Protein AF-M2PZW6-F1 (afdb_monomer_lite)

Sequence (379 aa):
MRKENKNISENASININAFDNEGKTPLHVAAATTCAEPSVVKYLIQNGASIVSIDNNGMTPYDYAEKLKHFAKAQLLNIEEEPETDETHTYDAFNFEVPYPDQSPRKERHSDNVKWSVIVGQWKNATTKEQKWVKKHLSVLNPNVRARMWECFTHATSTKAVHEEYLKSFSEGSKRISPEILKEIRMNLNVFNDHRVFIEGRGKYKLERLVVSYLYDETIGDESIEVSDEERNKKIESVVTPSLCKIGGLLLCVVGEDVAFSLLRQLRSDKYSIGNFLDIEMPEALFIFPRLFKIEIAILYDKLSSIGFELNYFITWFADLFIDVFPVRLVIRIWDYYLYEGKDVLYIIAINYLKYLKSLFLFIFISFVLLINYIYYFR

Organism: NCBI:txid885311

Foldseek 3Di:
DDDDDPDPDPDPPPPLCDADPQQDGPLLVLLQDPPHDLVSNVVSVVVPHDLLRATLLRDGSLNNNVVNVVPSNNVSSQPLDPDPCPVQWDADPLQFTDNDPPPDPPPDPPVVVVLLVVCLVCVVPDDPVRLVVLVVCLLPDDLVCLQSVLCSLLVFDDDPVLVSLLSNLLSVLVVLADPVLLVVLLVLLQESCRGSCSPRHCLSSLLSSLLSSLLSVVLCDDVPDDDHSVNSNVSSVQQDDSLSSHLLSLSVSRYPSSRSSSSSVSCCDPQAVLVLLSGPPSVVCVPPQLVVLCVLPVPVSVVCVVVVHDPCVLSNCSNNQNPQQDDSVVSSSLVSVCSNRHDVSSSVVSNVVVVVVVVVCVVDPDDPVVVVCVRGVPD

InterPro domains:
  IPR000195 Rab-GAP-TBC domain [PF00566] (146-359)
  IPR000195 Rab-GAP-TBC domain [PS50086] (140-342)
  IPR000195 Rab-GAP-TBC domain [SM00164] (137-365)
  IPR002110 Ankyrin repeat [PF12796] (16-77)
  IPR002110 Ankyrin repeat [PS50088] (22-56)
  IPR002110 Ankyrin repeat [SM00248] (22-53)
  IPR035969 Rab-GAP-TBC domain superfamily [SSF47923] (282-360)
  IPR036770 Ankyrin repeat-containing domain superfamily [G3DSA:1.25.40.20] (7-91)
  IPR036770 Ankyrin repeat-containing domain superfamily [SSF48403] (13-77)
  IPR050302 Rab GTPase-activating TBC domain-containing protein [PTHR47219] (247-359)

pLDDT: mean 81.14, std 15.49, range [30.91, 97.25]

Secondary structure (DSSP, 8-state):
---------TT----TT---TT---HHHHHHH-SSS-HHHHHHHHHTT--TT---TTS--HHHHHHHTT-HHHHHHH---------TT-EE-TTSBEESS---------HHHHHHHHHHHHHGGG--HHHHHHHHHHGGG--HHHHHHHHHHHHT----HHHHHHHHHHHHHHHHHS-HHHHHHHHHT----TTBHHHHTSSHHHHHHHHHHHHHHHHH---TTS---HHHHHHHHHHH--HHHHHHHHHHHHHS-HHHHHHHHHHTTSTTT-HHHHHSTT-HHHHHHHHHHHHHHHHHHHHHHHHTT--GGGGTHHHHTTTTTTS-HHHHHHHHHHHHHH-THHHHHHHHHHHHHHHHHHTT----HHHHHHHHHH--

Structure (mmCIF, N/CA/C/O backbone):
data_AF-M2PZW6-F1
#
_entry.id   AF-M2PZW6-F1
#
loop_
_atom_site.group_PDB
_atom_site.id
_atom_site.type_symbol
_atom_site.label_atom_id
_atom_site.label_alt_id
_atom_site.label_comp_id
_atom_site.label_asym_id
_atom_site.label_entity_id
_atom_site.label_seq_id
_atom_site.pdbx_PDB_ins_code
_atom_site.Cartn_x
_atom_site.Cartn_y
_atom_site.Cartn_z
_atom_site.occupancy
_atom_site.B_iso_or_equiv
_atom_site.auth_seq_id
_atom_site.auth_comp_id
_atom_site.auth_asym_id
_atom_site.auth_atom_id
_atom_site.pdbx_PDB_model_num
ATOM 1 N N . MET A 1 1 ? -53.577 30.292 42.538 1.00 35.72 1 MET A N 1
ATOM 2 C CA . MET A 1 1 ? -52.676 31.320 41.970 1.00 35.72 1 MET A CA 1
ATOM 3 C C . MET A 1 1 ? -51.238 30.946 42.287 1.00 35.72 1 MET A C 1
ATOM 5 O O . MET A 1 1 ? -50.976 30.649 43.442 1.00 35.72 1 MET A O 1
ATOM 9 N N . ARG A 1 2 ? -50.362 31.079 41.279 1.00 30.91 2 ARG A N 1
ATOM 10 C CA . ARG A 1 2 ? -48.882 31.057 41.309 1.00 30.91 2 ARG A CA 1
ATOM 11 C C . ARG A 1 2 ? -48.241 29.660 41.372 1.00 30.91 2 ARG A C 1
ATOM 13 O O . ARG A 1 2 ? -48.388 28.976 42.369 1.00 30.91 2 ARG A O 1
ATOM 20 N N . LYS A 1 3 ? -47.740 29.149 40.233 1.00 36.06 3 LYS A N 1
ATOM 21 C CA . LYS A 1 3 ? -46.437 29.425 39.548 1.00 36.06 3 LYS A CA 1
ATOM 22 C C . LYS A 1 3 ? -45.456 28.319 39.984 1.00 36.06 3 LYS A C 1
ATOM 24 O O . LYS A 1 3 ? -45.370 28.060 41.169 1.00 36.06 3 LYS A O 1
ATOM 29 N N . GLU A 1 4 ? -44.720 27.607 39.143 1.00 34.50 4 GLU A N 1
ATOM 30 C CA . GLU A 1 4 ? -44.320 27.806 37.754 1.00 34.50 4 GLU A CA 1
ATOM 31 C C . GLU A 1 4 ? -43.899 26.443 37.182 1.00 34.50 4 GLU A C 1
ATOM 33 O O . GLU A 1 4 ? -43.195 25.676 37.840 1.00 34.50 4 GLU A O 1
ATOM 38 N N . ASN A 1 5 ? -44.309 26.182 35.937 1.00 38.97 5 ASN A N 1
ATOM 39 C CA . ASN A 1 5 ? -43.622 25.273 35.030 1.00 38.97 5 ASN A CA 1
ATOM 40 C C . ASN A 1 5 ? -42.148 25.678 34.987 1.00 38.97 5 ASN A C 1
ATOM 42 O O . ASN A 1 5 ? -41.811 26.738 34.454 1.00 38.97 5 ASN A O 1
ATOM 46 N N . LYS A 1 6 ? -41.267 24.853 35.554 1.00 39.16 6 LYS A N 1
ATOM 47 C CA . LYS A 1 6 ? -39.837 25.005 35.321 1.00 39.16 6 LYS A CA 1
ATOM 48 C C . LYS A 1 6 ? -39.551 24.368 33.970 1.00 39.16 6 LYS A C 1
ATOM 50 O O . LYS A 1 6 ? -39.398 23.155 33.867 1.00 39.16 6 LYS A O 1
ATOM 55 N N . ASN A 1 7 ? -39.588 25.223 32.951 1.00 33.78 7 ASN A N 1
ATOM 56 C CA . ASN A 1 7 ? -39.051 24.983 31.622 1.00 33.78 7 ASN A CA 1
ATOM 57 C C . ASN A 1 7 ? -37.796 24.111 31.731 1.00 33.78 7 ASN A C 1
ATOM 59 O O . ASN A 1 7 ? -36.793 24.530 32.313 1.00 33.78 7 ASN A O 1
ATOM 63 N N . ILE A 1 8 ? -37.875 22.901 31.175 1.00 42.06 8 ILE A N 1
ATOM 64 C CA . ILE A 1 8 ? -36.700 22.195 30.678 1.00 42.06 8 ILE A CA 1
ATOM 65 C C . ILE A 1 8 ? -36.071 23.191 29.714 1.00 42.06 8 ILE A C 1
ATOM 67 O O . ILE A 1 8 ? -36.700 23.585 28.735 1.00 42.06 8 ILE A O 1
ATOM 71 N N . SER A 1 9 ? -34.902 23.707 30.072 1.00 37.81 9 SER A N 1
ATOM 72 C CA . SER A 1 9 ? -34.168 24.636 29.234 1.00 37.81 9 SER A CA 1
ATOM 73 C C . SER A 1 9 ? -33.799 23.923 27.937 1.00 37.81 9 SER A C 1
ATOM 75 O O . SER A 1 9 ? -32.807 23.194 27.873 1.00 37.81 9 SER A O 1
ATOM 77 N N . GLU A 1 10 ? -34.612 24.136 26.910 1.00 41.16 10 GLU A N 1
ATOM 78 C CA . GLU A 1 10 ? -34.153 24.189 25.530 1.00 41.16 10 GLU A CA 1
ATOM 79 C C . GLU A 1 10 ? -32.876 25.055 25.506 1.00 41.16 10 GLU A C 1
ATOM 81 O O . GLU A 1 10 ? -32.867 26.158 26.055 1.00 41.16 10 GLU A O 1
ATOM 86 N N . ASN A 1 11 ? -31.796 24.519 24.928 1.00 40.94 11 ASN A N 1
ATOM 87 C CA . ASN A 1 11 ? -30.429 25.068 24.848 1.00 40.94 11 ASN A CA 1
ATOM 88 C C . ASN A 1 11 ? -29.430 24.779 25.984 1.00 40.94 11 ASN A C 1
ATOM 90 O O . ASN A 1 11 ? -28.540 25.589 26.242 1.00 40.94 11 ASN A O 1
ATOM 94 N N . ALA A 1 12 ? -29.421 23.572 26.554 1.00 44.78 12 ALA A N 1
ATOM 95 C CA . ALA A 1 12 ? -28.105 22.964 26.781 1.00 44.78 12 ALA A CA 1
ATOM 96 C C . ALA A 1 12 ? -27.595 22.509 25.407 1.00 44.78 12 ALA A C 1
ATOM 98 O O . ALA A 1 12 ? -28.222 21.648 24.791 1.00 44.78 12 ALA A O 1
ATOM 99 N N . SER A 1 13 ? -26.515 23.095 24.881 1.00 54.47 13 SER A N 1
ATOM 100 C CA . SER A 1 13 ? -25.891 22.575 23.661 1.00 54.47 13 SER A CA 1
ATOM 101 C C . SER A 1 13 ? -25.326 21.187 23.976 1.00 54.47 13 SER A C 1
ATOM 103 O O . SER A 1 13 ? -24.217 21.058 24.498 1.00 54.47 13 SER A O 1
ATOM 105 N N . ILE A 1 14 ? -26.119 20.140 23.748 1.00 74.12 14 ILE A N 1
ATOM 106 C CA . ILE A 1 14 ? -25.680 18.761 23.937 1.00 74.12 14 ILE A CA 1
ATOM 107 C C . ILE A 1 14 ? -24.618 18.503 22.875 1.00 74.12 14 ILE A C 1
ATOM 109 O O . ILE A 1 14 ? -24.912 18.481 21.682 1.00 74.12 14 ILE A O 1
ATOM 113 N N . ASN A 1 15 ? -23.372 18.333 23.310 1.00 81.31 15 ASN A N 1
ATOM 114 C CA . ASN A 1 15 ? -22.310 17.925 22.410 1.00 81.31 15 ASN A CA 1
ATOM 115 C C . ASN A 1 15 ? -22.549 16.462 22.010 1.00 81.31 15 ASN A C 1
ATOM 117 O O . ASN A 1 15 ? -22.256 15.544 22.776 1.00 81.31 15 ASN A O 1
ATOM 121 N N . ILE A 1 16 ? -23.079 16.260 20.803 1.00 87.56 16 ILE A N 1
ATOM 122 C CA . ILE A 1 16 ? -23.375 14.942 20.224 1.00 87.56 16 ILE A CA 1
ATOM 123 C C . ILE A 1 16 ? -22.124 14.048 20.105 1.00 87.56 16 ILE A C 1
ATOM 125 O O . ILE A 1 16 ? -22.232 12.824 20.077 1.00 87.56 16 ILE A O 1
ATOM 129 N N . ASN A 1 17 ? -20.939 14.669 20.095 1.00 83.94 17 ASN A N 1
ATOM 130 C CA . ASN A 1 17 ? -19.626 14.037 20.001 1.00 83.94 17 ASN A CA 1
ATOM 131 C C . AS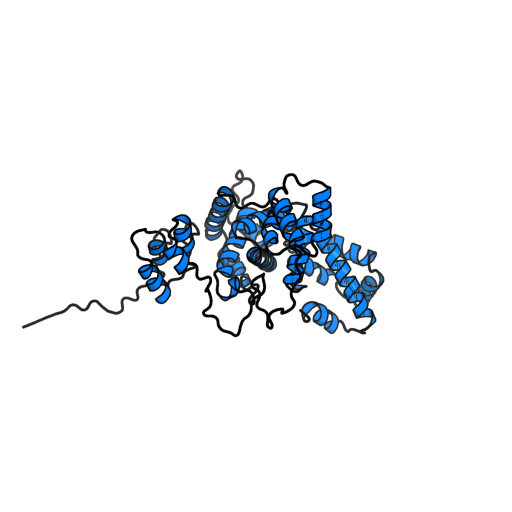N A 1 17 ? -18.852 14.072 21.331 1.00 83.94 17 ASN A C 1
ATOM 133 O O . ASN A 1 17 ? -17.634 13.898 21.333 1.00 83.94 17 ASN A O 1
ATOM 137 N N . ALA A 1 18 ? -19.526 14.310 22.464 1.00 87.75 18 ALA A N 1
ATOM 138 C CA . ALA A 1 18 ? -18.913 14.122 23.779 1.00 87.75 18 ALA A CA 1
ATOM 139 C C . ALA A 1 18 ? -18.392 12.684 23.917 1.00 87.75 18 ALA A C 1
ATOM 141 O O . ALA A 1 18 ? -18.952 11.773 23.317 1.00 87.75 18 ALA A O 1
ATOM 142 N N . PHE A 1 19 ? -17.342 12.474 24.704 1.00 88.44 19 PHE A N 1
ATOM 143 C CA . PHE A 1 19 ? -16.758 11.154 24.924 1.00 88.44 19 PHE A CA 1
ATOM 144 C C . PHE A 1 19 ? -16.582 10.874 26.416 1.00 88.44 19 PHE A C 1
ATOM 146 O O . PHE A 1 19 ? -16.439 11.800 27.217 1.00 88.44 19 PHE A O 1
ATOM 153 N N . ASP A 1 20 ? -16.643 9.598 26.786 1.00 89.38 20 ASP A N 1
ATOM 154 C CA . ASP A 1 20 ? -16.391 9.135 28.150 1.00 89.38 20 ASP A CA 1
ATOM 155 C C . ASP A 1 20 ? -14.890 8.891 28.419 1.00 89.38 20 ASP A C 1
ATOM 157 O O . ASP A 1 20 ? -14.027 9.179 27.589 1.00 89.38 20 ASP A O 1
ATOM 161 N N . ASN A 1 21 ? -14.563 8.340 29.592 1.00 88.50 21 ASN A N 1
ATOM 162 C CA . ASN A 1 21 ? -13.179 8.032 29.976 1.00 88.50 21 ASN A CA 1
ATOM 163 C C . ASN A 1 21 ? -12.523 6.952 29.094 1.00 88.50 21 ASN A C 1
ATOM 165 O O . ASN A 1 21 ? -11.300 6.814 29.102 1.00 88.50 21 ASN A O 1
ATOM 169 N N . GLU A 1 22 ? -13.314 6.183 28.345 1.00 84.31 22 GLU A N 1
ATOM 170 C CA . GLU A 1 22 ? -12.839 5.199 27.373 1.00 84.31 22 GLU A CA 1
ATOM 171 C C . GLU A 1 22 ? -12.741 5.793 25.958 1.00 84.31 22 GLU A C 1
ATOM 173 O O . GLU A 1 22 ? -12.414 5.072 25.018 1.00 84.31 22 GLU A O 1
ATOM 178 N N . GLY A 1 23 ? -13.004 7.094 25.789 1.00 85.44 23 GLY A N 1
ATOM 179 C CA . GLY A 1 23 ? -13.040 7.758 24.486 1.00 85.44 23 GLY A CA 1
ATOM 180 C C . GLY A 1 23 ? -14.305 7.440 23.680 1.00 85.44 23 GLY A C 1
ATOM 181 O O . GLY A 1 23 ? -14.401 7.809 22.511 1.00 85.44 23 GLY A O 1
ATOM 182 N N . LYS A 1 24 ? -15.300 6.769 24.272 1.00 89.38 24 LYS A N 1
ATOM 183 C CA . LYS A 1 24 ? -16.523 6.369 23.570 1.00 89.38 24 LYS A CA 1
ATOM 184 C C . LYS A 1 24 ? -17.494 7.532 23.478 1.00 89.38 24 LYS A C 1
ATOM 186 O O . LYS A 1 24 ? -17.902 8.110 24.482 1.00 89.38 24 LYS A O 1
ATOM 191 N N . THR A 1 25 ? -17.924 7.821 22.257 1.00 91.25 25 THR A N 1
ATOM 192 C CA . THR A 1 25 ? -19.018 8.764 21.987 1.00 91.25 25 THR A CA 1
ATOM 193 C C . THR A 1 25 ? -20.394 8.124 22.222 1.00 91.25 25 THR A C 1
ATOM 195 O O . THR A 1 25 ? -20.503 6.892 22.212 1.00 91.25 25 THR A O 1
ATOM 198 N N . PRO A 1 26 ? -21.486 8.910 22.349 1.00 92.06 26 PRO A N 1
ATOM 199 C CA . PRO A 1 26 ? -22.851 8.382 22.372 1.00 92.06 26 PRO A CA 1
ATOM 200 C C . PRO A 1 26 ? -23.138 7.385 21.245 1.00 92.06 26 PRO A C 1
ATOM 202 O O . PRO A 1 26 ? -23.853 6.404 21.452 1.00 92.06 26 PRO A O 1
ATOM 205 N N . LEU A 1 27 ? -22.537 7.596 20.068 1.00 91.50 27 LEU A N 1
ATOM 206 C CA . LEU A 1 27 ? -22.692 6.704 18.926 1.00 91.50 27 LEU A CA 1
ATOM 207 C C . LEU A 1 27 ? -21.998 5.348 19.136 1.00 91.50 27 LEU A C 1
ATOM 209 O O . LEU A 1 27 ? -22.580 4.327 18.775 1.00 91.50 27 LEU A O 1
ATOM 213 N N . HIS A 1 28 ? -20.826 5.303 19.785 1.00 92.75 28 HIS A N 1
ATOM 214 C CA . HIS A 1 28 ? -20.168 4.040 20.160 1.00 92.75 28 HIS A CA 1
ATOM 215 C C . HIS A 1 28 ? -21.052 3.217 21.093 1.00 92.75 28 HIS A C 1
ATOM 217 O O . HIS A 1 28 ? -21.274 2.028 20.865 1.00 92.75 28 HIS A O 1
ATOM 223 N N . VAL A 1 29 ? -21.591 3.861 22.131 1.00 91.62 29 VAL A N 1
ATOM 224 C CA . VAL A 1 29 ? -22.450 3.198 23.118 1.00 91.62 29 VAL A CA 1
ATOM 225 C C . VAL A 1 29 ? -23.721 2.673 22.450 1.00 91.62 29 VAL A C 1
ATOM 227 O O . VAL A 1 29 ? -24.082 1.513 22.654 1.00 91.62 29 VAL A O 1
ATOM 230 N N . ALA A 1 30 ? -24.365 3.484 21.602 1.00 91.75 30 ALA A N 1
ATOM 231 C CA . ALA A 1 30 ? -25.560 3.088 20.857 1.00 91.75 30 ALA A CA 1
ATOM 232 C C . ALA A 1 30 ? -25.301 1.902 19.911 1.00 91.75 30 ALA A C 1
ATOM 234 O O . ALA A 1 30 ? -26.154 1.016 19.786 1.00 91.75 30 ALA A O 1
ATOM 235 N N . ALA A 1 31 ? -24.125 1.855 19.284 1.00 91.50 31 ALA A N 1
ATOM 236 C CA . ALA A 1 31 ? -23.712 0.756 18.421 1.00 91.50 31 ALA A CA 1
ATOM 237 C C . ALA A 1 31 ? -23.414 -0.537 19.202 1.00 91.50 31 ALA A C 1
ATOM 239 O O . ALA A 1 31 ? -23.808 -1.624 18.772 1.00 91.50 31 ALA A O 1
ATOM 240 N N . ALA A 1 32 ? -22.774 -0.414 20.370 1.00 90.88 32 ALA A N 1
ATOM 241 C CA . ALA A 1 32 ? -22.298 -1.541 21.168 1.00 90.88 32 ALA A CA 1
ATOM 242 C C . ALA A 1 32 ? -23.372 -2.202 22.046 1.00 90.88 32 ALA A C 1
ATOM 244 O O . ALA A 1 32 ? -23.279 -3.387 22.352 1.00 90.88 32 ALA A O 1
ATOM 245 N N . THR A 1 33 ? -24.393 -1.468 22.487 1.00 86.62 33 THR A N 1
ATOM 246 C CA . THR A 1 33 ? -25.437 -2.037 23.354 1.00 86.62 33 THR A CA 1
ATOM 247 C C . THR A 1 33 ? -26.434 -2.887 22.565 1.00 86.62 33 THR A C 1
ATOM 249 O O . THR A 1 33 ? -26.740 -2.577 21.418 1.00 86.62 33 THR A O 1
ATOM 252 N N . THR A 1 34 ? -27.007 -3.928 23.163 1.00 82.25 34 THR A N 1
ATOM 253 C CA . THR A 1 34 ? -28.155 -4.653 22.585 1.00 82.25 34 THR A CA 1
ATOM 254 C C . THR A 1 34 ? -29.481 -3.921 22.812 1.00 82.25 34 THR A C 1
ATOM 256 O O . THR A 1 34 ? -30.441 -4.173 22.095 1.00 82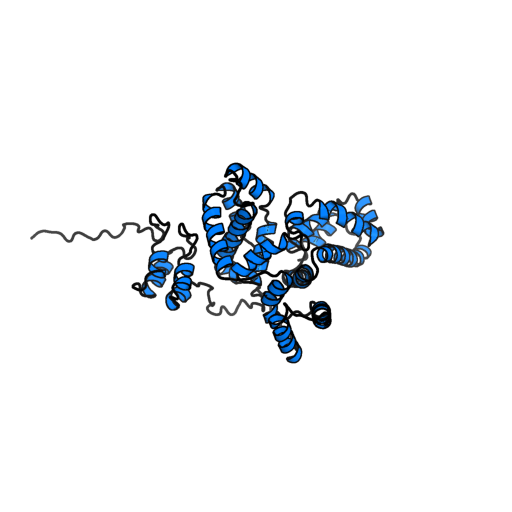.25 34 THR A O 1
ATOM 259 N N . CYS A 1 35 ? -29.538 -2.989 23.771 1.00 76.81 35 CYS A N 1
ATOM 260 C CA . CYS A 1 35 ? -30.780 -2.341 24.211 1.00 76.81 35 CYS A CA 1
ATOM 261 C C . CYS A 1 35 ? -31.202 -1.132 23.365 1.00 76.81 35 CYS A C 1
ATOM 263 O O . CYS A 1 35 ? -32.359 -0.728 23.403 1.00 76.81 35 CYS A O 1
ATOM 265 N N . ALA A 1 36 ? -30.271 -0.499 22.652 1.00 77.62 36 ALA A N 1
ATOM 266 C CA . ALA A 1 36 ? -30.596 0.632 21.790 1.00 77.62 36 ALA A CA 1
ATOM 267 C C . ALA A 1 36 ? -31.177 0.119 20.473 1.00 77.62 36 ALA A C 1
ATOM 269 O O . ALA A 1 36 ? -30.544 -0.691 19.800 1.00 77.62 36 ALA A O 1
ATOM 270 N N . GLU A 1 37 ? -32.334 0.627 20.074 1.00 85.75 37 GLU A N 1
ATOM 271 C CA . GLU A 1 37 ? -32.891 0.350 18.753 1.00 85.75 37 GLU A CA 1
ATOM 272 C C . GLU A 1 37 ? -32.049 1.024 17.651 1.00 85.75 37 GLU A C 1
ATOM 274 O O . GLU A 1 37 ? -31.454 2.083 17.891 1.00 85.75 37 GLU A O 1
ATOM 279 N N . PRO A 1 38 ? -32.020 0.480 16.420 1.00 87.56 38 PRO A N 1
ATOM 280 C CA . PRO A 1 38 ? -31.361 1.113 15.271 1.00 87.56 38 PRO A CA 1
ATOM 281 C C . PRO A 1 38 ? -31.794 2.577 15.047 1.00 87.56 38 PRO A C 1
ATOM 283 O O . PRO A 1 38 ? -31.004 3.409 14.605 1.00 87.56 38 PRO A O 1
ATOM 286 N N . SER A 1 39 ? -33.021 2.938 15.434 1.00 86.50 39 SER A N 1
ATOM 287 C CA . SER A 1 39 ? -33.536 4.313 15.382 1.00 86.50 39 SER A CA 1
ATOM 288 C C . SER A 1 39 ? -32.709 5.316 16.196 1.00 86.50 39 SER A C 1
ATOM 290 O O . SER A 1 39 ? -32.592 6.470 15.791 1.00 86.50 39 SER A O 1
ATOM 292 N N . VAL A 1 40 ? -32.103 4.891 17.312 1.00 88.69 40 VAL A N 1
ATOM 293 C CA . VAL A 1 40 ? -31.230 5.749 18.134 1.00 88.69 40 VAL A CA 1
ATOM 294 C C . VAL A 1 40 ? -29.944 6.073 17.380 1.00 88.69 40 VAL A C 1
ATOM 296 O O . VAL A 1 40 ? -29.513 7.222 17.356 1.00 88.69 40 VAL A O 1
ATOM 299 N N . VAL A 1 41 ? -29.362 5.074 16.711 1.00 89.19 41 VAL A N 1
ATOM 300 C CA . VAL A 1 41 ? -28.181 5.252 15.854 1.00 89.19 41 VAL A CA 1
ATOM 301 C C . VAL A 1 41 ? -28.496 6.239 14.728 1.00 89.19 41 VAL A C 1
ATOM 303 O O . VAL A 1 41 ? -27.764 7.209 14.547 1.00 89.19 41 VAL A O 1
ATOM 306 N N . LYS A 1 42 ? -29.631 6.059 14.038 1.00 86.75 42 LYS A N 1
ATOM 307 C CA . LYS A 1 42 ? -30.082 6.970 12.974 1.00 86.75 42 LYS A CA 1
ATOM 308 C C . LYS A 1 42 ? -30.259 8.407 13.477 1.00 86.75 42 LYS A C 1
ATOM 310 O O . LYS A 1 42 ? -29.801 9.338 12.824 1.00 86.75 42 LYS A O 1
ATOM 315 N N . TYR A 1 43 ? -30.872 8.580 14.649 1.00 86.88 43 TYR A N 1
ATOM 316 C CA . TYR A 1 43 ? -31.057 9.893 15.264 1.00 86.88 43 TYR A CA 1
ATOM 317 C C . TYR A 1 43 ? -29.720 10.584 15.561 1.00 86.88 43 TYR A C 1
ATOM 319 O O . TYR A 1 43 ? -29.549 11.755 15.233 1.00 86.88 43 TYR A O 1
ATOM 327 N N . LEU A 1 44 ? -28.756 9.871 16.150 1.00 87.25 44 LEU A N 1
ATOM 328 C CA . LEU A 1 44 ? -27.438 10.431 16.462 1.00 87.25 44 LEU A CA 1
ATOM 329 C C . LEU A 1 44 ? -26.703 10.883 15.190 1.00 87.25 44 LEU A C 1
ATOM 331 O O . LEU A 1 44 ? -26.191 12.001 15.156 1.00 87.25 44 LEU A O 1
ATOM 335 N N . ILE A 1 45 ? -26.711 10.063 14.133 1.00 84.12 45 ILE A N 1
ATOM 336 C CA . ILE A 1 45 ? -26.106 10.400 12.831 1.00 84.12 45 ILE A CA 1
ATOM 337 C C . ILE A 1 45 ? -26.750 11.665 12.245 1.00 84.12 45 ILE A C 1
ATOM 339 O O . ILE A 1 45 ? -26.045 12.605 11.888 1.00 84.12 45 ILE A O 1
ATOM 343 N N . GLN A 1 46 ? -28.086 11.734 12.218 1.00 84.19 46 GLN A N 1
ATOM 344 C CA . GLN A 1 46 ? -28.833 12.897 11.711 1.00 84.19 46 GLN A CA 1
ATOM 345 C C . GLN A 1 46 ? -28.549 14.194 12.484 1.00 84.19 46 GLN A C 1
ATOM 347 O O . GLN A 1 46 ? -28.729 15.281 11.944 1.00 84.19 46 GLN A O 1
ATOM 352 N N . ASN A 1 47 ? -28.092 14.086 13.734 1.00 85.25 47 ASN A N 1
ATOM 353 C CA . ASN A 1 47 ? -27.710 15.219 14.577 1.00 85.25 47 ASN A CA 1
ATOM 354 C C . ASN A 1 47 ? -26.195 15.512 14.549 1.00 85.25 47 ASN A C 1
ATOM 356 O O . ASN A 1 47 ? -25.700 16.243 15.405 1.00 85.25 47 ASN A O 1
ATOM 360 N N . GLY A 1 48 ? -25.448 14.963 13.585 1.00 78.06 48 GLY A N 1
ATOM 361 C CA . GLY A 1 48 ? -24.025 15.261 13.389 1.00 78.06 48 GLY A CA 1
ATOM 362 C C . GLY A 1 48 ? -23.071 14.454 14.275 1.00 78.06 48 GLY A C 1
ATOM 363 O O . GLY A 1 48 ? -21.933 14.878 14.501 1.00 78.06 48 GLY A O 1
ATOM 364 N N . ALA A 1 49 ? -23.511 13.303 14.800 1.00 84.88 49 ALA A N 1
ATOM 365 C CA . ALA A 1 49 ? -22.599 12.367 15.447 1.00 84.88 49 ALA A CA 1
ATOM 366 C C . ALA A 1 49 ? -21.570 11.850 14.435 1.00 84.88 49 ALA A C 1
ATOM 368 O O . ALA A 1 49 ? -21.918 11.334 13.373 1.00 84.88 49 ALA A O 1
ATOM 369 N N . SER A 1 50 ? -20.294 11.952 14.787 1.00 77.06 50 SER A N 1
ATOM 370 C CA . SER A 1 50 ? -19.200 11.444 13.974 1.00 77.06 50 SER A CA 1
ATOM 371 C C . SER A 1 50 ? -19.222 9.915 13.959 1.00 77.06 50 SER A C 1
ATOM 373 O O . SER A 1 50 ? -18.992 9.253 14.975 1.00 77.06 50 SER A O 1
ATOM 375 N N . ILE A 1 51 ? -19.474 9.354 12.776 1.00 85.06 51 ILE A N 1
ATOM 376 C CA . ILE A 1 51 ? -19.468 7.906 12.513 1.00 85.06 51 ILE A CA 1
ATOM 377 C C . ILE A 1 51 ? -18.055 7.299 12.486 1.00 85.06 51 ILE A C 1
ATOM 379 O O . ILE A 1 51 ? -17.914 6.080 12.559 1.00 85.06 51 ILE A O 1
ATOM 383 N N . VAL A 1 52 ? -17.019 8.139 12.389 1.00 79.19 52 VAL A N 1
ATOM 384 C CA . VAL A 1 52 ? -15.599 7.745 12.299 1.00 79.19 52 VAL A CA 1
ATOM 385 C C . VAL A 1 52 ? -14.804 8.059 13.568 1.00 79.19 52 VAL A C 1
ATOM 387 O O . VAL A 1 52 ? -13.591 7.872 13.592 1.00 79.19 52 VAL A O 1
ATOM 390 N N . SER A 1 53 ? -15.455 8.550 14.628 1.00 80.25 53 SER A N 1
ATOM 391 C CA . SER A 1 53 ? -14.783 8.740 15.918 1.00 80.25 53 SER A CA 1
ATOM 392 C C . SER A 1 53 ? -14.242 7.411 16.433 1.00 80.25 53 SER A C 1
ATOM 394 O O . SER A 1 53 ? -14.912 6.396 16.278 1.00 80.25 53 SER A O 1
ATOM 396 N N . ILE A 1 54 ? -13.070 7.439 17.065 1.00 80.19 54 ILE A N 1
ATOM 397 C CA . ILE A 1 54 ? -12.421 6.262 17.651 1.00 80.19 54 ILE A CA 1
ATOM 398 C C . ILE A 1 54 ? -12.379 6.368 19.169 1.00 80.19 54 ILE A C 1
ATOM 400 O O . ILE A 1 54 ? -12.173 7.455 19.710 1.00 80.19 54 ILE A O 1
ATOM 404 N N . ASP A 1 55 ? -12.558 5.235 19.835 1.00 85.44 55 ASP A N 1
ATOM 405 C CA . ASP A 1 55 ? -12.345 5.105 21.272 1.00 85.44 55 ASP A CA 1
ATOM 406 C C . ASP A 1 55 ? -10.862 4.836 21.614 1.00 85.44 55 ASP A C 1
ATOM 408 O O . ASP A 1 55 ? -9.995 4.732 20.741 1.00 85.44 55 ASP A O 1
ATOM 412 N N . ASN A 1 56 ? -10.552 4.671 22.901 1.00 81.38 56 ASN A N 1
ATOM 413 C CA . ASN A 1 56 ? -9.194 4.373 23.373 1.00 81.38 56 ASN A CA 1
ATOM 414 C C . ASN A 1 56 ? -8.649 3.017 22.887 1.00 81.38 56 ASN A C 1
ATOM 416 O O . ASN A 1 56 ? -7.441 2.779 22.990 1.00 81.38 56 ASN A O 1
ATOM 420 N N . ASN A 1 57 ? -9.509 2.135 22.369 1.00 76.38 57 ASN A N 1
ATOM 421 C CA . ASN A 1 57 ? -9.139 0.862 21.752 1.00 76.38 57 ASN A CA 1
ATOM 422 C C . ASN A 1 57 ? -8.988 0.982 20.227 1.00 76.38 57 ASN A C 1
ATOM 424 O O . ASN A 1 57 ? -8.748 -0.025 19.566 1.00 76.38 57 ASN A O 1
ATOM 428 N N . GLY A 1 58 ? -9.127 2.186 19.664 1.00 72.62 58 GLY A N 1
ATOM 429 C CA . GLY A 1 58 ? -9.051 2.421 18.225 1.00 72.62 58 GLY A CA 1
ATOM 430 C C . GLY A 1 58 ? -10.284 1.944 17.449 1.00 72.62 58 GLY A C 1
ATOM 431 O O . GLY A 1 58 ? -10.220 1.834 16.226 1.00 72.62 58 GLY A O 1
ATOM 432 N N . MET A 1 59 ? -11.390 1.647 18.136 1.00 81.38 59 MET A N 1
ATOM 433 C CA . MET A 1 59 ? -12.621 1.121 17.542 1.00 81.38 59 MET A CA 1
ATOM 434 C C . MET A 1 59 ? -13.581 2.260 17.214 1.00 81.38 59 MET A C 1
ATOM 436 O O . MET A 1 59 ? -13.792 3.130 18.052 1.00 81.38 59 MET A O 1
ATOM 440 N N . THR A 1 60 ? -14.212 2.219 16.041 1.00 86.25 60 THR A N 1
ATOM 441 C CA . THR A 1 60 ? -15.346 3.089 15.684 1.00 86.25 60 THR A CA 1
ATOM 442 C C . THR A 1 60 ? -16.677 2.520 16.175 1.00 86.25 60 THR A C 1
ATOM 444 O O . THR A 1 60 ? -16.768 1.325 16.486 1.00 86.25 60 THR A O 1
ATOM 447 N N . PRO A 1 61 ? -17.772 3.309 16.173 1.00 89.31 61 PRO A N 1
ATOM 448 C CA . PRO A 1 61 ? -19.106 2.776 16.427 1.00 89.31 61 PRO A CA 1
ATOM 449 C C . PRO A 1 61 ? -19.461 1.601 15.507 1.00 89.31 61 PRO A C 1
ATOM 451 O O . PRO A 1 61 ? -20.036 0.612 15.956 1.00 89.31 61 PRO A O 1
ATOM 454 N N . TYR A 1 62 ? -19.082 1.668 14.229 1.00 88.50 62 TYR A N 1
ATOM 455 C CA . TYR A 1 62 ? -19.290 0.559 13.302 1.00 88.50 62 TYR A CA 1
ATOM 456 C C . TYR A 1 62 ? -18.529 -0.701 13.721 1.00 88.50 62 TYR A C 1
ATOM 458 O O . TYR A 1 62 ? -19.120 -1.777 13.717 1.00 88.50 62 TYR A O 1
ATOM 466 N N . ASP A 1 63 ? -17.256 -0.577 14.114 1.00 84.50 63 ASP A N 1
ATOM 467 C CA . ASP A 1 63 ? -16.441 -1.737 14.499 1.00 84.50 63 ASP A CA 1
ATOM 468 C C . ASP A 1 63 ? -17.056 -2.463 15.707 1.00 84.50 63 ASP A C 1
ATOM 470 O O . ASP A 1 63 ? -17.041 -3.691 15.777 1.00 84.50 63 ASP A O 1
ATOM 474 N N . TYR A 1 64 ? -17.676 -1.724 16.636 1.00 88.88 64 TYR A N 1
ATOM 475 C CA . TYR A 1 64 ? -18.472 -2.314 17.716 1.00 88.88 64 TYR A CA 1
ATOM 476 C C . TYR A 1 64 ? -19.696 -3.076 17.201 1.00 88.88 64 TYR A C 1
ATOM 478 O O . TYR A 1 64 ? -19.950 -4.194 17.654 1.00 88.88 64 TYR A O 1
ATOM 486 N N . ALA A 1 65 ? -20.450 -2.494 16.266 1.00 89.12 65 ALA A N 1
ATOM 487 C CA . ALA A 1 65 ? -21.627 -3.140 15.695 1.00 89.12 65 ALA A CA 1
ATOM 488 C C . ALA A 1 65 ? -21.268 -4.416 14.909 1.00 89.12 65 ALA A C 1
ATOM 490 O O . ALA A 1 65 ? -21.957 -5.423 15.051 1.00 89.12 65 ALA A O 1
ATOM 491 N N . GLU A 1 66 ? -20.175 -4.406 14.143 1.00 85.00 66 GLU A N 1
ATOM 492 C CA . GLU A 1 66 ? -19.619 -5.579 13.448 1.00 85.00 66 GLU A CA 1
ATOM 493 C C . GLU A 1 66 ? -19.161 -6.656 14.438 1.00 85.00 66 GLU A C 1
ATOM 495 O O . GLU A 1 66 ? -19.637 -7.794 14.403 1.00 85.00 66 GLU A O 1
ATOM 500 N N . LYS A 1 67 ? -18.293 -6.286 15.390 1.00 83.88 67 LYS A N 1
ATOM 501 C CA . LYS A 1 67 ? -17.718 -7.211 16.380 1.00 83.88 67 LYS A CA 1
ATOM 502 C C . LYS A 1 67 ? -18.790 -7.916 17.209 1.00 83.88 67 LYS A C 1
ATOM 504 O O . LYS A 1 67 ? -18.639 -9.091 17.548 1.00 83.88 67 LYS A O 1
ATOM 509 N N . LEU A 1 68 ? -19.870 -7.207 17.529 1.00 87.94 68 LEU A N 1
ATOM 510 C CA . LEU A 1 68 ? -21.000 -7.722 18.305 1.00 87.94 68 LEU A CA 1
ATOM 511 C C . LEU A 1 68 ? -22.128 -8.290 17.430 1.00 87.94 68 LEU A C 1
ATOM 513 O O . LEU A 1 68 ? -23.137 -8.750 17.961 1.00 87.94 68 LEU A O 1
ATOM 517 N N . LYS A 1 69 ? -21.951 -8.317 16.101 1.00 88.62 69 LYS A N 1
ATOM 518 C CA . LYS A 1 69 ? -22.915 -8.845 15.120 1.00 88.62 69 LYS A CA 1
ATOM 519 C C . LYS A 1 69 ? -24.284 -8.156 15.174 1.00 88.62 69 LYS A C 1
ATOM 521 O O . LYS A 1 69 ? -25.325 -8.770 14.939 1.00 88.62 69 LYS A O 1
ATOM 526 N N . HIS A 1 70 ? -24.302 -6.861 15.468 1.00 88.44 70 HIS A N 1
ATOM 527 C CA . HIS A 1 70 ? -25.492 -6.015 15.446 1.00 88.44 70 HIS A CA 1
ATOM 528 C C . HIS A 1 70 ? -25.797 -5.543 14.017 1.00 88.44 70 HIS A C 1
ATOM 530 O O . HIS A 1 70 ? -25.705 -4.354 13.719 1.00 88.44 70 HIS A O 1
ATOM 536 N N . PHE A 1 71 ? -26.178 -6.466 13.128 1.00 83.94 71 PHE A N 1
ATOM 537 C CA . PHE A 1 71 ? -26.281 -6.229 11.678 1.00 83.94 71 PHE A CA 1
ATOM 538 C C . PHE A 1 71 ? -27.075 -4.977 11.281 1.00 83.94 71 PHE A C 1
ATOM 540 O O . PHE A 1 71 ? -26.601 -4.200 10.464 1.00 83.94 71 PHE A O 1
ATOM 547 N N . ALA A 1 72 ? -28.240 -4.727 11.888 1.00 84.75 72 ALA A N 1
ATOM 548 C CA . ALA A 1 72 ? -29.054 -3.551 11.563 1.00 84.75 72 ALA A CA 1
ATOM 549 C C . ALA A 1 72 ? -28.360 -2.224 11.925 1.00 84.75 72 ALA A C 1
ATOM 551 O O . ALA A 1 72 ? -28.489 -1.229 11.218 1.00 84.75 72 ALA A O 1
ATOM 552 N N . LYS A 1 73 ? -27.589 -2.201 13.019 1.00 88.38 73 LYS A N 1
ATOM 553 C CA . LYS A 1 73 ? -26.798 -1.026 13.415 1.00 88.38 73 LYS A CA 1
ATOM 554 C C . LYS A 1 73 ? -25.547 -0.900 12.566 1.00 88.38 73 LYS A C 1
ATOM 556 O O . LYS A 1 73 ? -25.208 0.205 12.169 1.00 88.38 73 LYS A O 1
ATOM 561 N N . ALA A 1 74 ? -24.897 -2.028 12.282 1.00 85.06 74 ALA A N 1
ATOM 562 C CA . ALA A 1 74 ? -23.753 -2.086 11.391 1.00 85.06 74 ALA A CA 1
ATOM 563 C C . ALA A 1 74 ? -24.140 -1.545 10.015 1.00 85.06 74 ALA A C 1
ATOM 565 O O . ALA A 1 74 ? -23.413 -0.714 9.515 1.00 85.06 74 ALA A O 1
ATOM 566 N N . GLN A 1 75 ? -25.309 -1.887 9.465 1.00 82.56 75 GLN A N 1
ATOM 567 C CA . GLN A 1 75 ? -25.817 -1.314 8.211 1.00 82.56 75 GLN A CA 1
ATOM 568 C C . GLN A 1 75 ? -26.006 0.206 8.280 1.00 82.56 75 GLN A C 1
ATOM 570 O O . GLN A 1 75 ? -25.549 0.907 7.390 1.00 82.56 75 GLN A O 1
ATOM 575 N N . LEU A 1 76 ? -26.615 0.734 9.348 1.00 82.69 76 LEU A N 1
ATOM 576 C CA . LEU A 1 76 ? -26.790 2.186 9.511 1.00 82.69 76 LEU A CA 1
ATOM 577 C C . LEU A 1 76 ? -25.465 2.945 9.689 1.00 82.69 76 LEU A C 1
ATOM 579 O O . LEU A 1 76 ? -25.374 4.116 9.337 1.00 82.69 76 LEU A O 1
ATOM 583 N N . LEU A 1 77 ? -24.465 2.298 10.288 1.00 83.38 77 LEU A N 1
ATOM 584 C CA . LEU A 1 77 ? -23.130 2.855 10.528 1.00 83.38 77 LEU A CA 1
ATOM 585 C C . LEU A 1 77 ? -22.166 2.578 9.372 1.00 83.38 77 LEU A C 1
ATOM 587 O O . LEU A 1 77 ? -21.148 3.257 9.237 1.00 83.38 77 LEU A O 1
ATOM 591 N N . ASN A 1 78 ? -22.484 1.589 8.539 1.00 73.06 78 ASN A N 1
ATOM 592 C CA . ASN A 1 78 ? -21.824 1.308 7.282 1.00 73.06 78 ASN A CA 1
ATOM 593 C C . ASN A 1 78 ? -22.369 2.259 6.235 1.00 73.06 78 ASN A C 1
ATOM 595 O O . ASN A 1 78 ? -22.968 1.842 5.251 1.00 73.06 78 ASN A O 1
ATOM 599 N N . ILE A 1 79 ? -22.137 3.548 6.456 1.00 60.34 79 ILE A N 1
ATOM 600 C CA . ILE A 1 79 ? -22.245 4.537 5.397 1.00 60.34 79 ILE A CA 1
ATOM 601 C C . ILE A 1 79 ? -21.027 4.318 4.478 1.00 60.34 79 ILE A C 1
ATOM 603 O O . ILE A 1 79 ? -20.023 5.020 4.528 1.00 60.34 79 ILE A O 1
ATOM 607 N N . GLU A 1 80 ? -21.027 3.197 3.762 1.00 48.41 80 GLU A N 1
ATOM 608 C CA . GLU A 1 80 ? -20.803 3.244 2.328 1.00 48.41 80 GLU A CA 1
ATOM 609 C C . GLU A 1 80 ? -22.187 3.631 1.822 1.00 48.41 80 GLU A C 1
ATOM 611 O O . GLU A 1 80 ? -23.100 2.814 1.917 1.00 48.41 80 GLU A O 1
ATOM 616 N N . GLU A 1 81 ? -22.412 4.891 1.448 1.00 41.19 81 GLU A N 1
ATOM 617 C CA . GLU A 1 81 ? -23.691 5.244 0.834 1.00 41.19 81 GLU A CA 1
ATOM 618 C C . GLU A 1 81 ? -23.910 4.261 -0.333 1.00 41.19 81 GLU A C 1
ATOM 620 O O . GLU A 1 81 ? -23.105 4.172 -1.265 1.00 41.19 81 GLU A O 1
ATOM 625 N N . GLU A 1 82 ? -24.944 3.419 -0.258 1.00 41.72 82 GLU A N 1
ATOM 626 C CA . GLU A 1 82 ? -25.605 3.008 -1.487 1.00 41.72 82 GLU A CA 1
ATOM 627 C C . GLU A 1 82 ? -26.232 4.299 -2.002 1.00 41.72 82 GLU A C 1
ATOM 629 O O . GLU A 1 82 ? -27.090 4.844 -1.299 1.00 41.72 82 GLU A O 1
ATOM 634 N N . PRO A 1 83 ? -25.776 4.846 -3.143 1.00 41.62 83 PRO A N 1
ATOM 635 C CA . PRO A 1 83 ? -26.344 6.073 -3.635 1.00 41.62 83 PRO A CA 1
ATOM 636 C C . PRO A 1 83 ? -27.831 5.825 -3.857 1.00 41.62 83 PRO A C 1
ATOM 638 O O . PRO A 1 83 ? -28.224 4.816 -4.458 1.00 41.62 83 PRO A O 1
ATOM 641 N N . GLU A 1 84 ? -28.655 6.791 -3.460 1.00 41.88 84 GLU A N 1
ATOM 642 C CA . GLU A 1 84 ? -29.744 7.154 -4.356 1.00 41.88 84 GLU A CA 1
ATOM 643 C C . GLU A 1 84 ? -29.091 7.317 -5.727 1.00 41.88 84 GLU A C 1
ATOM 645 O O . GLU A 1 84 ? -28.125 8.063 -5.851 1.00 41.88 84 GLU A O 1
ATOM 650 N N . THR A 1 85 ? -29.502 6.506 -6.701 1.00 39.81 85 THR A N 1
ATOM 651 C CA . THR A 1 85 ? -28.901 6.473 -8.033 1.00 39.81 85 THR A CA 1
ATOM 652 C C . THR A 1 85 ? -29.009 7.857 -8.659 1.00 39.81 85 THR A C 1
ATOM 654 O O . THR A 1 85 ? -30.001 8.157 -9.320 1.00 39.81 85 THR A O 1
ATOM 657 N N . ASP A 1 86 ? -28.015 8.709 -8.432 1.00 42.75 86 ASP A N 1
ATOM 658 C CA . ASP A 1 86 ? -27.832 9.907 -9.219 1.00 42.75 86 ASP A CA 1
ATOM 659 C C . ASP A 1 86 ? -27.377 9.387 -10.582 1.00 42.75 86 ASP A C 1
ATOM 661 O O . ASP A 1 86 ? -26.325 8.755 -10.711 1.00 42.75 86 ASP A O 1
ATOM 665 N N . GLU A 1 87 ? -28.230 9.531 -11.596 1.00 52.38 87 GLU A N 1
ATOM 666 C CA . GLU A 1 87 ? -28.061 8.954 -12.941 1.00 52.38 87 GLU A CA 1
ATOM 667 C C . GLU A 1 87 ? -26.821 9.507 -13.692 1.00 52.38 87 GLU A C 1
ATOM 669 O O . GLU A 1 87 ? -26.652 9.281 -14.891 1.00 52.38 87 GLU A O 1
ATOM 674 N N . THR A 1 88 ? -25.948 10.243 -13.002 1.00 53.81 88 THR A N 1
ATOM 675 C CA . THR A 1 88 ? -24.823 11.023 -13.519 1.00 53.81 88 THR A CA 1
ATOM 676 C C . THR A 1 88 ? -23.463 10.338 -13.345 1.00 53.81 88 THR A C 1
ATOM 678 O O . THR A 1 88 ? -22.594 10.541 -14.195 1.00 53.81 88 THR A O 1
ATOM 681 N N . HIS A 1 89 ? -23.271 9.491 -12.324 1.00 55.19 89 HIS A N 1
ATOM 682 C CA . HIS A 1 89 ? -21.983 8.844 -12.038 1.00 55.19 89 HIS A CA 1
ATOM 683 C C . HIS A 1 89 ? -22.028 7.329 -12.288 1.00 55.19 89 HIS A C 1
ATOM 685 O O . HIS A 1 89 ? -22.764 6.581 -11.646 1.00 55.19 89 HIS A O 1
ATOM 691 N N . THR A 1 90 ? -21.195 6.847 -13.215 1.00 65.38 90 THR A N 1
ATOM 692 C CA . THR A 1 90 ? -20.964 5.408 -13.424 1.00 65.38 90 THR A CA 1
ATOM 693 C C . THR A 1 90 ? -19.602 5.009 -12.871 1.00 65.38 90 THR A C 1
ATOM 695 O O . THR A 1 90 ? -18.627 5.712 -13.108 1.00 65.38 90 THR A O 1
ATOM 698 N N . TYR A 1 91 ? -19.513 3.879 -12.165 1.00 68.56 91 TYR A N 1
ATOM 699 C CA . TYR A 1 91 ? -18.258 3.353 -11.612 1.00 68.56 91 TYR A CA 1
ATOM 700 C C . TYR A 1 91 ? -17.825 2.072 -12.332 1.00 68.56 91 TYR A C 1
ATOM 702 O O . TYR A 1 91 ? -18.658 1.294 -12.803 1.00 68.56 91 TYR A O 1
ATOM 710 N N . ASP A 1 92 ? -16.515 1.839 -12.423 1.00 66.69 92 ASP A N 1
ATOM 711 C CA . ASP A 1 92 ? -15.970 0.592 -12.961 1.00 66.69 92 ASP A CA 1
ATOM 712 C C . ASP A 1 92 ? -15.926 -0.549 -11.922 1.00 66.69 92 ASP A C 1
ATOM 714 O O . ASP A 1 92 ? -16.309 -0.394 -10.765 1.00 66.69 92 ASP A O 1
ATOM 718 N N . ALA A 1 93 ? -15.429 -1.725 -12.327 1.00 64.56 93 ALA A N 1
ATOM 719 C CA . ALA A 1 93 ? -15.288 -2.896 -11.447 1.00 64.56 93 ALA A CA 1
ATOM 720 C C . ALA A 1 93 ? -14.306 -2.699 -10.268 1.00 64.56 93 ALA A C 1
ATOM 722 O O . ALA A 1 93 ? -14.165 -3.593 -9.436 1.00 64.56 93 ALA A O 1
ATOM 723 N N . PHE A 1 94 ? -13.606 -1.567 -10.224 1.00 64.69 94 PHE A N 1
ATOM 724 C CA . PHE A 1 94 ? -12.708 -1.146 -9.156 1.00 64.69 94 PHE A CA 1
ATOM 725 C C . PHE A 1 94 ? -13.249 0.082 -8.413 1.00 64.69 94 PHE A C 1
ATOM 727 O O . PHE A 1 94 ? -12.491 0.705 -7.683 1.00 64.69 94 PHE A O 1
ATOM 734 N N . ASN A 1 95 ? -14.524 0.440 -8.597 1.00 69.44 95 ASN A N 1
ATOM 735 C CA . ASN A 1 95 ? -15.173 1.594 -7.975 1.00 69.44 95 ASN A CA 1
ATOM 736 C C . ASN A 1 95 ? -14.528 2.957 -8.296 1.00 69.44 95 ASN A C 1
ATOM 738 O O . ASN A 1 95 ? -14.724 3.912 -7.539 1.00 69.44 95 ASN A O 1
ATOM 742 N N . PHE A 1 96 ? -13.798 3.073 -9.410 1.00 77.69 96 PHE A N 1
ATOM 743 C CA . PHE A 1 96 ? -13.363 4.370 -9.939 1.00 77.69 96 PHE A CA 1
ATOM 744 C C . PHE A 1 96 ? -14.436 4.948 -10.853 1.00 77.69 96 PHE A C 1
ATOM 746 O O . PHE A 1 96 ? -15.019 4.227 -11.671 1.00 77.69 96 PHE A O 1
ATOM 753 N N . GLU A 1 97 ? -14.688 6.244 -10.711 1.00 72.06 97 GLU A N 1
ATOM 754 C CA . GLU A 1 97 ? -15.624 6.981 -11.546 1.00 72.06 97 GLU A CA 1
ATOM 755 C C . GLU A 1 97 ? -15.185 6.926 -13.017 1.00 72.06 97 GLU A C 1
ATOM 757 O O . GLU A 1 97 ? -14.016 7.123 -13.362 1.00 72.06 97 GLU A O 1
ATOM 762 N N . VAL A 1 98 ? -16.130 6.627 -13.907 1.00 70.75 98 VAL A N 1
ATOM 763 C CA . VAL A 1 98 ? -15.925 6.638 -15.351 1.00 70.75 98 VAL A CA 1
ATOM 764 C C . VAL A 1 98 ? -16.905 7.596 -16.018 1.00 70.75 98 VAL A C 1
ATOM 766 O O . VAL A 1 98 ? -18.111 7.482 -15.800 1.00 70.75 98 VAL A O 1
ATOM 769 N N . PRO A 1 99 ? -16.419 8.491 -16.899 1.00 59.94 99 PRO A N 1
ATOM 770 C CA . PRO A 1 99 ? -17.280 9.438 -17.605 1.00 59.94 99 PRO A CA 1
ATOM 771 C C . PRO A 1 99 ? -18.213 8.751 -18.612 1.00 59.94 99 PRO A C 1
ATOM 773 O O . PRO A 1 99 ? -19.223 9.325 -19.006 1.00 59.94 99 PRO A O 1
ATOM 776 N N . TYR A 1 100 ? -17.881 7.524 -19.032 1.00 59.03 100 TYR A N 1
ATOM 777 C CA . TYR A 1 100 ? -18.723 6.684 -19.879 1.00 59.03 100 TYR A CA 1
ATOM 778 C C . TYR A 1 100 ? -18.564 5.217 -19.456 1.00 59.03 100 TYR A C 1
ATOM 780 O O . TYR A 1 100 ? -17.427 4.732 -19.402 1.00 59.03 100 TYR A O 1
ATOM 788 N N . PRO A 1 101 ? -19.656 4.479 -19.190 1.00 55.38 101 PRO A N 1
ATOM 789 C CA . PRO A 1 101 ? -19.567 3.053 -18.913 1.00 55.38 101 PRO A CA 1
ATOM 790 C C . PRO A 1 101 ? -19.017 2.333 -20.151 1.00 55.38 101 PRO A C 1
ATOM 792 O O . PRO A 1 101 ? -19.500 2.538 -21.266 1.00 55.38 101 PRO A O 1
ATOM 795 N N . ASP A 1 102 ? -17.986 1.503 -19.969 1.00 50.16 102 ASP A N 1
ATOM 796 C CA . ASP A 1 102 ? -17.416 0.693 -21.051 1.00 50.16 102 ASP A CA 1
ATOM 797 C C . ASP A 1 102 ? -18.490 -0.280 -21.565 1.00 50.16 102 ASP A C 1
ATOM 799 O O . ASP A 1 102 ? -18.792 -1.293 -20.936 1.00 50.16 102 ASP A O 1
ATOM 803 N N . GLN A 1 103 ? -19.099 0.047 -22.707 1.00 47.00 103 GLN A N 1
ATOM 804 C CA . GLN A 1 103 ? -20.127 -0.777 -23.354 1.00 47.00 103 GLN A CA 1
ATOM 805 C C . GLN A 1 103 ? -19.532 -1.991 -24.082 1.00 47.00 103 GLN A C 1
ATOM 807 O O . GLN A 1 103 ? -20.267 -2.768 -24.694 1.00 47.00 103 GLN A O 1
ATOM 812 N N . SER A 1 104 ? -18.208 -2.167 -24.052 1.00 44.25 104 SER A N 1
ATOM 813 C CA . SER A 1 104 ? -17.541 -3.277 -24.721 1.00 44.25 104 SER A CA 1
ATOM 814 C C . SER A 1 104 ? -17.745 -4.558 -23.909 1.00 44.25 104 SER A C 1
ATOM 816 O O . SER A 1 104 ? -17.183 -4.683 -22.818 1.00 44.25 104 SER A O 1
ATOM 818 N N . PRO A 1 105 ? -18.476 -5.571 -24.411 1.00 38.62 105 PRO A N 1
ATOM 819 C CA . PRO A 1 105 ? -18.540 -6.851 -23.728 1.00 38.62 105 PRO A CA 1
ATOM 820 C C . PRO A 1 105 ? -17.147 -7.484 -23.766 1.00 38.62 105 PRO A C 1
ATOM 822 O O . PRO A 1 105 ? -16.734 -8.069 -24.774 1.00 38.62 105 PRO A O 1
ATOM 825 N N . ARG A 1 106 ? -16.400 -7.399 -22.660 1.00 50.47 106 ARG A N 1
ATOM 826 C CA . ARG A 1 106 ? -15.244 -8.272 -22.454 1.00 50.47 106 ARG A CA 1
ATOM 827 C C . ARG A 1 106 ? -15.789 -9.693 -22.425 1.00 50.47 106 ARG A C 1
ATOM 829 O O . ARG A 1 106 ? -16.412 -10.109 -21.455 1.00 50.47 106 ARG A O 1
ATOM 836 N N . LYS A 1 107 ? -15.594 -10.435 -23.518 1.00 47.91 107 LYS A N 1
ATOM 837 C CA . LYS A 1 107 ? -15.881 -11.873 -23.580 1.00 47.91 107 LYS A CA 1
ATOM 838 C C . LYS A 1 107 ? -14.899 -12.606 -22.666 1.00 47.91 107 LYS A C 1
ATOM 840 O O . LYS A 1 107 ? -13.923 -13.188 -23.134 1.00 47.91 107 LYS A O 1
ATOM 845 N N . GLU A 1 108 ? -15.136 -12.551 -21.362 1.00 53.22 108 GLU A N 1
ATOM 846 C CA . GLU A 1 108 ? -14.456 -13.408 -20.402 1.00 53.22 108 GLU A CA 1
ATOM 847 C C . GLU A 1 108 ? -14.900 -14.848 -20.652 1.00 53.22 108 GLU A C 1
ATOM 849 O O . GLU A 1 108 ? -16.091 -15.170 -20.681 1.00 53.22 108 GLU A O 1
ATOM 854 N N . ARG A 1 109 ? -13.939 -15.737 -20.906 1.00 55.59 109 ARG A N 1
ATOM 855 C CA . ARG A 1 109 ? -14.244 -17.149 -21.118 1.00 55.59 109 ARG A CA 1
ATOM 856 C C . ARG A 1 109 ? -14.568 -17.760 -19.764 1.00 55.59 109 ARG A C 1
ATOM 858 O O . ARG A 1 109 ? -13.719 -17.783 -18.880 1.00 55.59 109 ARG A O 1
ATOM 865 N N . HIS A 1 110 ? -15.764 -18.324 -19.627 1.00 56.94 110 HIS A N 1
ATOM 866 C CA . HIS A 1 110 ? -16.197 -19.023 -18.413 1.00 56.94 110 HIS A CA 1
ATOM 867 C C . HIS A 1 110 ? -15.159 -20.050 -17.903 1.00 56.94 110 HIS A C 1
ATOM 869 O O . HIS A 1 110 ? -14.961 -20.191 -16.699 1.00 56.94 110 HIS A O 1
ATOM 875 N N . SER A 1 111 ? -14.423 -20.703 -18.815 1.00 57.72 111 SER A N 1
ATOM 876 C CA . SER A 1 111 ? -13.340 -21.643 -18.490 1.00 57.72 111 SER A CA 1
ATOM 877 C C . SER A 1 111 ? -12.180 -21.030 -17.700 1.00 57.72 111 SER A C 1
ATOM 879 O O . SER A 1 111 ? -11.588 -21.708 -16.860 1.00 57.72 111 SER A O 1
ATOM 881 N N . ASP A 1 112 ? -11.838 -19.769 -17.965 1.00 63.62 112 ASP A N 1
ATOM 882 C CA . ASP A 1 112 ? -10.693 -19.105 -17.338 1.00 63.62 112 ASP A CA 1
ATOM 883 C C . ASP A 1 112 ? -11.034 -18.703 -15.897 1.00 63.62 112 ASP A C 1
ATOM 885 O O . ASP A 1 112 ? -10.197 -18.845 -15.007 1.00 63.62 112 ASP A O 1
ATOM 889 N N . ASN A 1 113 ? -12.290 -18.322 -15.641 1.00 67.31 113 ASN A N 1
ATOM 890 C CA . ASN A 1 113 ? -12.781 -17.981 -14.302 1.00 67.31 113 ASN A CA 1
ATOM 891 C C . ASN A 1 113 ? -12.757 -19.196 -13.368 1.00 67.31 113 ASN A C 1
ATOM 893 O O . ASN A 1 113 ? -12.228 -19.107 -12.262 1.00 67.31 113 ASN A O 1
ATOM 897 N N . VAL A 1 114 ? -13.223 -20.357 -13.844 1.00 72.62 114 VAL A N 1
ATOM 898 C CA . VAL A 1 114 ? -13.152 -21.616 -13.079 1.00 72.62 114 VAL A CA 1
ATOM 899 C C . VAL A 1 114 ? -11.701 -21.970 -12.749 1.00 72.62 114 VAL A C 1
ATOM 901 O O . VAL A 1 114 ? -11.388 -22.347 -11.620 1.00 72.62 114 VAL A O 1
ATOM 904 N N . LYS A 1 115 ? -10.789 -21.815 -13.715 1.00 83.44 115 LYS A N 1
ATOM 905 C CA . LYS A 1 115 ? -9.376 -22.138 -13.511 1.00 83.44 115 LYS A CA 1
ATOM 906 C C . LYS A 1 115 ? -8.697 -21.215 -12.497 1.00 83.44 115 LYS A C 1
ATOM 908 O O . LYS A 1 115 ? -7.946 -21.710 -11.659 1.00 83.44 115 LYS A O 1
ATOM 913 N N . TRP A 1 116 ? -8.971 -19.909 -12.537 1.00 81.94 116 TRP A N 1
ATOM 914 C CA . TRP A 1 116 ? -8.468 -18.969 -11.532 1.00 81.94 116 TRP A CA 1
ATOM 915 C C . TRP A 1 116 ? -8.940 -19.338 -10.124 1.00 81.94 116 TRP A C 1
ATOM 917 O O . TRP A 1 116 ? -8.113 -19.404 -9.218 1.00 81.94 116 TRP A O 1
ATOM 927 N N . SER A 1 117 ? -10.225 -19.658 -9.941 1.00 77.19 117 SER A N 1
ATOM 928 C CA . SER A 1 117 ? -10.759 -20.076 -8.637 1.00 77.19 117 SER A CA 1
ATOM 929 C C . SER A 1 117 ? -10.076 -21.336 -8.091 1.00 77.19 117 SER A C 1
ATOM 931 O O . SER A 1 117 ? -9.763 -21.393 -6.902 1.00 77.19 117 SER A O 1
ATOM 933 N N . VAL A 1 118 ? -9.794 -22.324 -8.950 1.00 84.31 118 VAL A N 1
ATOM 934 C CA . VAL A 1 118 ? -9.058 -23.541 -8.556 1.00 84.31 118 VAL A CA 1
ATOM 935 C C . VAL A 1 118 ? -7.631 -23.206 -8.120 1.00 84.31 118 VAL A C 1
ATOM 937 O O . VAL A 1 118 ? -7.198 -23.657 -7.061 1.00 84.31 118 VAL A O 1
ATOM 940 N N . ILE A 1 119 ? -6.918 -22.387 -8.898 1.00 89.38 119 ILE A N 1
ATOM 941 C CA . ILE A 1 119 ? -5.535 -21.992 -8.592 1.00 89.38 119 ILE A CA 1
ATOM 942 C C . ILE A 1 119 ? -5.462 -21.242 -7.262 1.00 89.38 119 ILE A C 1
ATOM 944 O O . ILE A 1 119 ? -4.612 -21.567 -6.438 1.00 89.38 119 ILE A O 1
ATOM 948 N N . VAL A 1 120 ? -6.365 -20.286 -7.028 1.00 86.94 120 VAL A N 1
ATOM 949 C CA . VAL A 1 120 ? -6.444 -19.540 -5.762 1.00 86.94 120 VAL A CA 1
ATOM 950 C C . VAL A 1 120 ? -6.598 -20.496 -4.579 1.00 86.94 120 VAL A C 1
ATOM 952 O O . VAL A 1 120 ? -5.856 -20.402 -3.605 1.00 86.94 120 VAL A O 1
ATOM 955 N N . GLY A 1 121 ? -7.532 -21.449 -4.670 1.00 83.12 121 GLY A N 1
ATOM 956 C CA . GLY A 1 121 ? -7.808 -22.393 -3.583 1.00 83.12 121 GLY A CA 1
ATOM 957 C C . GLY A 1 121 ? -6.653 -23.351 -3.273 1.00 83.12 121 GLY A C 1
ATOM 958 O O . GLY A 1 121 ? -6.602 -23.913 -2.182 1.00 83.12 121 GLY A O 1
ATOM 959 N N . GLN A 1 122 ? -5.723 -23.538 -4.212 1.00 91.00 122 GLN A N 1
ATOM 960 C CA . GLN A 1 122 ? -4.651 -24.534 -4.124 1.00 91.00 122 GLN A CA 1
ATOM 961 C C . GLN A 1 122 ? -3.252 -23.915 -4.218 1.00 91.00 122 GLN A C 1
ATOM 963 O O . GLN A 1 122 ? -2.270 -24.649 -4.311 1.00 91.00 122 GLN A O 1
ATOM 968 N N . TRP A 1 123 ? -3.134 -22.583 -4.155 1.00 93.25 123 TRP A N 1
ATOM 969 C CA . TRP A 1 123 ? -1.893 -21.872 -4.471 1.00 93.25 123 TRP A CA 1
ATOM 970 C C . TRP A 1 123 ? -0.682 -22.345 -3.664 1.00 93.25 123 TRP A C 1
ATOM 972 O O . TRP A 1 123 ? 0.411 -22.489 -4.206 1.00 93.25 123 TRP A O 1
ATOM 982 N N . LYS A 1 124 ? -0.884 -22.662 -2.378 1.00 90.31 124 LYS A N 1
ATOM 983 C CA . LYS A 1 124 ? 0.171 -23.189 -1.493 1.00 90.31 124 LYS A CA 1
ATOM 984 C C . LYS A 1 124 ? 0.840 -24.457 -2.042 1.00 90.31 124 LYS A C 1
ATOM 986 O O . LYS A 1 124 ? 2.010 -24.685 -1.767 1.00 90.31 124 LYS A O 1
ATOM 991 N N . ASN A 1 125 ? 0.106 -25.241 -2.830 1.00 91.69 125 ASN A N 1
ATOM 992 C CA . ASN A 1 125 ? 0.562 -26.477 -3.459 1.00 91.69 125 ASN A CA 1
ATOM 993 C C . ASN A 1 125 ? 0.655 -26.342 -4.992 1.00 91.69 125 ASN A C 1
ATOM 995 O O . ASN A 1 125 ? 0.672 -27.354 -5.693 1.00 91.69 125 ASN A O 1
ATOM 999 N N . ALA A 1 126 ? 0.690 -25.113 -5.526 1.00 91.06 126 ALA A N 1
ATOM 1000 C CA . ALA A 1 126 ? 0.680 -24.874 -6.964 1.00 91.06 126 ALA A CA 1
ATOM 1001 C C . ALA A 1 126 ? 1.916 -25.473 -7.640 1.00 91.06 126 ALA A C 1
ATOM 1003 O O . ALA A 1 126 ? 3.066 -25.157 -7.317 1.00 91.06 126 ALA A O 1
ATOM 1004 N N . THR A 1 127 ? 1.666 -26.295 -8.650 1.00 92.81 127 THR A N 1
ATOM 1005 C CA . THR A 1 127 ? 2.695 -26.909 -9.484 1.00 92.81 127 THR A CA 1
ATOM 1006 C C . THR A 1 127 ? 3.454 -25.855 -10.294 1.00 92.81 127 THR A C 1
ATOM 1008 O O . THR A 1 127 ? 2.934 -24.792 -10.639 1.00 92.81 127 THR A O 1
ATOM 1011 N N . THR A 1 128 ? 4.672 -26.180 -10.737 1.00 92.75 128 THR A N 1
ATOM 1012 C CA . THR A 1 128 ? 5.443 -25.314 -11.651 1.00 92.75 128 THR A CA 1
ATOM 1013 C C . THR A 1 128 ? 4.669 -24.981 -12.934 1.00 92.75 128 THR A C 1
ATOM 1015 O O . THR A 1 128 ? 4.846 -23.912 -13.519 1.00 92.75 128 THR A O 1
ATOM 1018 N N . LYS A 1 129 ? 3.793 -25.887 -13.391 1.00 92.69 129 LYS A N 1
ATOM 1019 C CA . LYS A 1 129 ? 2.934 -25.665 -14.561 1.00 92.69 129 LYS A CA 1
ATOM 1020 C C . LYS A 1 129 ? 1.878 -24.596 -14.283 1.00 92.69 129 LYS A C 1
ATOM 1022 O O . LYS A 1 129 ? 1.623 -23.772 -15.159 1.00 92.69 129 LYS A O 1
ATOM 1027 N N . GLU A 1 130 ? 1.286 -24.595 -13.094 1.00 91.94 130 GLU A N 1
ATOM 1028 C CA . GLU A 1 130 ? 0.309 -23.587 -12.675 1.00 91.94 130 GLU A CA 1
ATOM 1029 C C . GLU A 1 130 ? 0.966 -22.232 -12.467 1.00 91.94 130 GLU A C 1
ATOM 1031 O O . GLU A 1 130 ? 0.476 -21.255 -13.019 1.00 91.94 130 GLU A O 1
ATOM 1036 N N . GLN A 1 131 ? 2.126 -22.174 -11.811 1.00 93.00 131 GLN A N 1
ATOM 1037 C CA . GLN A 1 131 ? 2.895 -20.933 -11.663 1.00 93.00 131 GLN A CA 1
ATOM 1038 C C . GLN A 1 131 ? 3.254 -20.323 -13.031 1.00 93.00 131 GLN A C 1
ATOM 1040 O O . GLN A 1 131 ? 2.998 -19.147 -13.294 1.00 93.00 131 GLN A O 1
ATOM 1045 N N . LYS A 1 132 ? 3.749 -21.139 -13.977 1.00 93.19 132 LYS A N 1
ATOM 1046 C CA . LYS A 1 132 ? 3.998 -20.695 -15.363 1.00 93.19 132 LYS A CA 1
ATOM 1047 C C . LYS A 1 132 ? 2.722 -20.242 -16.073 1.00 93.19 132 LYS A C 1
ATOM 1049 O O . LYS A 1 132 ? 2.762 -19.294 -16.858 1.00 93.19 132 LYS A O 1
ATOM 1054 N N . TRP A 1 133 ? 1.599 -20.919 -15.830 1.00 92.38 133 TRP A N 1
ATOM 1055 C CA . TRP A 1 133 ? 0.314 -20.518 -16.392 1.00 92.38 133 TRP A CA 1
ATOM 1056 C C . TRP A 1 133 ? -0.129 -19.165 -15.831 1.00 92.38 133 TRP A C 1
ATOM 1058 O O . TRP A 1 133 ? -0.457 -18.291 -16.630 1.00 92.38 133 TRP A O 1
ATOM 1068 N N . VAL A 1 134 ? -0.054 -18.960 -14.512 1.00 93.50 134 VAL A N 1
ATOM 1069 C CA . VAL A 1 134 ? -0.369 -17.684 -13.855 1.00 93.50 134 VAL A CA 1
ATOM 1070 C C . VAL A 1 134 ? 0.489 -16.573 -14.438 1.00 93.50 134 VAL A C 1
ATOM 1072 O O . VAL A 1 134 ? -0.074 -15.629 -14.982 1.00 93.50 134 VAL A O 1
ATOM 1075 N N . LYS A 1 135 ? 1.820 -16.734 -14.472 1.00 92.81 135 LYS A N 1
ATOM 1076 C CA . LYS A 1 135 ? 2.749 -15.750 -15.061 1.00 92.81 135 LYS A CA 1
ATOM 1077 C C . LYS A 1 135 ? 2.341 -15.327 -16.478 1.00 92.81 135 LYS A C 1
ATOM 1079 O O . LYS A 1 135 ? 2.375 -14.146 -16.811 1.00 92.81 135 LYS A O 1
ATOM 1084 N N . LYS A 1 136 ? 1.909 -16.281 -17.314 1.00 91.19 136 LYS A N 1
ATOM 1085 C CA . LYS A 1 136 ? 1.456 -16.016 -18.691 1.00 91.19 136 LYS A CA 1
ATOM 1086 C C . LYS A 1 136 ? 0.114 -15.268 -18.763 1.00 91.19 136 LYS A C 1
ATOM 1088 O O . LYS A 1 136 ? -0.132 -14.594 -19.759 1.00 91.19 136 LYS A O 1
ATOM 1093 N N . HIS A 1 137 ? -0.739 -15.393 -17.748 1.00 90.50 137 HIS A N 1
ATOM 1094 C CA . HIS A 1 137 ? -2.095 -14.831 -17.730 1.00 90.50 137 HIS A CA 1
ATOM 1095 C C . HIS A 1 137 ? -2.264 -13.665 -16.745 1.00 90.50 137 HIS A C 1
ATOM 1097 O O . HIS A 1 137 ? -3.362 -13.123 -16.652 1.00 90.50 137 HIS A O 1
ATOM 1103 N N . LEU A 1 138 ? -1.197 -13.211 -16.071 1.00 89.75 138 LEU A N 1
ATOM 1104 C CA . LEU A 1 138 ? -1.220 -11.998 -15.239 1.00 89.75 138 LEU A CA 1
ATOM 1105 C C . LEU A 1 138 ? -1.722 -10.777 -16.019 1.00 89.75 138 LEU A C 1
ATOM 1107 O O . LEU A 1 138 ? -2.410 -9.938 -15.448 1.00 89.75 138 LEU A O 1
ATOM 1111 N N . SER A 1 139 ? -1.461 -10.713 -17.335 1.00 83.31 139 SER A N 1
ATOM 1112 C CA . SER A 1 139 ? -1.941 -9.662 -18.246 1.00 83.31 139 SER A CA 1
ATOM 1113 C C . SER A 1 139 ? -3.475 -9.606 -18.390 1.00 83.31 139 SER A C 1
ATOM 1115 O O . SER A 1 139 ? -4.009 -8.583 -18.827 1.00 83.31 139 SER A O 1
ATOM 1117 N N . VAL A 1 140 ? -4.191 -10.627 -17.930 1.00 80.00 140 VAL A N 1
ATOM 1118 C CA . VAL A 1 140 ? -5.656 -10.714 -17.931 1.00 80.00 140 VAL A CA 1
ATOM 1119 C C . VAL A 1 140 ? -6.184 -11.224 -16.585 1.00 80.00 140 VAL A C 1
ATOM 1121 O O . VAL A 1 140 ? -7.196 -11.919 -16.540 1.00 80.00 140 VAL A O 1
ATOM 1124 N N . LEU A 1 141 ? -5.496 -10.903 -15.480 1.00 82.31 141 LEU A N 1
ATOM 1125 C CA . LEU A 1 141 ? -5.917 -11.337 -14.149 1.00 82.31 141 LEU A CA 1
ATOM 1126 C C . LEU A 1 141 ? -7.347 -10.867 -13.844 1.00 82.31 141 LEU A C 1
ATOM 1128 O O . LEU A 1 141 ? -7.646 -9.666 -13.897 1.00 82.31 141 LEU A O 1
ATOM 1132 N N . ASN A 1 142 ? -8.205 -11.832 -13.504 1.00 75.88 142 ASN A N 1
ATOM 1133 C CA . ASN A 1 142 ? -9.612 -11.591 -13.218 1.00 75.88 142 ASN A CA 1
ATOM 1134 C C . ASN A 1 142 ? -9.758 -10.699 -11.964 1.00 75.88 142 ASN A C 1
ATOM 1136 O O . ASN A 1 142 ? -9.223 -11.056 -10.909 1.00 75.88 142 ASN A O 1
ATOM 1140 N N . PRO A 1 143 ? -10.493 -9.572 -12.045 1.00 76.56 143 PRO A N 1
ATOM 1141 C CA . PRO A 1 143 ? -10.737 -8.696 -10.901 1.00 76.56 143 PRO A CA 1
ATOM 1142 C C . PRO A 1 143 ? -11.302 -9.391 -9.661 1.00 76.56 143 PRO A C 1
ATOM 1144 O O . PRO A 1 143 ? -10.820 -9.135 -8.562 1.00 76.56 143 PRO A O 1
ATOM 1147 N N . ASN A 1 144 ? -12.214 -10.346 -9.836 1.00 74.69 144 ASN A N 1
ATOM 1148 C CA . ASN A 1 144 ? -12.896 -11.050 -8.747 1.00 74.69 144 ASN A CA 1
ATOM 1149 C C . ASN A 1 144 ? -11.961 -11.930 -7.909 1.00 74.69 144 ASN A C 1
ATOM 1151 O O . ASN A 1 144 ? -12.271 -12.240 -6.762 1.00 74.69 144 ASN A O 1
ATOM 1155 N N . VAL A 1 145 ? -10.825 -12.360 -8.469 1.00 81.69 145 VAL A N 1
ATOM 1156 C CA . VAL A 1 145 ? -9.833 -13.162 -7.735 1.00 81.69 145 VAL A CA 1
ATOM 1157 C C . VAL A 1 145 ? -8.560 -12.390 -7.405 1.00 81.69 145 VAL A C 1
ATOM 1159 O O . VAL A 1 145 ? -7.680 -12.945 -6.750 1.00 81.69 145 VAL A O 1
ATOM 1162 N N . ARG A 1 146 ? -8.441 -11.123 -7.831 1.00 88.31 146 ARG A N 1
ATOM 1163 C CA . ARG A 1 146 ? -7.206 -10.339 -7.685 1.00 88.31 146 ARG A CA 1
ATOM 1164 C C . ARG A 1 146 ? -6.766 -10.236 -6.230 1.00 88.31 146 ARG A C 1
ATOM 1166 O O . ARG A 1 146 ? -5.626 -10.579 -5.943 1.00 88.31 146 ARG A O 1
ATOM 1173 N N . ALA A 1 147 ? -7.675 -9.851 -5.334 1.00 86.69 147 ALA A N 1
ATOM 1174 C CA . ALA A 1 147 ? -7.400 -9.736 -3.901 1.00 86.69 147 ALA A CA 1
ATOM 1175 C C . ALA A 1 147 ? -6.758 -11.015 -3.338 1.00 86.69 147 ALA A C 1
ATOM 1177 O O . ALA A 1 147 ? -5.658 -11.001 -2.788 1.00 86.69 147 ALA A O 1
ATOM 1178 N N . ARG A 1 148 ? -7.401 -12.157 -3.601 1.00 88.94 148 ARG A N 1
ATOM 1179 C CA . ARG A 1 148 ? -6.927 -13.473 -3.166 1.00 88.94 148 ARG A CA 1
ATOM 1180 C C . ARG A 1 148 ? -5.610 -13.879 -3.824 1.00 88.94 148 ARG A C 1
ATOM 1182 O O . ARG A 1 148 ? -4.790 -14.527 -3.180 1.00 88.94 148 ARG A O 1
ATOM 1189 N N . MET A 1 149 ? -5.386 -13.516 -5.086 1.00 92.31 149 MET A N 1
ATOM 1190 C CA . MET A 1 149 ? -4.106 -13.767 -5.753 1.00 92.31 149 MET A CA 1
ATOM 1191 C C . MET A 1 149 ? -2.979 -12.914 -5.159 1.00 92.31 149 MET A C 1
ATOM 1193 O O . MET A 1 149 ? -1.878 -13.424 -4.977 1.00 92.31 149 MET A O 1
ATOM 1197 N N . TRP A 1 150 ? -3.242 -11.656 -4.799 1.00 95.38 150 TRP A N 1
ATOM 1198 C CA . TRP A 1 150 ? -2.262 -10.796 -4.129 1.00 95.38 150 TRP A CA 1
ATOM 1199 C C . TRP A 1 150 ? -1.860 -11.361 -2.761 1.00 95.38 150 TRP A C 1
ATOM 1201 O O . TRP A 1 150 ? -0.672 -11.408 -2.443 1.00 95.38 150 TRP A O 1
ATOM 1211 N N . GLU A 1 151 ? -2.812 -11.898 -1.995 1.00 93.81 151 GLU A N 1
ATOM 1212 C CA . GLU A 1 151 ? -2.513 -12.660 -0.773 1.00 93.81 151 GLU A CA 1
ATOM 1213 C C . GLU A 1 151 ? -1.676 -13.903 -1.052 1.00 93.81 151 GLU A C 1
ATOM 1215 O O . GLU A 1 151 ? -0.698 -14.169 -0.362 1.00 93.81 151 GLU A O 1
ATOM 1220 N N . CYS A 1 152 ? -2.026 -14.655 -2.093 1.00 94.06 152 CYS A N 1
ATOM 1221 C CA . CYS A 1 152 ? -1.288 -15.842 -2.503 1.00 94.06 152 CYS A CA 1
ATOM 1222 C C . CYS A 1 152 ? 0.175 -15.525 -2.852 1.00 94.06 152 CYS A C 1
ATOM 1224 O O . CYS A 1 152 ? 1.076 -16.265 -2.455 1.00 94.06 152 CYS A O 1
ATOM 1226 N N . PHE A 1 153 ? 0.427 -14.431 -3.572 1.00 95.62 153 PHE A N 1
ATOM 1227 C CA . PHE A 1 153 ? 1.771 -14.040 -4.007 1.00 95.62 153 PHE A CA 1
ATOM 1228 C C . PHE A 1 153 ? 2.651 -13.514 -2.875 1.00 95.62 153 PHE A C 1
ATOM 1230 O O . PHE A 1 153 ? 3.868 -13.700 -2.901 1.00 95.62 153 PHE A O 1
ATOM 1237 N N . THR A 1 154 ? 2.037 -12.867 -1.888 1.00 95.12 154 THR A N 1
ATOM 1238 C CA . THR A 1 154 ? 2.747 -12.225 -0.774 1.00 95.12 154 THR A CA 1
ATOM 1239 C C . THR A 1 154 ? 2.717 -13.027 0.517 1.00 95.12 154 THR A C 1
ATOM 1241 O O . THR A 1 154 ? 3.432 -12.687 1.451 1.00 95.12 154 THR A O 1
ATOM 1244 N N . HIS A 1 155 ? 1.913 -14.089 0.578 1.00 92.38 155 HIS A N 1
ATOM 1245 C CA . HIS A 1 155 ? 1.588 -14.819 1.803 1.00 92.38 155 HIS A CA 1
ATOM 1246 C C . HIS A 1 155 ? 0.907 -13.952 2.877 1.00 92.38 155 HIS A C 1
ATOM 1248 O O . HIS A 1 155 ? 0.886 -14.329 4.050 1.00 92.38 155 HIS A O 1
ATOM 1254 N N . ALA A 1 156 ? 0.326 -12.814 2.486 1.00 92.62 156 ALA A N 1
ATOM 1255 C CA . ALA A 1 156 ? -0.500 -12.003 3.367 1.00 92.62 156 ALA A CA 1
ATOM 1256 C C . ALA A 1 156 ? -1.769 -12.765 3.777 1.00 92.62 156 ALA A C 1
ATOM 1258 O O . ALA A 1 156 ? -2.310 -13.566 3.011 1.00 92.62 156 ALA A O 1
ATOM 1259 N N . THR A 1 157 ? -2.242 -12.533 5.002 1.00 88.88 157 THR A N 1
ATOM 1260 C CA . THR A 1 157 ? -3.419 -13.225 5.548 1.00 88.88 157 THR A CA 1
ATOM 1261 C C . THR A 1 157 ? -4.292 -12.279 6.366 1.00 88.88 157 THR A C 1
ATOM 1263 O O . THR A 1 157 ? -3.789 -11.354 6.992 1.00 88.88 157 THR A O 1
ATOM 1266 N N . SER A 1 158 ? -5.597 -12.551 6.409 1.00 88.06 158 SER A N 1
ATOM 1267 C CA . SER A 1 158 ? -6.542 -11.955 7.365 1.00 88.06 158 SER A CA 1
ATOM 1268 C C . SER A 1 158 ? -6.959 -13.048 8.349 1.00 88.06 158 SER A C 1
ATOM 1270 O O . SER A 1 158 ? -7.963 -13.740 8.182 1.00 88.06 158 SER A O 1
ATOM 1272 N N . THR A 1 159 ? -6.089 -13.307 9.327 1.00 89.75 159 THR A N 1
ATOM 1273 C CA . THR A 1 159 ? -6.428 -14.168 10.468 1.00 89.75 159 THR A CA 1
ATOM 1274 C C . THR A 1 159 ? -6.899 -13.303 11.629 1.00 89.75 159 THR A C 1
ATOM 1276 O O . THR A 1 159 ? -6.554 -12.127 11.715 1.00 89.75 159 THR A O 1
ATOM 1279 N N . LYS A 1 160 ? -7.643 -13.895 12.568 1.00 87.62 160 LYS A N 1
ATOM 1280 C CA . LYS A 1 160 ? -8.085 -13.187 13.775 1.00 87.62 160 LYS A CA 1
ATOM 1281 C C . LYS A 1 160 ? -6.915 -12.557 14.548 1.00 87.62 160 LYS A C 1
ATOM 1283 O O . LYS A 1 160 ? -7.047 -11.437 15.017 1.00 87.62 160 LYS A O 1
ATOM 1288 N N . ALA A 1 161 ? -5.777 -13.250 14.624 1.00 88.81 161 ALA A N 1
ATOM 1289 C CA . ALA A 1 161 ? -4.572 -12.732 15.270 1.00 88.81 161 ALA A CA 1
ATOM 1290 C C . ALA A 1 161 ? -4.030 -11.483 14.555 1.00 88.81 161 ALA A C 1
ATOM 1292 O O . ALA A 1 161 ? -3.777 -10.475 15.201 1.00 88.81 161 ALA A O 1
ATOM 1293 N N . VAL A 1 162 ? -3.947 -11.513 13.217 1.00 89.88 162 VAL A N 1
ATOM 1294 C CA . VAL A 1 162 ? -3.515 -10.350 12.419 1.00 89.88 162 VAL A CA 1
ATOM 1295 C C . VAL A 1 162 ? -4.455 -9.160 12.616 1.00 89.88 162 VAL A C 1
ATOM 1297 O O . VAL A 1 162 ? -3.987 -8.035 12.740 1.00 89.88 162 VAL A O 1
ATOM 1300 N N . HIS A 1 163 ? -5.766 -9.398 12.681 1.00 88.94 163 HIS A N 1
ATOM 1301 C CA . HIS A 1 163 ? -6.745 -8.342 12.941 1.00 88.94 163 HIS A CA 1
ATOM 1302 C C . HIS A 1 163 ? -6.591 -7.736 14.348 1.00 88.94 163 HIS A C 1
ATOM 1304 O O . HIS A 1 163 ? -6.630 -6.520 14.516 1.00 88.94 163 HIS A O 1
ATOM 1310 N N . GLU A 1 164 ? -6.382 -8.566 15.373 1.00 89.50 164 GLU A N 1
ATOM 1311 C CA . GLU A 1 164 ? -6.154 -8.093 16.746 1.00 89.50 164 GLU A CA 1
ATOM 1312 C C . GLU A 1 164 ? -4.850 -7.292 16.867 1.00 89.50 164 GLU A C 1
ATOM 1314 O O . GLU A 1 164 ? -4.837 -6.236 17.500 1.00 89.50 164 GLU A O 1
ATOM 1319 N N . GLU A 1 165 ? -3.774 -7.749 16.221 1.00 90.44 165 GLU A N 1
ATOM 1320 C CA . GLU A 1 165 ? -2.516 -7.003 16.118 1.00 90.44 165 GLU A CA 1
ATOM 1321 C C . GLU A 1 165 ? -2.703 -5.670 15.399 1.00 90.44 165 GLU A C 1
ATOM 1323 O O . GLU A 1 165 ? -2.227 -4.650 15.883 1.00 90.44 165 GLU A O 1
ATOM 1328 N N . TYR A 1 166 ? -3.418 -5.668 14.274 1.00 91.75 166 TYR A N 1
ATOM 1329 C CA . TYR A 1 166 ? -3.712 -4.465 13.504 1.00 91.75 166 TYR A CA 1
ATOM 1330 C C . TYR A 1 166 ? -4.401 -3.399 14.367 1.00 91.75 166 TYR A C 1
ATOM 1332 O O . TYR A 1 166 ? -3.920 -2.270 14.467 1.00 91.75 166 TYR A O 1
ATOM 1340 N N . LEU A 1 167 ? -5.474 -3.772 15.073 1.00 90.62 167 LEU A N 1
ATOM 1341 C CA . LEU A 1 167 ? -6.191 -2.857 15.966 1.00 90.62 167 LEU A CA 1
ATOM 1342 C C . LEU A 1 167 ? -5.334 -2.397 17.152 1.00 90.62 167 LEU A C 1
ATOM 1344 O O . LEU A 1 167 ? -5.378 -1.223 17.530 1.00 90.62 167 LEU A O 1
ATOM 1348 N N . LYS A 1 168 ? -4.528 -3.296 17.731 1.00 90.75 168 LYS A N 1
ATOM 1349 C CA . LYS A 1 168 ? -3.596 -2.950 18.814 1.00 90.75 168 LYS A CA 1
ATOM 1350 C C . LYS A 1 168 ? -2.559 -1.934 18.333 1.00 90.75 168 LYS A C 1
ATOM 1352 O O . LYS A 1 168 ? -2.354 -0.924 19.005 1.00 90.75 168 LYS A O 1
ATOM 1357 N N . SER A 1 169 ? -1.948 -2.168 17.173 1.00 92.00 169 SER A N 1
ATOM 1358 C CA . SER A 1 169 ? -0.967 -1.262 16.575 1.00 92.00 169 SER A CA 1
ATOM 1359 C C . SER A 1 169 ? -1.571 0.100 16.265 1.00 92.00 169 SER A C 1
ATOM 1361 O O . SER A 1 169 ? -0.929 1.116 16.520 1.00 92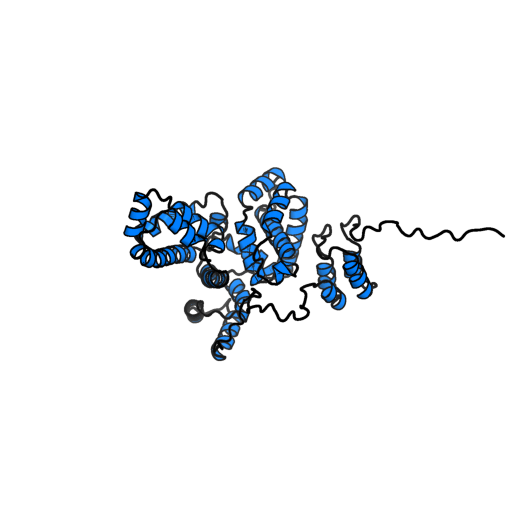.00 169 SER A O 1
ATOM 1363 N N . PHE A 1 170 ? -2.820 0.151 15.797 1.00 93.19 170 PHE A N 1
ATOM 1364 C CA . PHE A 1 170 ? -3.516 1.419 15.616 1.00 93.19 170 PHE A CA 1
ATOM 1365 C C . PHE A 1 170 ? -3.724 2.168 16.937 1.00 93.19 170 PHE A C 1
ATOM 1367 O O . PHE A 1 170 ? -3.436 3.363 17.023 1.00 93.19 170 PHE A O 1
ATOM 1374 N N . SER A 1 171 ? -4.231 1.477 17.965 1.00 89.88 171 SER A N 1
ATOM 1375 C CA . SER A 1 171 ? -4.518 2.072 19.276 1.00 89.88 171 SER A CA 1
ATOM 1376 C C . SER A 1 171 ? -3.255 2.626 19.934 1.00 89.88 171 SER A C 1
ATOM 1378 O O . SER A 1 171 ? -3.253 3.762 20.410 1.00 89.88 171 SER A O 1
ATOM 1380 N N . GLU A 1 172 ? -2.171 1.851 19.938 1.00 90.06 172 GLU A N 1
ATOM 1381 C CA . GLU A 1 172 ? -0.891 2.279 20.501 1.00 90.06 172 GLU A CA 1
ATOM 1382 C C . GLU A 1 172 ? -0.223 3.360 19.641 1.00 90.06 172 GLU A C 1
ATOM 1384 O O . GLU A 1 172 ? 0.247 4.365 20.179 1.00 90.06 172 GLU A O 1
ATOM 1389 N N . GLY A 1 173 ? -0.247 3.217 18.313 1.00 90.12 173 GLY A N 1
ATOM 1390 C CA . GLY A 1 173 ? 0.264 4.220 17.380 1.00 90.12 173 GLY A CA 1
ATOM 1391 C C . GLY A 1 173 ? -0.430 5.570 17.546 1.00 90.12 173 GLY A C 1
ATOM 1392 O O . GLY A 1 173 ? 0.234 6.596 17.646 1.00 90.12 173 GLY A O 1
ATOM 1393 N N . SER A 1 174 ? -1.753 5.572 17.707 1.00 90.31 174 SER A N 1
ATOM 1394 C CA . SER A 1 174 ? -2.540 6.792 17.933 1.00 90.31 174 SER A CA 1
ATOM 1395 C C . SER A 1 174 ? -2.192 7.518 19.239 1.00 90.31 174 SER A C 1
ATOM 1397 O O . SER A 1 174 ? -2.462 8.711 19.358 1.00 90.31 174 SER A O 1
ATOM 1399 N N . LYS A 1 175 ? -1.617 6.813 20.224 1.00 89.19 175 LYS A N 1
ATOM 1400 C CA . LYS A 1 175 ? -1.217 7.376 21.525 1.00 89.19 175 LYS A CA 1
ATOM 1401 C C . LYS A 1 175 ? 0.245 7.819 21.554 1.00 89.19 175 LYS A C 1
ATOM 1403 O O . LYS A 1 175 ? 0.561 8.789 22.233 1.00 89.19 175 LYS A O 1
ATOM 1408 N N . ARG A 1 176 ? 1.129 7.074 20.883 1.00 89.75 176 ARG A N 1
ATOM 1409 C CA . ARG A 1 176 ? 2.592 7.208 21.016 1.00 89.75 176 ARG A CA 1
ATOM 1410 C C . ARG A 1 176 ? 3.259 7.942 19.856 1.00 89.75 176 ARG A C 1
ATOM 1412 O O . ARG A 1 176 ? 4.358 8.469 20.033 1.00 89.75 176 ARG A O 1
ATOM 1419 N N . ILE A 1 177 ? 2.640 7.953 18.675 1.00 91.12 177 ILE A N 1
ATOM 1420 C CA . ILE A 1 177 ? 3.134 8.749 17.547 1.00 91.12 177 ILE A CA 1
ATOM 1421 C C . ILE A 1 177 ? 2.865 10.224 17.840 1.00 91.12 177 ILE A C 1
ATOM 1423 O O . ILE A 1 177 ? 1.793 10.577 18.339 1.00 91.12 177 ILE A O 1
ATOM 1427 N N . SER A 1 178 ? 3.837 11.086 17.542 1.00 93.19 178 SER A N 1
ATOM 1428 C CA . SER A 1 178 ? 3.710 12.512 17.823 1.00 93.19 178 SER A CA 1
ATOM 1429 C C . SER A 1 178 ? 2.523 13.144 17.071 1.00 93.19 178 SER A C 1
ATOM 1431 O O . SER A 1 178 ? 2.208 12.755 15.937 1.00 93.19 178 SER A O 1
ATOM 1433 N N . PRO A 1 179 ? 1.850 14.146 17.667 1.00 92.75 179 PRO A N 1
ATOM 1434 C CA . PRO A 1 179 ? 0.751 14.855 17.013 1.00 92.75 179 PRO A CA 1
ATOM 1435 C C . PRO A 1 179 ? 1.129 15.472 15.659 1.00 92.75 179 PRO A C 1
ATOM 1437 O O . PRO A 1 179 ? 0.280 15.563 14.770 1.00 92.75 179 PRO A O 1
ATOM 1440 N N . GLU A 1 180 ? 2.385 15.884 15.489 1.00 93.69 180 GLU A N 1
ATOM 1441 C CA . GLU A 1 180 ? 2.922 16.468 14.258 1.00 93.69 180 GLU A CA 1
ATOM 1442 C C . GLU A 1 180 ? 2.941 15.447 13.116 1.00 93.69 180 GLU A C 1
ATOM 1444 O O . GLU A 1 180 ? 2.423 15.736 12.037 1.00 93.69 180 GLU A O 1
ATOM 1449 N N . ILE A 1 181 ? 3.434 14.232 13.377 1.00 92.75 181 ILE A N 1
ATOM 1450 C CA . ILE A 1 181 ? 3.456 13.140 12.394 1.00 92.75 181 ILE A CA 1
ATOM 1451 C C . ILE A 1 181 ? 2.027 12.703 12.049 1.00 92.75 181 ILE A C 1
ATOM 1453 O O . ILE A 1 181 ? 1.681 12.542 10.879 1.00 92.75 181 ILE A O 1
ATOM 1457 N N . LEU A 1 182 ? 1.148 12.566 13.049 1.00 93.00 182 LEU A N 1
ATOM 1458 C CA . LEU A 1 182 ? -0.263 12.242 12.803 1.00 93.00 182 LEU A CA 1
ATOM 1459 C C . LEU A 1 182 ? -0.949 13.313 11.944 1.00 93.00 182 LEU A C 1
ATOM 1461 O O . LEU A 1 182 ? -1.773 12.997 11.084 1.00 93.00 182 LEU A O 1
ATOM 1465 N N . LYS A 1 183 ? -0.607 14.590 12.148 1.00 92.38 183 LYS A N 1
ATOM 1466 C CA . LYS A 1 183 ? -1.091 15.687 11.306 1.00 92.38 183 LYS A CA 1
ATOM 1467 C C . LYS A 1 183 ? -0.565 15.563 9.875 1.00 92.38 183 LYS A C 1
ATOM 1469 O O . LYS A 1 183 ? -1.345 15.760 8.947 1.00 92.38 183 LYS A O 1
ATOM 1474 N N . GLU A 1 184 ? 0.704 15.218 9.686 1.00 93.19 184 GLU A N 1
ATOM 1475 C CA . GLU A 1 184 ? 1.286 14.980 8.362 1.00 93.19 184 GLU A CA 1
ATOM 1476 C C . GLU A 1 184 ? 0.592 13.840 7.611 1.00 93.19 184 GLU A C 1
ATOM 1478 O O . GLU A 1 184 ? 0.198 14.023 6.456 1.00 93.19 184 GLU A O 1
ATOM 1483 N N . ILE A 1 185 ? 0.346 12.707 8.275 1.00 93.06 185 ILE A N 1
ATOM 1484 C CA . ILE A 1 185 ? -0.415 11.588 7.699 1.00 93.06 185 ILE A CA 1
ATOM 1485 C C . ILE A 1 185 ? -1.785 12.086 7.233 1.00 93.06 185 ILE A C 1
ATOM 1487 O O . ILE A 1 185 ? -2.149 11.898 6.074 1.00 93.06 185 ILE A O 1
ATOM 1491 N N . ARG A 1 186 ? -2.517 12.795 8.103 1.00 92.62 186 ARG A N 1
ATOM 1492 C CA . ARG A 1 186 ? -3.862 13.319 7.809 1.00 92.62 186 ARG A CA 1
ATOM 1493 C C . ARG A 1 186 ? -3.898 14.273 6.619 1.00 92.62 186 ARG A C 1
ATOM 1495 O O . ARG A 1 186 ? -4.864 14.241 5.858 1.00 92.62 186 ARG A O 1
ATOM 1502 N N . MET A 1 187 ? -2.859 15.087 6.425 1.00 91.19 187 MET A N 1
ATOM 1503 C CA . MET A 1 187 ? -2.747 15.968 5.253 1.00 91.19 187 MET A CA 1
ATOM 1504 C C . MET A 1 187 ? -2.596 15.184 3.939 1.00 91.19 187 MET A C 1
ATOM 1506 O O . MET A 1 187 ? -2.993 15.684 2.889 1.00 91.19 187 MET A O 1
ATOM 1510 N N . ASN A 1 188 ? -2.085 13.951 3.997 1.00 91.62 188 ASN A N 1
ATOM 1511 C CA . ASN A 1 188 ? -1.820 13.096 2.840 1.00 91.62 188 ASN A CA 1
ATOM 1512 C C . ASN A 1 188 ? -2.892 12.014 2.592 1.00 91.62 188 ASN A C 1
ATOM 1514 O O . ASN A 1 188 ? -2.752 11.223 1.662 1.00 91.62 188 ASN A O 1
ATOM 1518 N N . LEU A 1 189 ? -3.992 11.986 3.357 1.00 90.81 189 LEU A N 1
ATOM 1519 C CA . LEU A 1 189 ? -5.080 11.006 3.174 1.00 90.81 189 LEU A CA 1
ATOM 1520 C C . LEU A 1 189 ? -5.962 11.269 1.945 1.00 90.81 189 LEU A C 1
ATOM 1522 O O . LEU A 1 189 ? -6.818 10.450 1.614 1.00 90.81 189 LEU A O 1
ATOM 1526 N N . ASN A 1 190 ? -5.807 12.420 1.287 1.00 88.56 190 ASN A N 1
ATOM 1527 C CA . ASN A 1 190 ? -6.614 12.799 0.130 1.00 88.56 190 ASN A CA 1
ATOM 1528 C C . ASN A 1 190 ? -6.089 12.150 -1.162 1.00 88.56 190 ASN A C 1
ATOM 1530 O O . ASN A 1 190 ? -5.546 12.824 -2.039 1.00 88.56 190 ASN A O 1
ATOM 1534 N N . VAL A 1 191 ? -6.228 10.827 -1.239 1.00 87.19 191 VAL A N 1
ATOM 1535 C CA . VAL A 1 191 ? -5.809 9.981 -2.364 1.00 87.19 191 VAL A CA 1
ATOM 1536 C C . VAL A 1 191 ? -7.029 9.380 -3.060 1.00 87.19 191 VAL A C 1
ATOM 1538 O O . VAL A 1 191 ? -8.026 9.093 -2.404 1.00 87.19 191 VAL A O 1
ATOM 1541 N N . PHE A 1 192 ? -6.936 9.172 -4.380 1.00 85.81 192 PHE A N 1
ATOM 1542 C CA . PHE A 1 192 ? -7.993 8.549 -5.195 1.00 85.81 192 PHE A CA 1
ATOM 1543 C C . PHE A 1 192 ? -9.370 9.214 -5.009 1.00 85.81 192 PHE A C 1
ATOM 1545 O O . PHE A 1 192 ? -10.357 8.565 -4.674 1.00 85.81 192 PHE A O 1
ATOM 1552 N N . ASN A 1 193 ? -9.434 10.537 -5.205 1.00 81.88 193 ASN A N 1
ATOM 1553 C CA . ASN A 1 193 ? -10.653 11.344 -5.014 1.00 81.88 193 ASN A CA 1
ATOM 1554 C C . ASN A 1 193 ? -11.749 11.089 -6.065 1.00 81.88 193 ASN A C 1
ATOM 1556 O O . ASN A 1 193 ? -12.777 11.747 -6.037 1.00 81.88 193 ASN A O 1
ATOM 1560 N N . ASP A 1 194 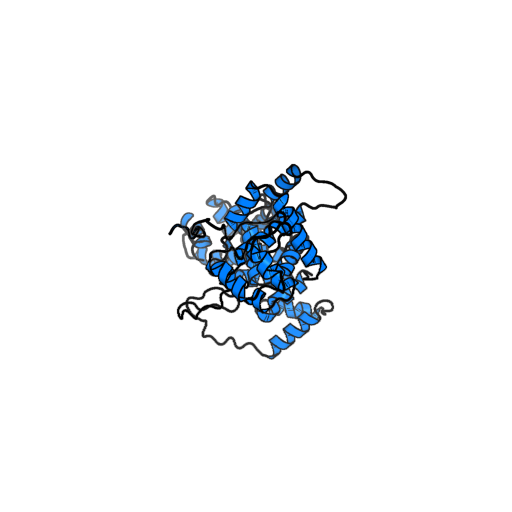? -11.495 10.181 -6.999 1.00 79.56 194 ASP A N 1
ATOM 1561 C CA . ASP A 1 194 ? -12.385 9.636 -8.024 1.00 79.56 194 ASP A CA 1
ATOM 1562 C C . ASP A 1 194 ? -12.863 8.211 -7.670 1.00 79.56 194 ASP A C 1
ATOM 1564 O O . ASP A 1 194 ? -13.609 7.585 -8.421 1.00 79.56 194 ASP A O 1
ATOM 1568 N N . HIS A 1 195 ? -12.437 7.670 -6.524 1.00 79.88 195 HIS A N 1
ATOM 1569 C CA . HIS A 1 195 ? -12.821 6.346 -6.050 1.00 79.88 195 HIS A CA 1
ATOM 1570 C C . HIS A 1 195 ? -13.937 6.430 -5.007 1.00 79.88 195 HIS A C 1
ATOM 1572 O O . HIS A 1 195 ? -13.782 7.056 -3.954 1.00 79.88 195 HIS A O 1
ATOM 1578 N N . ARG A 1 196 ? -15.033 5.700 -5.238 1.00 72.94 196 ARG A N 1
ATOM 1579 C CA . ARG A 1 196 ? -16.273 5.759 -4.440 1.00 72.94 196 ARG A CA 1
ATOM 1580 C C . ARG A 1 196 ? -16.046 5.699 -2.925 1.00 72.94 196 ARG A C 1
ATOM 1582 O O . ARG A 1 196 ? -16.541 6.534 -2.177 1.00 72.94 196 ARG A O 1
ATOM 1589 N N . VAL A 1 197 ? -15.223 4.754 -2.460 1.00 71.56 197 VAL A N 1
ATOM 1590 C CA . VAL A 1 197 ? -14.955 4.549 -1.019 1.00 71.56 197 VAL A CA 1
ATOM 1591 C C . VAL A 1 197 ? -14.205 5.728 -0.375 1.00 71.56 197 VAL A C 1
ATOM 1593 O O . VAL A 1 197 ? -14.335 5.941 0.830 1.00 71.56 197 VAL A O 1
ATOM 1596 N N . PHE A 1 198 ? -13.419 6.484 -1.147 1.00 80.69 198 PHE A N 1
ATOM 1597 C CA . PHE A 1 198 ? -12.658 7.642 -0.660 1.00 80.69 198 PHE A CA 1
ATOM 1598 C C . PHE A 1 198 ? -13.442 8.960 -0.758 1.00 80.69 198 PHE A C 1
ATOM 1600 O O . PHE A 1 198 ? -13.122 9.890 -0.013 1.00 80.69 198 PHE A O 1
ATOM 1607 N N . ILE A 1 199 ? -14.461 9.023 -1.626 1.00 71.44 199 ILE A N 1
ATOM 1608 C CA . ILE A 1 199 ? -15.374 10.168 -1.780 1.00 71.44 199 ILE A CA 1
ATOM 1609 C C . ILE A 1 199 ? -16.487 10.124 -0.727 1.00 71.44 199 ILE A C 1
ATOM 1611 O O . ILE A 1 199 ? -16.614 11.048 0.073 1.00 71.44 199 ILE A O 1
ATOM 1615 N N . GLU A 1 200 ? -17.271 9.046 -0.727 1.00 61.50 200 GLU A N 1
ATOM 1616 C CA . GLU A 1 200 ? -18.542 8.934 0.012 1.00 61.50 200 GLU A CA 1
ATOM 1617 C C . GLU A 1 200 ? -18.415 8.038 1.251 1.00 61.50 200 GLU A C 1
ATOM 1619 O O . GLU A 1 200 ? -19.252 8.052 2.150 1.00 61.50 200 GLU A O 1
ATOM 1624 N N . GLY A 1 201 ? -17.366 7.215 1.293 1.00 66.31 201 GLY A N 1
ATOM 1625 C CA . GLY A 1 201 ? -17.187 6.185 2.306 1.00 66.31 201 GLY A CA 1
ATOM 1626 C C . GLY A 1 201 ? -16.162 6.524 3.384 1.00 66.31 201 GLY A C 1
ATOM 1627 O O . GLY A 1 201 ? -15.608 7.616 3.503 1.00 66.31 201 GLY A O 1
ATOM 1628 N N . ARG A 1 202 ? -15.836 5.501 4.177 1.00 76.88 202 ARG A N 1
ATOM 1629 C CA . ARG A 1 202 ? -14.843 5.581 5.261 1.00 76.88 202 ARG A CA 1
ATOM 1630 C C . ARG A 1 202 ? -13.401 5.373 4.783 1.00 76.88 202 ARG A C 1
ATOM 1632 O O . ARG A 1 202 ? -12.534 5.080 5.600 1.00 76.88 202 ARG A O 1
ATOM 1639 N N . GLY A 1 203 ? -13.120 5.521 3.485 1.00 84.38 203 GLY A N 1
ATOM 1640 C CA . GLY A 1 203 ? -11.811 5.234 2.885 1.00 84.38 203 GLY A CA 1
ATOM 1641 C C . GLY A 1 203 ? -10.657 5.993 3.536 1.00 84.38 203 GLY A C 1
ATOM 1642 O O . GLY A 1 203 ? -9.642 5.389 3.867 1.00 84.38 203 GLY A O 1
ATOM 1643 N N . LYS A 1 204 ? -10.841 7.288 3.825 1.00 88.50 204 LYS A N 1
ATOM 1644 C CA . LYS A 1 204 ? -9.823 8.112 4.506 1.00 88.50 204 LYS A CA 1
ATOM 1645 C C . LYS A 1 204 ? -9.518 7.613 5.917 1.00 88.50 204 LYS A C 1
ATOM 1647 O O . LYS A 1 204 ? -8.356 7.531 6.295 1.00 88.50 204 LYS A O 1
ATOM 1652 N N . TYR A 1 205 ? -10.552 7.227 6.663 1.00 87.94 205 TYR A N 1
ATOM 1653 C CA . TYR A 1 205 ? -10.399 6.651 7.997 1.00 87.94 205 TYR A CA 1
ATOM 1654 C C . TYR A 1 205 ? -9.683 5.293 7.947 1.00 87.94 205 TYR A C 1
ATOM 1656 O O . TYR A 1 205 ? -8.716 5.079 8.675 1.00 87.94 205 TYR A O 1
ATOM 1664 N N . LYS A 1 206 ? -10.106 4.397 7.043 1.00 91.69 206 LYS A N 1
ATOM 1665 C CA . LYS A 1 206 ? -9.454 3.094 6.824 1.00 91.69 206 LYS A CA 1
ATOM 1666 C C . LYS A 1 206 ? -7.978 3.268 6.448 1.00 91.69 206 LYS A C 1
ATOM 1668 O O . LYS A 1 206 ? -7.123 2.527 6.925 1.00 91.69 206 LYS A O 1
ATOM 1673 N N . LEU A 1 207 ? -7.669 4.279 5.633 1.00 94.38 207 LEU A N 1
ATOM 1674 C CA . LEU A 1 207 ? -6.304 4.608 5.238 1.00 94.38 207 LEU A CA 1
ATOM 1675 C C . LEU A 1 207 ? -5.470 5.152 6.399 1.00 94.38 207 LEU A C 1
ATOM 1677 O O . LEU A 1 207 ? -4.350 4.687 6.592 1.00 94.38 207 LEU A O 1
ATOM 1681 N N . GLU A 1 208 ? -6.005 6.081 7.195 1.00 94.25 208 GLU A N 1
ATOM 1682 C CA . GLU A 1 208 ? -5.332 6.558 8.410 1.00 94.25 208 GLU A CA 1
ATOM 1683 C C . GLU A 1 208 ? -5.020 5.386 9.338 1.00 94.25 208 GLU A C 1
ATOM 1685 O O . GLU A 1 208 ? -3.878 5.218 9.766 1.00 94.25 208 GLU A O 1
ATOM 1690 N N . ARG A 1 209 ? -6.017 4.525 9.575 1.00 94.25 209 ARG A N 1
ATOM 1691 C CA . ARG A 1 209 ? -5.877 3.337 10.413 1.00 94.25 209 ARG A CA 1
ATOM 1692 C C . ARG A 1 209 ? -4.782 2.412 9.895 1.00 94.25 209 ARG A C 1
ATOM 1694 O O . ARG A 1 209 ? -3.925 1.985 10.667 1.00 94.25 209 ARG A O 1
ATOM 1701 N N . LEU A 1 210 ? -4.773 2.135 8.591 1.00 96.31 210 LEU A N 1
ATOM 1702 C CA . LEU A 1 210 ? -3.749 1.329 7.926 1.00 96.31 210 LEU A CA 1
ATOM 1703 C C . LEU A 1 210 ? -2.339 1.916 8.087 1.00 96.31 210 LEU A C 1
ATOM 1705 O O . LEU A 1 210 ? -1.438 1.207 8.532 1.00 96.31 210 LEU A O 1
ATOM 1709 N N . VAL A 1 211 ? -2.156 3.196 7.753 1.00 95.44 211 VAL A N 1
ATOM 1710 C CA . VAL A 1 211 ? -0.844 3.864 7.759 1.00 95.44 211 VAL A CA 1
ATOM 1711 C C . VAL A 1 211 ? -0.293 3.983 9.179 1.00 95.44 211 VAL A C 1
ATOM 1713 O O . VAL A 1 211 ? 0.856 3.616 9.414 1.00 95.44 211 VAL A O 1
ATOM 1716 N N . VAL A 1 212 ? -1.112 4.416 10.142 1.00 94.69 212 VAL A N 1
ATOM 1717 C CA . VAL A 1 212 ? -0.708 4.528 11.554 1.00 94.69 212 VAL A CA 1
ATOM 1718 C C . VAL A 1 212 ? -0.319 3.163 12.117 1.00 94.69 212 VAL A C 1
ATOM 1720 O O . VAL A 1 212 ? 0.723 3.042 12.761 1.00 94.69 212 VAL A O 1
ATOM 1723 N N . SER A 1 213 ? -1.108 2.121 11.833 1.00 94.62 213 SER A N 1
ATOM 1724 C CA . SER A 1 213 ? -0.798 0.762 12.294 1.00 94.62 213 SER A CA 1
ATOM 1725 C C . SER A 1 213 ? 0.508 0.243 11.708 1.00 94.62 213 SER A C 1
ATOM 1727 O O . SER A 1 213 ? 1.289 -0.377 12.424 1.00 94.62 213 SER A O 1
ATOM 1729 N N . TYR A 1 214 ? 0.745 0.486 10.417 1.00 93.38 214 TYR A N 1
ATOM 1730 C CA . TYR A 1 214 ? 1.959 0.061 9.725 1.00 93.38 214 TYR A CA 1
ATOM 1731 C C . TYR A 1 214 ? 3.207 0.769 10.266 1.00 93.38 214 TYR A C 1
ATOM 1733 O O . TYR A 1 214 ? 4.182 0.101 10.603 1.00 93.38 214 TYR A O 1
ATOM 1741 N N . LEU A 1 215 ? 3.163 2.097 10.405 1.00 91.25 215 LEU A N 1
ATOM 1742 C CA . LEU A 1 215 ? 4.290 2.880 10.919 1.00 91.25 215 LEU A CA 1
ATOM 1743 C C . LEU A 1 215 ? 4.615 2.507 12.366 1.00 91.25 215 LEU A C 1
ATOM 1745 O O . LEU A 1 215 ? 5.781 2.346 12.718 1.00 91.25 215 LEU A O 1
ATOM 1749 N N . TYR A 1 216 ? 3.589 2.322 13.202 1.00 90.12 216 TYR A N 1
ATOM 1750 C CA . TYR A 1 216 ? 3.806 1.876 14.572 1.00 90.12 216 TYR A CA 1
ATOM 1751 C C . TYR A 1 216 ? 4.421 0.471 14.601 1.00 90.12 216 TYR A C 1
ATOM 1753 O O . TYR A 1 216 ? 5.461 0.287 15.231 1.00 90.12 216 TYR A O 1
ATOM 1761 N N . ASP A 1 217 ? 3.867 -0.482 13.845 1.00 88.06 217 ASP A N 1
ATOM 1762 C CA . ASP A 1 217 ? 4.408 -1.842 13.712 1.00 88.06 217 ASP A CA 1
ATOM 1763 C C . ASP A 1 217 ? 5.875 -1.871 13.263 1.00 88.06 217 ASP A C 1
ATOM 1765 O O . ASP A 1 217 ? 6.674 -2.636 13.786 1.00 88.06 217 ASP A O 1
ATOM 1769 N N . GLU A 1 218 ? 6.262 -1.014 12.320 1.00 76.56 218 GLU A N 1
ATOM 1770 C CA . GLU A 1 218 ? 7.642 -0.913 11.834 1.00 76.56 218 GLU A CA 1
ATOM 1771 C C . GLU A 1 218 ? 8.647 -0.462 12.904 1.00 76.56 218 GLU A C 1
ATOM 1773 O O . GLU A 1 218 ? 9.856 -0.723 12.815 1.00 76.56 218 GLU A O 1
ATOM 1778 N N . THR A 1 219 ? 8.157 0.219 13.933 1.00 73.69 219 THR A N 1
ATOM 1779 C CA . THR A 1 219 ? 8.986 0.695 15.042 1.00 73.69 219 THR A CA 1
ATOM 1780 C C . THR A 1 219 ? 8.961 -0.194 16.267 1.00 73.69 219 THR A C 1
ATOM 1782 O O . THR A 1 219 ? 9.847 -0.069 17.114 1.00 73.69 219 THR A O 1
ATOM 1785 N N . ILE A 1 220 ? 7.998 -1.110 16.347 1.00 62.19 220 ILE A N 1
ATOM 1786 C CA . ILE A 1 220 ? 8.041 -2.222 17.286 1.00 62.19 220 ILE A CA 1
ATOM 1787 C C . ILE A 1 220 ? 9.069 -3.208 16.717 1.00 62.19 220 ILE A C 1
ATOM 1789 O O . ILE A 1 220 ? 8.751 -4.128 15.970 1.00 62.19 220 ILE A O 1
ATOM 1793 N N . GLY A 1 221 ? 10.350 -2.954 16.993 1.00 55.50 221 GLY A N 1
ATOM 1794 C CA . GLY A 1 221 ? 11.386 -3.971 16.833 1.00 55.50 221 GLY A CA 1
ATOM 1795 C C . GLY A 1 221 ? 11.138 -5.158 17.772 1.00 55.50 221 GLY A C 1
ATOM 1796 O O . GLY A 1 221 ? 10.098 -5.247 18.420 1.00 55.50 221 GLY A O 1
ATOM 1797 N N . ASP A 1 222 ? 12.112 -6.064 17.856 1.00 51.00 222 ASP A N 1
ATOM 1798 C CA . ASP A 1 222 ? 12.115 -7.176 18.813 1.00 51.00 222 ASP A CA 1
ATOM 1799 C C . ASP A 1 222 ? 11.659 -6.685 20.207 1.00 51.00 222 ASP A C 1
ATOM 1801 O O . ASP A 1 222 ? 12.248 -5.747 20.751 1.00 51.00 222 ASP A O 1
ATOM 1805 N N . GLU A 1 223 ? 10.590 -7.278 20.763 1.00 54.94 223 GLU A N 1
ATOM 1806 C CA . GLU A 1 223 ? 9.903 -6.847 22.002 1.00 54.94 223 GLU A CA 1
ATOM 1807 C C . GLU A 1 223 ? 10.837 -6.770 23.231 1.00 54.94 223 GLU A C 1
ATOM 1809 O O . GLU A 1 223 ? 10.451 -6.300 24.299 1.00 54.94 223 GLU A O 1
ATOM 1814 N N . SER A 1 224 ? 12.078 -7.232 23.080 1.00 52.97 224 SER A N 1
ATOM 1815 C CA . SER A 1 224 ? 13.153 -7.190 24.064 1.00 52.97 224 SER A CA 1
ATOM 1816 C C . SER A 1 224 ? 13.807 -5.812 24.265 1.00 52.97 224 SER A C 1
ATOM 1818 O O . SER A 1 224 ? 14.519 -5.644 25.257 1.00 52.97 224 SER A O 1
ATOM 1820 N N . ILE A 1 225 ? 13.578 -4.823 23.388 1.00 60.62 225 ILE A N 1
ATOM 1821 C CA . ILE A 1 225 ? 14.171 -3.477 23.505 1.00 60.62 225 ILE A CA 1
ATOM 1822 C C . ILE A 1 225 ? 13.068 -2.416 23.614 1.00 60.62 225 ILE A C 1
ATOM 1824 O O . ILE A 1 225 ? 12.379 -2.109 22.642 1.00 60.62 225 ILE A O 1
ATOM 1828 N N . GLU A 1 226 ? 12.928 -1.803 24.794 1.00 68.25 226 GLU A N 1
ATOM 1829 C CA . GLU A 1 226 ? 12.091 -0.609 24.963 1.00 68.25 226 GLU A CA 1
ATOM 1830 C C . GLU A 1 226 ? 12.714 0.578 24.212 1.00 68.25 226 GLU A C 1
ATOM 1832 O O . GLU A 1 226 ? 13.625 1.244 24.699 1.00 68.25 226 GLU A O 1
ATOM 1837 N N . VAL A 1 227 ? 12.216 0.847 23.004 1.00 73.81 227 VAL A N 1
ATOM 1838 C CA . VAL A 1 227 ? 12.547 2.060 22.243 1.00 73.81 227 VAL A CA 1
ATOM 1839 C C . VAL A 1 227 ? 11.779 3.242 22.838 1.00 73.81 227 VAL A C 1
ATOM 1841 O O . VAL A 1 227 ? 10.559 3.161 23.032 1.00 73.81 227 VAL A O 1
ATOM 1844 N N . SER A 1 228 ? 12.466 4.352 23.117 1.00 83.88 228 SER A N 1
ATOM 1845 C CA . SER A 1 228 ? 11.814 5.568 23.620 1.00 83.88 228 SER A CA 1
ATOM 1846 C C . SER A 1 228 ? 10.835 6.144 22.589 1.00 83.88 228 SER A C 1
ATOM 1848 O O . SER A 1 228 ? 10.975 5.931 21.382 1.00 83.88 228 SER A O 1
ATOM 1850 N N . ASP A 1 229 ? 9.834 6.901 23.047 1.00 83.94 229 ASP A N 1
ATOM 1851 C CA . ASP A 1 229 ? 8.895 7.568 22.136 1.00 83.94 229 ASP A CA 1
ATOM 1852 C C . ASP A 1 229 ? 9.607 8.549 21.186 1.00 83.94 229 ASP A C 1
ATOM 1854 O O . ASP A 1 229 ? 9.208 8.676 20.030 1.00 83.94 229 ASP A O 1
ATOM 1858 N N . GLU A 1 230 ? 10.705 9.176 21.612 1.00 86.19 230 GLU A N 1
ATOM 1859 C CA . GLU A 1 230 ? 11.515 10.064 20.766 1.00 86.19 230 GLU A CA 1
ATOM 1860 C C . GLU A 1 230 ? 12.235 9.312 19.639 1.00 86.19 230 GLU A C 1
ATOM 1862 O O . GLU A 1 230 ? 12.145 9.704 18.474 1.00 86.19 230 GLU A O 1
ATOM 1867 N N . GLU A 1 231 ? 12.925 8.214 19.956 1.00 85.38 231 GLU A N 1
ATOM 1868 C CA . GLU A 1 231 ? 13.665 7.430 18.960 1.00 85.38 231 GLU A CA 1
ATOM 1869 C C . GLU A 1 231 ? 12.716 6.772 17.952 1.00 85.38 231 GLU A C 1
ATOM 1871 O O . GLU A 1 231 ? 12.975 6.771 16.745 1.00 85.38 231 GLU A O 1
ATOM 1876 N N . ARG A 1 232 ? 11.558 6.307 18.433 1.00 88.38 232 ARG A N 1
ATOM 1877 C CA . ARG A 1 232 ? 10.468 5.821 17.586 1.00 88.38 232 ARG A CA 1
ATOM 1878 C C . ARG A 1 232 ? 9.986 6.889 16.617 1.00 88.38 232 ARG A C 1
ATOM 1880 O O . ARG A 1 232 ? 9.938 6.629 15.419 1.00 88.38 232 ARG A O 1
ATOM 1887 N N . ASN A 1 233 ? 9.620 8.065 17.124 1.00 87.81 233 ASN A N 1
ATOM 1888 C CA . ASN A 1 233 ? 9.083 9.134 16.286 1.00 87.81 233 ASN A CA 1
ATOM 1889 C C . ASN A 1 233 ? 10.103 9.587 15.237 1.00 87.81 233 ASN A C 1
ATOM 1891 O O . ASN A 1 233 ? 9.726 9.758 14.083 1.00 87.81 233 ASN A O 1
ATOM 1895 N N . LYS A 1 234 ? 11.395 9.642 15.581 1.00 88.19 234 LYS A N 1
ATOM 1896 C CA . LYS A 1 234 ? 12.466 9.922 14.614 1.00 88.19 234 LYS A CA 1
ATOM 1897 C C . LYS A 1 234 ? 12.550 8.870 13.503 1.00 88.19 234 LYS A C 1
ATOM 1899 O O . LYS A 1 234 ? 12.761 9.214 12.343 1.00 88.19 234 LYS A O 1
ATOM 1904 N N . LYS A 1 235 ? 12.384 7.585 13.838 1.00 85.56 235 LYS A N 1
ATOM 1905 C CA . LYS A 1 235 ? 12.336 6.513 12.832 1.00 85.56 235 LYS A CA 1
ATOM 1906 C C . LYS A 1 235 ? 11.104 6.655 11.933 1.00 85.56 235 LYS A C 1
ATOM 1908 O O . LYS A 1 235 ? 11.238 6.578 10.717 1.00 85.56 235 LYS A O 1
ATOM 1913 N N . ILE A 1 236 ? 9.928 6.901 12.512 1.00 88.12 236 ILE A N 1
ATOM 1914 C CA . ILE A 1 236 ? 8.681 7.092 11.753 1.00 88.12 236 ILE A CA 1
ATOM 1915 C C . ILE A 1 236 ? 8.793 8.282 10.803 1.00 88.12 236 ILE A C 1
ATOM 1917 O O . ILE A 1 236 ? 8.422 8.155 9.642 1.00 88.12 236 ILE A O 1
ATOM 1921 N N . GLU A 1 237 ? 9.339 9.404 11.267 1.00 86.00 237 GLU A N 1
ATOM 1922 C CA . GLU A 1 237 ? 9.524 10.620 10.468 1.00 86.00 237 GLU A CA 1
ATOM 1923 C C . GLU A 1 237 ? 10.378 10.370 9.214 1.00 86.00 237 GLU A C 1
ATOM 1925 O O . GLU A 1 237 ? 10.148 10.977 8.176 1.00 86.00 237 GLU A O 1
ATOM 1930 N N . SER A 1 238 ? 11.316 9.418 9.267 1.00 80.38 238 SER A N 1
ATOM 1931 C CA . SER A 1 238 ? 12.140 9.053 8.105 1.00 80.38 238 SER A CA 1
ATOM 1932 C C . SER A 1 238 ? 11.413 8.212 7.045 1.00 80.38 238 SER A C 1
ATOM 1934 O O . SER A 1 238 ? 11.875 8.137 5.909 1.00 80.38 238 SER A O 1
ATOM 1936 N N . VAL A 1 239 ? 10.283 7.589 7.401 1.00 79.31 239 VAL A N 1
ATOM 1937 C CA . VAL A 1 239 ? 9.538 6.644 6.545 1.00 79.31 239 VAL A CA 1
ATOM 1938 C C . VAL A 1 239 ? 8.161 7.179 6.142 1.00 79.31 239 VAL A C 1
ATOM 1940 O O . VAL A 1 239 ? 7.611 6.790 5.106 1.00 79.31 239 VAL A O 1
ATOM 1943 N N . VAL A 1 240 ? 7.573 8.066 6.950 1.00 84.56 240 VAL A N 1
ATOM 1944 C CA . VAL A 1 240 ? 6.291 8.700 6.643 1.00 84.56 240 VAL A CA 1
ATOM 1945 C C . VAL A 1 240 ? 6.453 9.560 5.392 1.00 84.56 240 VAL A C 1
ATOM 1947 O O . VAL A 1 240 ? 7.134 10.576 5.372 1.00 84.56 240 VAL A O 1
ATOM 1950 N N . THR A 1 241 ? 5.838 9.113 4.303 1.00 85.69 241 THR A N 1
ATOM 1951 C CA . THR A 1 241 ? 5.881 9.807 3.017 1.00 85.69 241 THR A CA 1
ATOM 1952 C C . THR A 1 241 ? 4.477 9.899 2.428 1.00 85.69 241 THR A C 1
ATOM 1954 O O . THR A 1 241 ? 3.638 9.020 2.667 1.00 85.69 241 THR A O 1
ATOM 1957 N N . PRO A 1 242 ? 4.193 10.912 1.588 1.00 90.31 242 PRO A N 1
ATOM 1958 C CA . PRO A 1 242 ? 2.950 10.957 0.818 1.00 90.31 242 PRO A CA 1
ATOM 1959 C C . PRO A 1 242 ? 2.725 9.681 -0.009 1.00 90.31 242 PRO A C 1
ATOM 1961 O O . PRO A 1 242 ? 1.593 9.221 -0.170 1.00 90.31 242 PRO A O 1
ATOM 1964 N N . SER A 1 243 ? 3.811 9.073 -0.494 1.00 91.12 243 SER A N 1
ATOM 1965 C CA . SER A 1 243 ? 3.795 7.823 -1.252 1.00 91.12 243 SER A CA 1
ATOM 1966 C C . SER A 1 243 ? 3.228 6.650 -0.455 1.00 91.12 243 SER A C 1
ATOM 1968 O O . SER A 1 243 ? 2.445 5.874 -1.002 1.00 91.12 243 SER A O 1
ATOM 1970 N N . LEU A 1 244 ? 3.530 6.548 0.846 1.00 93.06 244 LEU A N 1
ATOM 1971 C CA . LEU A 1 244 ? 2.971 5.502 1.707 1.00 93.06 244 LEU A CA 1
ATOM 1972 C C . LEU A 1 244 ? 1.436 5.573 1.767 1.00 93.06 244 LEU A C 1
ATOM 1974 O O . LEU A 1 244 ? 0.770 4.540 1.688 1.00 93.06 244 LEU A O 1
ATOM 1978 N N . CYS A 1 245 ? 0.862 6.779 1.830 1.00 94.12 245 CYS A N 1
ATOM 1979 C CA . CYS A 1 245 ? -0.592 6.965 1.803 1.00 94.12 245 CYS A CA 1
ATOM 1980 C C . CYS A 1 245 ? -1.199 6.538 0.457 1.00 94.12 245 CYS A C 1
ATOM 1982 O O . CYS A 1 245 ? -2.259 5.915 0.431 1.00 94.12 245 CYS A O 1
ATOM 1984 N N . LYS A 1 246 ? -0.521 6.801 -0.667 1.00 94.56 246 LYS A N 1
ATOM 1985 C CA . LYS A 1 246 ? -0.969 6.352 -1.999 1.00 94.56 246 LYS A CA 1
ATOM 1986 C C . LYS A 1 246 ? -0.919 4.834 -2.136 1.00 94.56 246 LYS A C 1
ATOM 1988 O O . LYS A 1 246 ? -1.882 4.229 -2.598 1.00 94.56 246 LYS A O 1
ATOM 1993 N N . ILE A 1 247 ? 0.175 4.219 -1.694 1.00 95.81 247 ILE A N 1
ATOM 1994 C CA . ILE A 1 247 ? 0.358 2.764 -1.708 1.00 95.81 247 ILE A CA 1
ATOM 1995 C C . ILE A 1 247 ? -0.714 2.100 -0.835 1.00 95.81 247 ILE A C 1
ATOM 1997 O O . ILE A 1 247 ? -1.403 1.190 -1.296 1.00 95.81 247 ILE A O 1
ATOM 2001 N N . GLY A 1 248 ? -0.906 2.588 0.395 1.00 95.44 248 GLY A N 1
ATOM 2002 C CA . GLY A 1 248 ? -1.957 2.114 1.294 1.00 95.44 248 GLY A CA 1
ATOM 2003 C C . GLY A 1 248 ? -3.357 2.303 0.707 1.00 95.44 248 GLY A C 1
ATOM 2004 O O . GLY A 1 248 ? -4.176 1.388 0.764 1.00 95.44 248 GLY A O 1
ATOM 2005 N N . GLY A 1 249 ? -3.617 3.451 0.078 1.00 94.25 249 GLY A N 1
ATOM 2006 C CA . GLY A 1 249 ? -4.896 3.737 -0.565 1.00 94.25 249 GLY A CA 1
ATOM 2007 C C . GLY A 1 249 ? -5.194 2.770 -1.709 1.00 94.25 249 GLY A C 1
ATOM 2008 O O . GLY A 1 249 ? -6.287 2.214 -1.764 1.00 94.25 249 GLY A O 1
ATOM 2009 N N . LEU A 1 250 ? -4.200 2.483 -2.559 1.00 94.69 250 LEU A N 1
ATOM 2010 C CA . LEU A 1 250 ? -4.356 1.549 -3.673 1.00 94.69 250 LEU A CA 1
ATOM 2011 C C . LEU A 1 250 ? -4.611 0.121 -3.184 1.00 94.69 250 LEU A C 1
ATOM 2013 O O . LEU A 1 250 ? -5.427 -0.591 -3.768 1.00 94.69 250 LEU A O 1
ATOM 2017 N N . LEU A 1 251 ? -3.941 -0.297 -2.103 1.00 95.19 251 LEU A N 1
ATOM 2018 C CA . LEU A 1 251 ? -4.222 -1.583 -1.467 1.00 95.19 251 LEU A CA 1
ATOM 2019 C C . LEU A 1 251 ? -5.676 -1.646 -0.997 1.00 95.19 251 LEU A C 1
ATOM 2021 O O . LEU A 1 251 ? -6.352 -2.620 -1.307 1.00 95.19 251 LEU A O 1
ATOM 2025 N N . LEU A 1 252 ? -6.182 -0.606 -0.331 1.00 92.25 252 LEU A N 1
ATOM 2026 C CA . LEU A 1 252 ? -7.573 -0.556 0.135 1.00 92.25 252 LEU A CA 1
ATOM 2027 C C . LEU A 1 252 ? -8.608 -0.534 -1.002 1.00 92.25 252 LEU A C 1
ATOM 2029 O O . LEU A 1 252 ? -9.741 -0.958 -0.787 1.00 92.25 252 LEU A O 1
ATOM 2033 N N . CYS A 1 253 ? -8.238 -0.099 -2.213 1.00 87.88 253 CYS A N 1
ATOM 2034 C CA . CYS A 1 253 ? -9.101 -0.231 -3.394 1.00 87.88 253 CYS A CA 1
ATOM 2035 C C . CYS A 1 253 ? -9.247 -1.688 -3.872 1.00 87.88 253 CYS A C 1
ATOM 2037 O O . CYS A 1 253 ? -10.183 -2.004 -4.603 1.00 87.88 253 CYS A O 1
ATOM 2039 N N . VAL A 1 254 ? -8.311 -2.579 -3.519 1.00 87.06 254 VAL A N 1
ATOM 2040 C CA . VAL A 1 254 ? -8.251 -3.955 -4.049 1.00 87.06 254 VAL A CA 1
ATOM 2041 C C . VAL A 1 254 ? -8.511 -5.009 -2.974 1.00 87.06 254 VAL A C 1
ATOM 2043 O O . VAL A 1 254 ? -9.115 -6.041 -3.266 1.00 87.06 254 VAL A O 1
ATOM 2046 N N . VAL A 1 255 ? -8.048 -4.785 -1.746 1.00 89.31 255 VAL A N 1
ATOM 2047 C CA . VAL A 1 255 ? -8.119 -5.728 -0.624 1.00 89.31 255 VAL A CA 1
ATOM 2048 C C . VAL A 1 255 ? -8.730 -5.071 0.618 1.00 89.31 255 VAL A C 1
ATOM 2050 O O . VAL A 1 255 ? -8.726 -3.853 0.764 1.00 89.31 255 VAL A O 1
ATOM 2053 N N . GLY A 1 256 ? -9.245 -5.888 1.541 1.00 84.94 256 GLY A N 1
ATOM 2054 C CA . GLY A 1 256 ? -9.708 -5.410 2.849 1.00 84.94 256 GLY A CA 1
ATOM 2055 C C . GLY A 1 256 ? -8.558 -4.984 3.771 1.00 84.94 256 GLY A C 1
ATOM 2056 O O . GLY A 1 256 ? -7.402 -5.318 3.523 1.00 84.94 256 GLY A O 1
ATOM 2057 N N . GLU A 1 257 ? -8.878 -4.290 4.865 1.00 88.56 257 GLU A N 1
ATOM 2058 C CA . GLU A 1 257 ? -7.896 -3.639 5.751 1.00 88.56 257 GLU A CA 1
ATOM 2059 C C . GLU A 1 257 ? -6.866 -4.596 6.360 1.00 88.56 257 GLU A C 1
ATOM 2061 O O . GLU A 1 257 ? -5.668 -4.347 6.251 1.00 88.56 257 GLU A O 1
ATOM 2066 N N . ASP A 1 258 ? -7.303 -5.724 6.924 1.00 88.38 258 ASP A N 1
ATOM 2067 C CA . ASP A 1 258 ? -6.389 -6.706 7.527 1.00 88.38 258 ASP A CA 1
ATOM 2068 C C . ASP A 1 258 ? -5.393 -7.254 6.504 1.00 88.38 258 ASP A C 1
ATOM 2070 O O . ASP A 1 258 ? -4.205 -7.436 6.780 1.00 88.38 258 ASP A O 1
ATOM 2074 N N . VAL A 1 259 ? -5.902 -7.524 5.299 1.00 92.38 259 VAL A N 1
ATOM 2075 C CA . VAL A 1 259 ? -5.093 -8.021 4.194 1.00 92.38 259 VAL A CA 1
ATOM 2076 C C . VAL A 1 259 ? -4.138 -6.930 3.738 1.00 92.38 259 VAL A C 1
ATOM 2078 O O . VAL A 1 259 ? -2.972 -7.243 3.547 1.00 92.38 259 VAL A O 1
ATOM 2081 N N . ALA A 1 260 ? -4.587 -5.676 3.612 1.00 96.31 260 ALA A N 1
ATOM 2082 C CA . ALA A 1 260 ? -3.744 -4.535 3.255 1.00 96.31 260 ALA A CA 1
ATOM 2083 C C . ALA A 1 260 ? -2.601 -4.346 4.261 1.00 96.31 260 ALA A C 1
ATOM 2085 O O . ALA A 1 260 ? -1.449 -4.195 3.857 1.00 96.31 260 ALA A O 1
ATOM 2086 N N . PHE A 1 261 ? -2.900 -4.426 5.561 1.00 95.56 261 PHE A N 1
ATOM 2087 C CA . PHE A 1 261 ? -1.911 -4.332 6.634 1.00 95.56 261 PHE A CA 1
ATOM 2088 C C . PHE A 1 261 ? -0.891 -5.472 6.557 1.00 95.56 261 PHE A C 1
ATOM 2090 O O . PHE A 1 261 ? 0.319 -5.236 6.554 1.00 95.56 261 PHE A O 1
ATOM 2097 N N . SER A 1 262 ? -1.366 -6.712 6.406 1.00 95.31 262 SER A N 1
ATOM 2098 C CA . SER A 1 262 ? -0.499 -7.878 6.226 1.00 95.31 262 SER A CA 1
ATOM 2099 C C . SER A 1 262 ? 0.350 -7.770 4.951 1.00 95.31 262 SER A C 1
ATOM 2101 O O . SER A 1 262 ? 1.542 -8.067 4.989 1.00 95.31 262 SER A O 1
ATOM 2103 N N . LEU A 1 263 ? -0.223 -7.288 3.844 1.00 96.06 263 LEU A N 1
ATOM 2104 C CA . LEU A 1 263 ? 0.475 -7.055 2.578 1.00 96.06 263 LEU A CA 1
ATOM 2105 C C . LEU A 1 263 ? 1.595 -6.035 2.746 1.00 96.06 263 LEU A C 1
ATOM 2107 O O . LEU A 1 263 ? 2.731 -6.353 2.406 1.00 96.06 263 LEU A O 1
ATOM 2111 N N . LEU A 1 264 ? 1.315 -4.858 3.317 1.00 94.38 264 LEU A N 1
ATOM 2112 C CA . LEU A 1 264 ? 2.334 -3.829 3.558 1.00 94.38 264 LEU A CA 1
ATOM 2113 C C . LEU A 1 264 ? 3.512 -4.378 4.368 1.00 94.38 264 LEU A C 1
ATOM 2115 O O . LEU A 1 264 ? 4.663 -4.145 4.001 1.00 94.38 264 LEU A O 1
ATOM 2119 N N . ARG A 1 265 ? 3.249 -5.185 5.408 1.00 92.38 265 ARG A N 1
ATOM 2120 C CA . ARG A 1 265 ? 4.312 -5.862 6.169 1.00 92.38 265 ARG A CA 1
ATOM 2121 C C . ARG A 1 265 ? 5.170 -6.768 5.279 1.00 92.38 265 ARG A C 1
ATOM 2123 O O . ARG A 1 265 ? 6.394 -6.734 5.397 1.00 92.38 265 ARG A O 1
ATOM 2130 N N . GLN A 1 266 ? 4.546 -7.557 4.399 1.00 94.00 266 GLN A N 1
ATOM 2131 C CA . GLN A 1 266 ? 5.241 -8.480 3.489 1.00 94.00 266 GLN A CA 1
ATOM 2132 C C . GLN A 1 266 ? 6.064 -7.752 2.422 1.00 94.00 266 GLN A C 1
ATOM 2134 O O . GLN A 1 266 ? 7.130 -8.238 2.036 1.00 94.00 266 GLN A O 1
ATOM 2139 N N . LEU A 1 267 ? 5.627 -6.566 1.987 1.00 94.12 267 LEU A N 1
ATOM 2140 C CA . LEU A 1 267 ? 6.353 -5.743 1.016 1.00 94.12 267 LEU A CA 1
ATOM 2141 C C . LEU A 1 267 ? 7.711 -5.237 1.535 1.00 94.12 267 LEU A C 1
ATOM 2143 O O . LEU A 1 267 ? 8.546 -4.813 0.737 1.00 94.12 267 LEU A O 1
ATOM 2147 N N . ARG A 1 268 ? 7.983 -5.342 2.841 1.00 90.38 268 ARG A N 1
ATOM 2148 C CA . ARG A 1 268 ? 9.307 -5.062 3.426 1.00 90.38 268 ARG A CA 1
ATOM 2149 C C . ARG A 1 268 ? 10.350 -6.139 3.129 1.00 90.38 268 ARG A C 1
ATOM 2151 O O . ARG A 1 268 ? 11.538 -5.861 3.232 1.00 90.38 268 ARG A O 1
ATOM 2158 N N . SER A 1 269 ? 9.928 -7.355 2.781 1.00 91.75 269 SER A N 1
ATOM 2159 C CA . SER A 1 269 ? 10.858 -8.451 2.483 1.00 91.75 269 SER A CA 1
ATOM 2160 C C . SER A 1 269 ? 11.768 -8.129 1.294 1.00 91.75 269 SER A C 1
ATOM 2162 O O . SER A 1 269 ? 11.382 -7.384 0.394 1.00 91.75 269 SER A O 1
ATOM 2164 N N . ASP A 1 270 ? 12.943 -8.761 1.235 1.00 91.00 270 ASP A N 1
ATOM 2165 C CA . ASP A 1 270 ? 13.953 -8.542 0.184 1.00 91.00 270 ASP A CA 1
ATOM 2166 C C . ASP A 1 270 ? 13.431 -8.737 -1.248 1.00 91.00 270 ASP A C 1
ATOM 2168 O O . ASP A 1 270 ? 13.974 -8.176 -2.200 1.00 91.00 270 ASP A O 1
ATOM 2172 N N . LYS A 1 271 ? 12.357 -9.521 -1.416 1.00 94.50 271 LYS A N 1
ATOM 2173 C CA . LYS A 1 271 ? 11.705 -9.728 -2.714 1.00 94.50 271 LYS A CA 1
ATOM 2174 C C . LYS A 1 271 ? 11.094 -8.432 -3.265 1.00 94.50 271 LYS A C 1
ATOM 2176 O O . LYS A 1 271 ? 11.121 -8.200 -4.475 1.00 94.50 271 LYS A O 1
ATOM 2181 N N . TYR A 1 272 ? 10.506 -7.620 -2.393 1.00 94.75 272 TYR A N 1
ATOM 2182 C CA . TYR A 1 272 ? 9.728 -6.435 -2.759 1.00 94.75 272 TYR A CA 1
ATOM 2183 C C . TYR A 1 272 ? 10.459 -5.136 -2.397 1.00 94.75 272 TYR A C 1
ATOM 2185 O O . TYR A 1 272 ? 10.362 -4.163 -3.137 1.00 94.75 272 TYR A O 1
ATOM 2193 N N . SER A 1 273 ? 11.223 -5.145 -1.299 1.00 89.88 273 SER A N 1
ATOM 2194 C CA . SER A 1 273 ? 12.065 -4.050 -0.800 1.00 89.88 273 SER A CA 1
ATOM 2195 C C . SER A 1 273 ? 11.380 -2.683 -0.781 1.00 89.88 273 SER A C 1
ATOM 2197 O O . SER A 1 273 ? 12.007 -1.678 -1.105 1.00 89.88 273 SER A O 1
ATOM 2199 N N . ILE A 1 274 ? 10.110 -2.617 -0.369 1.00 88.81 274 ILE A N 1
ATOM 2200 C CA . ILE A 1 274 ? 9.369 -1.348 -0.338 1.00 88.81 274 ILE A CA 1
ATOM 2201 C C . ILE A 1 274 ? 10.037 -0.302 0.558 1.00 88.81 274 ILE A C 1
ATOM 2203 O O . ILE A 1 274 ? 10.014 0.876 0.225 1.00 88.81 274 ILE A O 1
ATOM 2207 N N . GLY A 1 275 ? 10.699 -0.728 1.640 1.00 83.50 275 GLY A N 1
ATOM 2208 C CA . GLY A 1 275 ? 11.451 0.169 2.522 1.00 83.50 275 GLY A CA 1
ATOM 2209 C C . GLY A 1 275 ? 12.543 0.945 1.780 1.00 83.50 275 GLY A C 1
ATOM 2210 O O . GLY A 1 275 ? 12.668 2.144 1.982 1.00 83.50 275 GLY A O 1
ATOM 2211 N N . ASN A 1 276 ? 13.239 0.310 0.828 1.00 83.62 276 ASN A N 1
ATOM 2212 C CA . ASN A 1 276 ? 14.254 0.981 0.006 1.00 83.62 276 ASN A CA 1
ATOM 2213 C C . ASN A 1 276 ? 13.656 2.015 -0.958 1.00 83.62 276 ASN A C 1
ATOM 2215 O O . ASN A 1 276 ? 14.396 2.849 -1.465 1.00 83.62 276 ASN A O 1
ATOM 2219 N N . PHE A 1 277 ? 12.360 1.935 -1.268 1.00 83.81 277 PHE A N 1
ATOM 2220 C CA . PHE A 1 277 ? 11.672 2.909 -2.120 1.00 83.81 277 PHE A CA 1
ATOM 2221 C C . PHE A 1 277 ? 10.984 4.016 -1.316 1.00 83.81 277 PHE A C 1
ATOM 2223 O O . PHE A 1 277 ? 10.787 5.107 -1.840 1.00 83.81 277 PHE A O 1
ATOM 2230 N N . LEU A 1 278 ? 10.611 3.737 -0.064 1.00 81.94 278 LEU A N 1
ATOM 2231 C CA . LEU A 1 278 ? 10.029 4.721 0.850 1.00 81.94 278 LEU A CA 1
ATOM 2232 C C . LEU A 1 278 ? 11.089 5.573 1.554 1.00 81.94 278 LEU A C 1
ATOM 2234 O O . LEU A 1 278 ? 10.778 6.688 1.962 1.00 81.94 278 LEU A O 1
ATOM 2238 N N . ASP A 1 279 ? 12.319 5.070 1.676 1.00 78.69 279 ASP A N 1
ATOM 2239 C CA . ASP A 1 279 ? 13.467 5.856 2.125 1.00 78.69 279 ASP A CA 1
ATOM 2240 C C . ASP A 1 279 ? 13.696 7.044 1.179 1.00 78.69 279 ASP A C 1
ATOM 2242 O O . ASP A 1 279 ? 13.761 6.876 -0.040 1.00 78.69 279 ASP A O 1
ATOM 2246 N N . ILE A 1 280 ? 13.849 8.240 1.749 1.00 69.81 280 ILE A N 1
ATOM 2247 C CA . ILE A 1 280 ? 14.082 9.498 1.031 1.00 69.81 280 ILE A CA 1
ATOM 2248 C C . ILE A 1 280 ? 15.272 9.381 0.064 1.00 69.81 280 ILE A C 1
ATOM 2250 O O . ILE A 1 280 ? 15.246 9.973 -1.019 1.00 69.81 280 ILE A O 1
ATOM 2254 N N . GLU A 1 281 ? 16.307 8.617 0.422 1.00 71.88 281 GLU A N 1
ATOM 2255 C CA . GLU A 1 281 ? 17.517 8.488 -0.398 1.00 71.88 281 GLU A CA 1
ATOM 2256 C C . GLU A 1 281 ? 17.374 7.487 -1.557 1.00 71.88 281 GLU A C 1
ATOM 2258 O O . GLU A 1 281 ? 18.137 7.553 -2.525 1.00 71.88 281 GLU A O 1
ATOM 2263 N N . MET A 1 282 ? 16.407 6.564 -1.479 1.00 81.94 282 MET A N 1
ATOM 2264 C CA . MET A 1 282 ? 16.188 5.462 -2.428 1.00 81.94 282 MET A CA 1
ATOM 2265 C C . MET A 1 282 ? 17.486 4.839 -2.990 1.00 81.94 282 MET A C 1
ATOM 2267 O O . MET A 1 282 ? 17.667 4.756 -4.217 1.00 81.94 282 MET A O 1
ATOM 2271 N N . PRO A 1 283 ? 18.419 4.386 -2.131 1.00 79.12 283 PRO A N 1
ATOM 2272 C CA . PRO A 1 283 ? 19.803 4.111 -2.525 1.00 79.12 283 PRO A CA 1
ATOM 2273 C C . PRO A 1 283 ? 19.916 3.025 -3.604 1.00 79.12 283 PRO A C 1
ATOM 2275 O O . PRO A 1 283 ? 20.752 3.105 -4.508 1.00 79.12 283 PRO A O 1
ATOM 2278 N N . GLU A 1 284 ? 19.039 2.019 -3.553 1.00 84.75 284 GLU A N 1
ATOM 2279 C CA . GLU A 1 284 ? 19.014 0.933 -4.529 1.00 84.75 284 GLU A CA 1
ATOM 2280 C C . GLU A 1 284 ? 18.583 1.426 -5.920 1.00 84.75 284 GLU A C 1
ATOM 2282 O O . GLU A 1 284 ? 19.266 1.171 -6.916 1.00 84.75 284 GLU A O 1
ATOM 2287 N N . ALA A 1 285 ? 17.488 2.189 -6.005 1.00 86.00 285 ALA A N 1
ATOM 2288 C CA . ALA A 1 285 ? 17.004 2.728 -7.273 1.00 86.00 285 ALA A CA 1
ATOM 2289 C C . ALA A 1 285 ? 17.990 3.739 -7.878 1.00 86.00 285 ALA A C 1
ATOM 2291 O O . ALA A 1 285 ? 18.251 3.681 -9.083 1.00 86.00 285 ALA A O 1
ATOM 2292 N N . LEU A 1 286 ? 18.600 4.589 -7.045 1.00 87.75 286 LEU A N 1
ATOM 2293 C CA . LEU A 1 286 ? 19.627 5.553 -7.449 1.00 87.75 286 LEU A CA 1
ATOM 2294 C C . LEU A 1 286 ? 20.854 4.882 -8.075 1.00 87.75 286 LEU A C 1
ATOM 2296 O O . LEU A 1 286 ? 21.441 5.407 -9.022 1.00 87.75 286 LEU A O 1
ATOM 2300 N N . PHE A 1 287 ? 21.229 3.700 -7.593 1.00 87.50 287 PHE A N 1
ATOM 2301 C CA . PHE A 1 287 ? 22.376 2.968 -8.118 1.00 87.50 287 PHE A CA 1
ATOM 2302 C C . PHE A 1 287 ? 22.040 2.110 -9.345 1.00 87.50 287 PHE A C 1
ATOM 2304 O O . PHE A 1 287 ? 22.801 2.084 -10.319 1.00 87.50 287 PHE A O 1
ATOM 2311 N N . ILE A 1 288 ? 20.919 1.386 -9.304 1.00 90.62 288 ILE A N 1
ATOM 2312 C CA . ILE A 1 288 ? 20.552 0.394 -10.322 1.00 90.62 288 ILE A CA 1
ATOM 2313 C C . ILE A 1 288 ? 19.986 1.072 -11.571 1.00 90.62 288 ILE A C 1
ATOM 2315 O O . ILE A 1 288 ? 20.422 0.779 -12.690 1.00 90.62 288 ILE A O 1
ATOM 2319 N N . PHE A 1 289 ? 19.031 1.989 -11.404 1.00 92.62 289 PHE A N 1
ATOM 2320 C CA . PHE A 1 289 ? 18.231 2.478 -12.522 1.00 92.62 289 PHE A CA 1
ATOM 2321 C C . PHE A 1 289 ? 19.040 3.263 -13.569 1.00 92.62 289 PHE A C 1
ATOM 2323 O O . PHE A 1 289 ? 18.932 2.926 -14.751 1.00 92.62 289 PHE A O 1
ATOM 2330 N N . PRO A 1 290 ? 19.917 4.226 -13.212 1.00 91.31 290 PRO A N 1
ATOM 2331 C CA . PRO A 1 290 ? 20.712 4.947 -14.209 1.00 91.31 290 PRO A CA 1
ATOM 2332 C C . PRO A 1 290 ? 21.626 4.023 -15.024 1.00 91.31 290 PRO A C 1
ATOM 2334 O O . PRO A 1 290 ? 21.804 4.218 -16.228 1.00 91.31 290 PRO A O 1
ATOM 2337 N N . ARG A 1 291 ? 22.175 2.975 -14.394 1.00 92.31 291 ARG A N 1
ATOM 2338 C CA . ARG A 1 291 ? 23.022 1.982 -15.072 1.00 92.31 291 ARG A CA 1
ATOM 2339 C C . ARG A 1 291 ? 22.221 1.160 -16.072 1.00 92.31 291 ARG A C 1
ATOM 2341 O O . ARG A 1 291 ? 22.647 1.031 -17.218 1.00 92.31 291 ARG A O 1
ATOM 2348 N N . LEU A 1 292 ? 21.056 0.655 -15.660 1.00 93.50 292 LEU A N 1
ATOM 2349 C CA . LEU A 1 292 ? 20.143 -0.056 -16.556 1.00 93.50 292 LEU A CA 1
ATOM 2350 C C . LEU A 1 292 ? 19.696 0.840 -17.711 1.00 93.50 292 LEU A C 1
ATOM 2352 O O . LEU A 1 292 ? 19.723 0.409 -18.861 1.00 93.50 292 LEU A O 1
ATOM 2356 N N . PHE A 1 293 ? 19.361 2.102 -17.435 1.00 93.00 293 PHE A N 1
ATOM 2357 C CA . PHE A 1 293 ? 18.950 3.050 -18.465 1.00 93.00 293 PHE A CA 1
ATOM 2358 C C . PHE A 1 293 ? 20.056 3.278 -19.500 1.00 93.00 293 PHE A C 1
ATOM 2360 O O . PHE A 1 293 ? 19.800 3.218 -20.706 1.00 93.00 293 PHE A O 1
ATOM 2367 N N . LYS A 1 294 ? 21.301 3.448 -19.046 1.00 93.00 294 LYS A N 1
ATOM 2368 C CA . LYS A 1 294 ? 22.453 3.589 -19.939 1.00 93.00 294 LYS A CA 1
ATOM 2369 C C . LYS A 1 294 ? 22.681 2.347 -20.803 1.00 93.00 294 LYS A C 1
ATOM 2371 O O . LYS A 1 294 ? 22.952 2.488 -21.991 1.00 93.00 294 LYS A O 1
ATOM 2376 N N . ILE A 1 295 ? 22.565 1.148 -20.231 1.00 94.31 295 ILE A N 1
ATOM 2377 C CA . ILE A 1 295 ? 22.770 -0.115 -20.960 1.00 94.31 295 ILE A CA 1
ATOM 2378 C C . ILE A 1 295 ? 21.671 -0.322 -22.008 1.00 94.31 295 ILE A C 1
ATOM 2380 O O . ILE A 1 295 ? 21.957 -0.599 -23.171 1.00 94.31 295 ILE A O 1
ATOM 2384 N N . GLU A 1 296 ? 20.413 -0.157 -21.610 1.00 94.12 296 GLU A N 1
ATOM 2385 C CA . GLU A 1 296 ? 19.257 -0.499 -22.440 1.00 94.12 296 GLU A CA 1
ATOM 2386 C C . GLU A 1 296 ? 18.945 0.566 -23.500 1.00 94.12 296 GLU A C 1
ATOM 2388 O O . GLU A 1 296 ? 18.381 0.258 -24.554 1.00 94.12 296 GLU A O 1
ATOM 2393 N N . ILE A 1 297 ? 19.262 1.839 -23.226 1.00 90.06 297 ILE A N 1
ATOM 2394 C CA . ILE A 1 297 ? 18.867 2.978 -24.065 1.00 90.06 297 ILE A CA 1
ATOM 2395 C C . ILE A 1 297 ? 19.944 4.084 -24.088 1.00 90.06 297 ILE A C 1
ATOM 2397 O O . ILE A 1 297 ? 19.630 5.273 -23.977 1.00 90.06 297 ILE A O 1
ATOM 2401 N N . ALA A 1 298 ? 21.208 3.710 -24.311 1.00 91.38 298 ALA A N 1
ATOM 2402 C CA . ALA A 1 298 ? 22.370 4.616 -24.312 1.00 91.38 298 ALA A CA 1
ATOM 2403 C C . ALA A 1 298 ? 22.145 5.946 -25.059 1.00 91.38 298 ALA A C 1
ATOM 2405 O O . ALA A 1 298 ? 22.396 7.014 -24.519 1.00 91.38 298 ALA A O 1
ATOM 2406 N N . ILE A 1 299 ? 21.576 5.897 -26.269 1.00 87.38 299 ILE A N 1
ATOM 2407 C CA . ILE A 1 299 ? 21.345 7.097 -27.096 1.00 87.38 299 ILE A CA 1
ATOM 2408 C C . ILE A 1 299 ? 20.458 8.128 -26.380 1.00 87.38 299 ILE A C 1
ATOM 2410 O O . ILE A 1 299 ? 20.718 9.327 -26.459 1.00 87.38 299 ILE A O 1
ATOM 2414 N N . LEU A 1 300 ? 19.388 7.681 -25.711 1.00 85.81 300 LEU A N 1
ATOM 2415 C CA . LEU A 1 300 ? 18.501 8.597 -24.991 1.00 85.81 300 LEU A CA 1
ATOM 2416 C C . LEU A 1 300 ? 19.173 9.088 -23.708 1.00 85.81 300 LEU A C 1
ATOM 2418 O O . LEU A 1 300 ? 19.095 10.277 -23.414 1.00 85.81 300 LEU A O 1
ATOM 2422 N N . TYR A 1 301 ? 19.854 8.190 -22.993 1.00 89.56 301 TYR A N 1
ATOM 2423 C CA . TYR A 1 301 ? 20.621 8.519 -21.795 1.00 89.56 301 TYR A CA 1
ATOM 2424 C C . TYR A 1 301 ? 21.629 9.645 -22.071 1.00 89.56 301 TYR A C 1
ATOM 2426 O O . TYR A 1 301 ? 21.582 10.691 -21.422 1.00 89.56 301 TYR A O 1
ATOM 2434 N N . ASP A 1 302 ? 22.488 9.467 -23.078 1.00 88.25 302 ASP A N 1
ATOM 2435 C CA . ASP A 1 302 ? 23.542 10.422 -23.425 1.00 88.25 302 ASP A CA 1
ATOM 2436 C C . ASP A 1 302 ? 22.947 11.751 -23.904 1.00 88.25 302 ASP A C 1
ATOM 2438 O O . ASP A 1 302 ? 23.424 12.820 -23.524 1.00 88.25 302 ASP A O 1
ATOM 2442 N N . LYS A 1 303 ? 21.849 11.704 -24.675 1.00 84.69 303 LYS A N 1
ATOM 2443 C CA . LYS A 1 303 ? 21.138 12.912 -25.115 1.00 84.69 303 LYS A CA 1
ATOM 2444 C C . LYS A 1 303 ? 20.581 13.697 -23.927 1.00 84.69 303 LYS A C 1
ATOM 2446 O O . LYS A 1 303 ? 20.803 14.904 -23.863 1.00 84.69 303 LYS A O 1
ATOM 2451 N N . LEU A 1 304 ? 19.904 13.035 -22.987 1.00 83.88 304 LEU A N 1
ATOM 2452 C CA . LEU A 1 304 ? 19.376 13.671 -21.775 1.00 83.88 304 LEU A CA 1
ATOM 2453 C C . LEU A 1 304 ? 20.503 14.241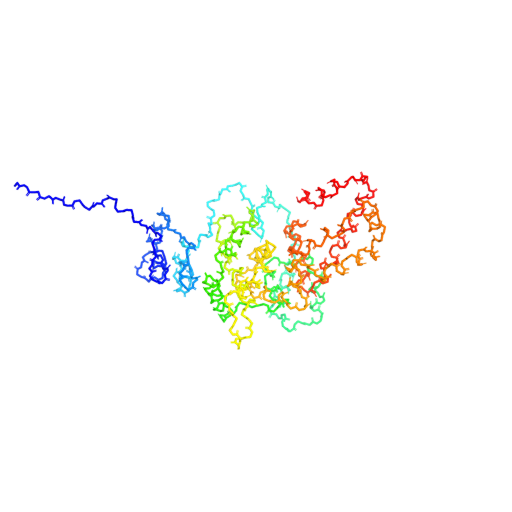 -20.901 1.00 83.88 304 LEU A C 1
ATOM 2455 O O . LEU A 1 304 ? 20.420 15.384 -20.460 1.00 83.88 304 LEU A O 1
ATOM 2459 N N . SER A 1 305 ? 21.602 13.503 -20.734 1.00 86.69 305 SER A N 1
ATOM 2460 C CA . SER A 1 305 ? 22.779 14.002 -20.009 1.00 86.69 305 SER A CA 1
ATOM 2461 C C . SER A 1 305 ? 23.403 15.226 -20.689 1.00 86.69 305 SER A C 1
ATOM 2463 O O . SER A 1 305 ? 23.773 16.181 -20.012 1.00 86.69 305 SER A O 1
ATOM 2465 N N . SER A 1 306 ? 23.472 15.250 -22.025 1.00 86.06 306 SER A N 1
ATOM 2466 C CA . SER A 1 306 ? 24.058 16.373 -22.774 1.00 86.06 306 SER A CA 1
ATOM 2467 C C . SER A 1 306 ? 23.268 17.680 -22.653 1.00 86.06 306 SER A C 1
ATOM 2469 O O . SER A 1 306 ? 23.855 18.755 -22.739 1.00 86.06 306 SER A O 1
ATOM 2471 N N . ILE A 1 307 ? 21.953 17.597 -22.421 1.00 83.62 307 ILE A N 1
ATOM 2472 C CA . ILE A 1 307 ? 21.092 18.766 -22.186 1.00 83.62 307 ILE A CA 1
ATOM 2473 C C . ILE A 1 307 ? 21.004 19.149 -20.700 1.00 83.62 307 ILE A C 1
ATOM 2475 O O . ILE A 1 307 ? 20.207 20.014 -20.348 1.00 83.62 307 ILE A O 1
ATOM 2479 N N . GLY A 1 308 ? 21.790 18.502 -19.831 1.00 82.75 308 GLY A N 1
ATOM 2480 C CA . GLY A 1 308 ? 21.795 18.752 -18.389 1.00 82.75 308 GLY A CA 1
ATOM 2481 C C . GLY A 1 308 ? 20.569 18.209 -17.651 1.00 82.75 308 GLY A C 1
ATOM 2482 O O . GLY A 1 308 ? 20.261 18.689 -16.566 1.00 82.75 308 GLY A O 1
ATOM 2483 N N . PHE A 1 309 ? 19.844 17.238 -18.219 1.00 82.94 309 PHE A N 1
ATOM 2484 C CA . PHE A 1 309 ? 18.695 16.638 -17.542 1.00 82.94 309 PHE A CA 1
ATOM 2485 C C . PHE A 1 309 ? 19.160 15.723 -16.404 1.00 82.94 309 PHE A C 1
ATOM 2487 O O . PHE A 1 309 ? 19.898 14.758 -16.625 1.00 82.94 309 PHE A O 1
ATOM 2494 N N . GLU A 1 310 ? 18.675 15.987 -15.193 1.00 83.44 310 GLU A N 1
ATOM 2495 C CA . GLU A 1 310 ? 18.945 15.144 -14.032 1.00 83.44 310 GLU A CA 1
ATOM 2496 C C . GLU A 1 310 ? 18.133 13.847 -14.107 1.00 83.44 310 GLU A C 1
ATOM 2498 O O . GLU A 1 310 ? 16.935 13.799 -13.843 1.00 83.44 310 GLU A O 1
ATOM 2503 N N . LEU A 1 311 ? 18.798 12.745 -14.443 1.00 81.12 311 LEU A N 1
ATOM 2504 C CA . LEU A 1 311 ? 18.161 11.428 -14.570 1.00 81.12 311 LEU A CA 1
ATOM 2505 C C . LEU A 1 311 ? 17.497 10.933 -13.277 1.00 81.12 311 LEU A C 1
ATOM 2507 O O . LEU A 1 311 ? 16.630 10.059 -13.327 1.00 81.12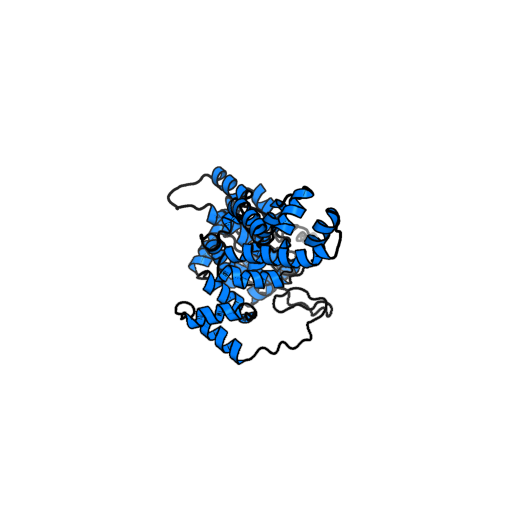 311 LEU A O 1
ATOM 2511 N N . ASN A 1 312 ? 17.863 11.526 -12.141 1.00 80.31 312 ASN A N 1
ATOM 2512 C CA . ASN A 1 312 ? 17.285 11.235 -10.837 1.00 80.31 312 ASN A CA 1
ATOM 2513 C C . ASN A 1 312 ? 15.794 11.592 -10.753 1.00 80.31 312 ASN A C 1
ATOM 2515 O O . ASN A 1 312 ? 15.082 10.993 -9.952 1.00 80.31 312 ASN A O 1
ATOM 2519 N N . TYR A 1 313 ? 15.279 12.462 -11.632 1.00 83.81 313 TYR A N 1
ATOM 2520 C CA . TYR A 1 313 ? 13.838 12.718 -11.739 1.00 83.81 313 TYR A CA 1
ATOM 2521 C C . TYR A 1 313 ? 13.012 11.470 -12.063 1.00 83.81 313 TYR A C 1
ATOM 2523 O O . TYR A 1 313 ? 11.820 11.457 -11.790 1.00 83.81 313 TYR A O 1
ATOM 2531 N N . PHE A 1 314 ? 13.608 10.432 -12.652 1.00 87.00 314 PHE A N 1
ATOM 2532 C CA . PHE A 1 314 ? 12.916 9.169 -12.916 1.00 87.00 314 PHE A CA 1
ATOM 2533 C C . PHE A 1 314 ? 12.912 8.223 -11.711 1.00 87.00 314 PHE A C 1
ATOM 2535 O O . PHE A 1 314 ? 12.188 7.234 -11.714 1.00 87.00 314 PHE A O 1
ATOM 2542 N N . ILE A 1 315 ? 13.714 8.502 -10.680 1.00 86.00 315 ILE A N 1
ATOM 2543 C CA . ILE A 1 315 ? 13.772 7.673 -9.471 1.00 86.00 315 ILE A CA 1
ATOM 2544 C C . ILE A 1 315 ? 12.496 7.863 -8.640 1.00 86.00 315 ILE A C 1
ATOM 2546 O O . ILE A 1 315 ? 12.019 6.923 -8.012 1.00 86.00 315 ILE A O 1
ATOM 2550 N N . THR A 1 316 ? 11.871 9.040 -8.712 1.00 87.00 316 THR A N 1
ATOM 2551 C CA . THR A 1 316 ? 10.596 9.315 -8.032 1.00 87.00 316 THR A CA 1
ATOM 2552 C C . THR A 1 316 ? 9.467 8.388 -8.485 1.00 87.00 316 THR A C 1
ATOM 2554 O O . THR A 1 316 ? 8.542 8.153 -7.717 1.00 87.00 316 THR A O 1
ATOM 2557 N N . TRP A 1 317 ? 9.565 7.787 -9.679 1.00 92.06 317 TRP A N 1
ATOM 2558 C CA . TRP A 1 317 ? 8.612 6.784 -10.169 1.00 92.06 317 TRP A CA 1
ATOM 2559 C C . TRP A 1 317 ? 8.525 5.552 -9.264 1.00 92.06 317 TRP A C 1
ATOM 2561 O O . TRP A 1 317 ? 7.494 4.885 -9.221 1.00 92.06 317 TRP A O 1
ATOM 2571 N N . PHE A 1 318 ? 9.609 5.228 -8.558 1.00 92.81 318 PHE A N 1
ATOM 2572 C CA . PHE A 1 318 ? 9.668 4.075 -7.667 1.00 92.81 318 PHE A CA 1
ATOM 2573 C C . PHE A 1 318 ? 9.097 4.387 -6.281 1.00 92.81 318 PHE A C 1
ATOM 2575 O O . PHE A 1 318 ? 8.584 3.473 -5.641 1.00 92.81 318 PHE A O 1
ATOM 2582 N N . ALA A 1 319 ? 9.121 5.655 -5.854 1.00 89.75 319 ALA A N 1
ATOM 2583 C CA . ALA A 1 319 ? 8.721 6.068 -4.509 1.00 89.75 319 ALA A CA 1
ATOM 2584 C C . ALA A 1 319 ? 7.268 5.694 -4.183 1.00 89.75 319 ALA A C 1
ATOM 2586 O O . ALA A 1 319 ? 6.969 5.285 -3.066 1.00 89.75 319 ALA A O 1
ATOM 2587 N N . ASP A 1 320 ? 6.368 5.804 -5.163 1.00 91.00 320 ASP A N 1
ATOM 2588 C CA . ASP A 1 320 ? 4.957 5.431 -5.037 1.00 91.00 320 ASP A CA 1
ATOM 2589 C C . ASP A 1 320 ? 4.562 4.239 -5.919 1.00 91.00 320 ASP A C 1
ATOM 2591 O O . ASP A 1 320 ? 3.380 4.010 -6.174 1.00 91.00 320 ASP A O 1
ATOM 2595 N N . LEU A 1 321 ? 5.549 3.464 -6.382 1.00 94.94 321 LEU A N 1
ATOM 2596 C CA . LEU A 1 321 ? 5.345 2.294 -7.237 1.00 94.94 321 LEU A CA 1
ATOM 2597 C C . LEU A 1 321 ? 4.522 2.622 -8.500 1.00 94.94 321 LEU A C 1
ATOM 2599 O O . LEU A 1 321 ? 3.641 1.851 -8.901 1.00 94.94 321 LEU A O 1
ATOM 2603 N N . PHE A 1 322 ? 4.863 3.748 -9.135 1.00 95.00 322 PHE A N 1
ATOM 2604 C CA . PHE A 1 322 ? 4.287 4.317 -10.357 1.00 95.00 322 PHE A CA 1
ATOM 2605 C C . PHE A 1 322 ? 2.861 4.858 -10.245 1.00 95.00 322 PHE A C 1
ATOM 2607 O O . PHE A 1 322 ? 2.245 5.128 -11.284 1.00 95.00 322 PHE A O 1
ATOM 2614 N N . ILE A 1 323 ? 2.331 5.045 -9.034 1.00 93.50 323 ILE A N 1
ATOM 2615 C CA . ILE A 1 323 ? 0.991 5.616 -8.857 1.00 93.50 323 ILE A CA 1
ATOM 2616 C C . ILE A 1 323 ? 0.916 6.991 -9.528 1.00 93.50 323 ILE A C 1
ATOM 2618 O O . ILE A 1 323 ? -0.035 7.236 -10.269 1.00 93.50 323 ILE A O 1
ATOM 2622 N N . ASP A 1 324 ? 1.932 7.843 -9.368 1.00 90.31 324 ASP A N 1
ATOM 2623 C CA . ASP A 1 324 ? 2.025 9.170 -9.986 1.00 90.31 324 ASP A CA 1
ATOM 2624 C C . ASP A 1 324 ? 2.326 9.179 -11.479 1.00 90.31 324 ASP A C 1
ATOM 2626 O O . ASP A 1 324 ? 2.085 10.185 -12.147 1.00 90.31 324 ASP A O 1
ATOM 2630 N N . VAL A 1 325 ? 2.796 8.057 -12.016 1.00 90.38 325 VAL A N 1
ATOM 2631 C CA . VAL A 1 325 ? 3.272 7.962 -13.401 1.00 90.38 325 VAL A CA 1
ATOM 2632 C C . VAL A 1 325 ? 2.187 7.448 -14.340 1.00 90.38 325 VAL A C 1
ATOM 2634 O O . VAL A 1 325 ? 2.134 7.857 -15.498 1.00 90.38 325 VAL A O 1
ATOM 2637 N N . PHE A 1 326 ? 1.321 6.546 -13.869 1.00 90.19 326 PHE A N 1
ATOM 2638 C CA . PHE A 1 326 ? 0.343 5.865 -14.715 1.00 90.19 326 PHE A CA 1
ATOM 2639 C C . PHE A 1 326 ? -1.090 5.972 -14.181 1.00 90.19 326 PHE A C 1
ATOM 2641 O O . PHE A 1 326 ? -1.300 6.119 -12.977 1.00 90.19 326 PHE A O 1
ATOM 2648 N N . PRO A 1 327 ? -2.105 5.813 -15.054 1.00 87.69 327 PRO A N 1
ATOM 2649 C CA . PRO A 1 327 ? -3.483 5.628 -14.615 1.00 87.69 327 PRO A CA 1
ATOM 2650 C C . PRO A 1 327 ? -3.604 4.428 -13.674 1.00 87.69 327 PRO A C 1
ATOM 2652 O O . PRO A 1 327 ? -3.014 3.372 -13.928 1.00 87.69 327 PRO A O 1
ATOM 2655 N N . VAL A 1 328 ? -4.436 4.546 -12.638 1.00 86.25 328 VAL A N 1
ATOM 2656 C CA . VAL A 1 328 ? -4.542 3.550 -11.555 1.00 86.25 328 VAL A CA 1
ATOM 2657 C C . VAL A 1 328 ? -4.795 2.134 -12.072 1.00 86.25 328 VAL A C 1
ATOM 2659 O O . VAL A 1 328 ? -4.197 1.172 -11.597 1.00 86.25 328 VAL A O 1
ATOM 2662 N N . ARG A 1 329 ? -5.607 1.991 -13.125 1.00 84.88 329 ARG A N 1
ATOM 2663 C CA . ARG A 1 329 ? -5.856 0.694 -13.772 1.00 84.88 329 ARG A CA 1
ATOM 2664 C C . ARG A 1 329 ? -4.573 0.023 -14.249 1.00 84.88 329 ARG A C 1
ATOM 2666 O O . ARG A 1 329 ? -4.423 -1.181 -14.064 1.00 84.88 329 ARG A O 1
ATOM 2673 N N . LEU A 1 330 ? -3.666 0.777 -14.871 1.00 89.19 330 LEU A N 1
ATOM 2674 C CA . LEU A 1 330 ? -2.379 0.257 -15.327 1.00 89.19 330 LEU A CA 1
ATOM 2675 C C . LEU A 1 330 ? -1.471 -0.053 -14.135 1.00 89.19 330 LEU A C 1
ATOM 2677 O O . LEU A 1 330 ? -0.827 -1.100 -14.141 1.00 89.19 330 LEU A O 1
ATOM 2681 N N . VAL A 1 331 ? -1.487 0.785 -13.096 1.00 93.94 331 VAL A N 1
ATOM 2682 C CA . VAL A 1 331 ? -0.736 0.548 -11.853 1.00 93.94 331 VAL A CA 1
ATOM 2683 C C . VAL A 1 331 ? -1.156 -0.769 -11.203 1.00 93.94 331 VAL A C 1
ATOM 2685 O O . VAL A 1 331 ? -0.297 -1.594 -10.917 1.00 93.94 331 VAL A O 1
ATOM 2688 N N . ILE A 1 332 ? -2.459 -1.051 -11.090 1.00 91.56 332 ILE A N 1
ATOM 2689 C CA . ILE A 1 332 ? -2.968 -2.337 -10.581 1.00 91.56 332 ILE A CA 1
ATOM 2690 C C . ILE A 1 332 ? -2.414 -3.512 -11.403 1.00 91.56 332 ILE A C 1
ATOM 2692 O O . ILE A 1 332 ? -2.043 -4.543 -10.844 1.00 91.56 332 ILE A O 1
ATOM 2696 N N . ARG A 1 333 ? -2.305 -3.371 -12.732 1.00 92.12 333 ARG A N 1
ATOM 2697 C CA . ARG A 1 333 ? -1.725 -4.427 -13.580 1.00 92.12 333 ARG A CA 1
ATOM 2698 C C . ARG A 1 333 ? -0.220 -4.560 -13.392 1.00 92.12 333 ARG A C 1
ATOM 2700 O O . ARG A 1 333 ? 0.272 -5.681 -13.394 1.00 92.12 333 ARG A O 1
ATOM 2707 N N . ILE A 1 334 ? 0.504 -3.457 -13.227 1.00 95.31 334 ILE A N 1
ATOM 2708 C CA . ILE A 1 334 ? 1.929 -3.477 -12.869 1.00 95.31 334 ILE A CA 1
ATOM 2709 C C . ILE A 1 334 ? 2.104 -4.196 -11.528 1.00 95.31 334 ILE A C 1
ATOM 2711 O O . ILE A 1 334 ? 2.976 -5.053 -11.402 1.00 95.31 334 ILE A O 1
ATOM 2715 N N . TRP A 1 335 ? 1.223 -3.923 -10.566 1.00 96.62 335 TRP A N 1
ATOM 2716 C CA . TRP A 1 335 ? 1.229 -4.544 -9.248 1.00 96.62 335 TRP A CA 1
ATOM 2717 C C . TRP A 1 335 ? 0.916 -6.042 -9.296 1.00 96.62 335 TRP A C 1
ATOM 2719 O O . TRP A 1 335 ? 1.557 -6.800 -8.575 1.00 96.62 335 TRP A O 1
ATOM 2729 N N . ASP A 1 336 ? 0.061 -6.510 -10.215 1.00 96.00 336 ASP A N 1
ATOM 2730 C CA . ASP A 1 336 ? -0.124 -7.951 -10.458 1.00 96.00 336 ASP A CA 1
ATOM 2731 C C . ASP A 1 336 ? 1.225 -8.653 -10.756 1.00 96.00 336 ASP A C 1
ATOM 2733 O O . ASP A 1 336 ? 1.464 -9.764 -10.281 1.00 96.00 336 ASP A O 1
ATOM 2737 N N . TYR A 1 337 ? 2.128 -8.004 -11.506 1.00 96.75 337 TYR A N 1
ATOM 2738 C CA . TYR A 1 337 ? 3.472 -8.525 -11.794 1.00 96.75 337 TYR A CA 1
ATOM 2739 C C . TYR A 1 337 ? 4.471 -8.281 -10.663 1.00 96.75 337 TYR A C 1
ATOM 2741 O O . TYR A 1 337 ? 5.244 -9.182 -10.345 1.00 96.75 337 TYR A O 1
ATOM 2749 N N . TYR A 1 338 ? 4.467 -7.094 -10.057 1.00 97.25 338 TYR A N 1
ATOM 2750 C CA . TYR A 1 338 ? 5.360 -6.750 -8.949 1.00 97.25 338 TYR A CA 1
ATOM 2751 C C . TYR A 1 338 ? 5.142 -7.668 -7.742 1.00 97.25 338 TYR A C 1
ATOM 2753 O O . TYR A 1 338 ? 6.104 -8.211 -7.208 1.00 97.25 338 TYR A O 1
ATOM 2761 N N . LEU A 1 339 ? 3.890 -7.940 -7.366 1.00 96.94 339 LEU A N 1
ATOM 2762 C CA . LEU A 1 339 ? 3.586 -8.864 -6.273 1.00 96.94 339 LEU A CA 1
ATOM 2763 C C . LEU A 1 339 ? 3.956 -10.310 -6.637 1.00 96.94 339 LEU A C 1
ATOM 2765 O O . LEU A 1 339 ? 4.392 -11.079 -5.783 1.00 96.94 339 LEU A O 1
ATOM 2769 N N . TYR A 1 340 ? 3.848 -10.691 -7.911 1.00 96.50 340 TYR A N 1
ATOM 2770 C CA . TYR A 1 340 ? 4.218 -12.033 -8.349 1.00 96.50 340 TYR A CA 1
ATOM 2771 C C . TYR A 1 340 ? 5.742 -12.257 -8.393 1.00 96.50 340 TYR A C 1
ATOM 2773 O O . TYR A 1 340 ? 6.236 -13.200 -7.770 1.00 96.50 340 TYR A O 1
ATOM 2781 N N . GLU A 1 341 ? 6.496 -11.403 -9.090 1.00 95.12 341 GLU A N 1
ATOM 2782 C CA . GLU A 1 341 ? 7.939 -11.581 -9.343 1.00 95.12 341 GLU A CA 1
ATOM 2783 C C . GLU A 1 341 ? 8.833 -10.850 -8.330 1.00 95.12 341 GLU A C 1
ATOM 2785 O O . GLU A 1 341 ? 9.886 -11.372 -7.979 1.00 95.12 341 GLU A O 1
ATOM 2790 N N . GLY A 1 342 ? 8.424 -9.677 -7.838 1.00 95.75 342 GLY A N 1
ATOM 2791 C CA . GLY A 1 342 ? 9.233 -8.800 -6.988 1.00 95.75 342 GLY A CA 1
ATOM 2792 C C . GLY A 1 342 ? 9.645 -7.484 -7.658 1.00 95.75 342 GLY A C 1
ATOM 2793 O O . GLY A 1 342 ? 9.180 -7.130 -8.748 1.00 95.75 342 GLY A O 1
ATOM 2794 N N . LYS A 1 343 ? 10.532 -6.748 -6.981 1.00 94.50 343 LYS A N 1
ATOM 2795 C CA . LYS A 1 343 ? 10.936 -5.368 -7.312 1.00 94.50 343 LYS A CA 1
ATOM 2796 C C . LYS A 1 343 ? 11.561 -5.179 -8.692 1.00 94.50 343 LYS A C 1
ATOM 2798 O O . LYS A 1 343 ? 11.383 -4.123 -9.291 1.00 94.50 343 LYS A O 1
ATOM 2803 N N . ASP A 1 344 ? 12.213 -6.200 -9.245 1.00 94.62 344 ASP A N 1
ATOM 2804 C CA . ASP A 1 344 ? 12.889 -6.106 -10.546 1.00 94.62 344 ASP A CA 1
ATOM 2805 C C . ASP A 1 344 ? 11.938 -5.717 -11.688 1.00 94.62 344 ASP A C 1
ATOM 2807 O O . ASP A 1 344 ? 12.325 -5.029 -12.639 1.00 94.62 344 ASP A O 1
ATOM 2811 N N . VAL A 1 345 ? 10.659 -6.096 -11.570 1.00 95.44 345 VAL A N 1
ATOM 2812 C CA . VAL A 1 345 ? 9.603 -5.711 -12.517 1.00 95.44 345 VAL A CA 1
ATOM 2813 C C . VAL A 1 345 ? 9.480 -4.196 -12.634 1.00 95.44 345 VAL A C 1
ATOM 2815 O O . VAL A 1 345 ? 9.258 -3.696 -13.735 1.00 95.44 345 VAL A O 1
ATOM 2818 N N . LEU A 1 346 ? 9.653 -3.459 -11.538 1.00 96.06 346 LEU A N 1
ATOM 2819 C CA . LEU A 1 346 ? 9.535 -2.003 -11.522 1.00 96.06 346 LEU A CA 1
ATOM 2820 C C . LEU A 1 346 ? 10.588 -1.367 -12.437 1.00 96.06 346 LEU A C 1
ATOM 2822 O O . LEU A 1 346 ? 10.259 -0.513 -13.261 1.00 96.06 346 LEU A O 1
ATOM 2826 N N . TYR A 1 347 ? 11.838 -1.841 -12.380 1.00 95.44 347 TYR A N 1
ATOM 2827 C CA . TYR A 1 347 ? 12.899 -1.357 -13.268 1.00 95.44 347 TYR A CA 1
ATOM 2828 C C . TYR A 1 347 ? 12.611 -1.707 -14.730 1.00 95.44 347 TYR A C 1
ATOM 2830 O O . TYR A 1 347 ? 12.784 -0.866 -15.613 1.00 95.44 347 TYR A O 1
ATOM 2838 N N . ILE A 1 348 ? 12.115 -2.921 -14.995 1.00 94.88 348 ILE A N 1
ATOM 2839 C CA . ILE A 1 348 ? 11.722 -3.348 -16.346 1.00 94.88 348 ILE A CA 1
ATOM 2840 C C . ILE A 1 348 ? 10.615 -2.441 -16.900 1.00 94.88 348 ILE A C 1
ATOM 2842 O O . ILE A 1 348 ? 10.681 -2.033 -18.062 1.00 94.88 348 ILE A O 1
ATOM 2846 N N . ILE A 1 349 ? 9.615 -2.100 -16.084 1.00 95.62 349 ILE A N 1
ATOM 2847 C CA . ILE A 1 349 ? 8.523 -1.203 -16.473 1.00 95.62 349 ILE A CA 1
ATOM 2848 C C . ILE A 1 349 ? 9.049 0.204 -16.763 1.00 95.62 349 ILE A C 1
ATOM 2850 O O . ILE A 1 349 ? 8.743 0.733 -17.833 1.00 95.62 349 ILE A O 1
ATOM 2854 N N . ALA A 1 350 ? 9.888 0.778 -15.896 1.00 94.75 350 ALA A N 1
ATOM 2855 C CA . ALA A 1 350 ? 10.489 2.091 -16.139 1.00 94.75 350 ALA A CA 1
ATOM 2856 C C . ALA A 1 350 ? 11.288 2.126 -17.453 1.00 94.75 350 ALA A C 1
ATOM 2858 O O . ALA A 1 350 ? 11.112 3.033 -18.269 1.00 94.75 350 ALA A O 1
ATOM 2859 N N . ILE A 1 351 ? 12.124 1.114 -17.708 1.00 94.12 351 ILE A N 1
ATOM 2860 C CA . ILE A 1 351 ? 12.911 1.023 -18.945 1.00 94.12 351 ILE A CA 1
ATOM 2861 C C . ILE A 1 351 ? 12.007 0.880 -20.168 1.00 94.12 351 ILE A C 1
ATOM 2863 O O . ILE A 1 351 ? 12.214 1.567 -21.169 1.00 94.12 351 ILE A O 1
ATOM 2867 N N . ASN A 1 352 ? 10.999 0.011 -20.116 1.00 93.00 352 ASN A N 1
ATOM 2868 C CA . ASN A 1 352 ? 10.079 -0.166 -21.237 1.00 93.00 352 ASN A CA 1
ATOM 2869 C C . ASN A 1 352 ? 9.260 1.099 -21.504 1.00 93.00 352 ASN A C 1
ATOM 2871 O O . ASN A 1 352 ? 9.038 1.439 -22.668 1.00 93.00 352 ASN A O 1
ATOM 2875 N N . TYR A 1 353 ? 8.882 1.834 -20.458 1.00 91.94 353 TYR A N 1
ATOM 2876 C CA . TYR A 1 353 ? 8.227 3.123 -20.616 1.00 91.94 353 TYR A CA 1
ATOM 2877 C C . TYR A 1 353 ? 9.158 4.153 -21.261 1.00 91.94 353 TYR A C 1
ATOM 2879 O O . TYR A 1 353 ? 8.774 4.797 -22.232 1.00 91.94 353 TYR A O 1
ATOM 2887 N N . LEU A 1 354 ? 10.426 4.229 -20.848 1.00 89.31 354 LEU A N 1
ATOM 2888 C CA . LEU A 1 354 ? 11.416 5.082 -21.515 1.00 89.31 354 LEU A CA 1
ATOM 2889 C C . LEU A 1 354 ? 11.677 4.671 -22.973 1.00 89.31 354 LEU A C 1
ATOM 2891 O O . LEU A 1 354 ? 11.875 5.540 -23.821 1.00 89.31 354 LEU A O 1
ATOM 2895 N N . LYS A 1 355 ? 11.643 3.373 -23.307 1.00 89.25 355 LYS A N 1
ATOM 2896 C CA . LYS A 1 355 ? 11.719 2.892 -24.704 1.00 89.25 355 LYS A CA 1
ATOM 2897 C C . LYS A 1 355 ? 10.504 3.343 -25.512 1.00 89.25 355 LYS A C 1
ATOM 2899 O O . LYS A 1 355 ? 10.664 3.775 -26.654 1.00 89.25 355 LYS A O 1
ATOM 2904 N N . TYR A 1 356 ? 9.314 3.276 -24.921 1.00 85.56 356 TYR A N 1
ATOM 2905 C CA . TYR A 1 356 ? 8.094 3.795 -25.530 1.00 85.56 356 TYR A CA 1
ATOM 2906 C C . TYR A 1 356 ? 8.204 5.307 -25.764 1.00 85.56 356 TYR A C 1
ATOM 2908 O O . TYR A 1 356 ? 8.064 5.767 -26.897 1.00 85.56 356 TYR A O 1
ATOM 2916 N N . LEU A 1 357 ? 8.589 6.072 -24.742 1.00 80.94 357 LEU A N 1
ATOM 2917 C CA . LEU A 1 357 ? 8.777 7.516 -24.853 1.00 80.94 357 LEU A CA 1
ATOM 2918 C C . LEU A 1 357 ? 9.883 7.890 -25.849 1.00 80.94 357 LEU A C 1
ATOM 2920 O O . LEU A 1 357 ? 9.721 8.851 -26.591 1.00 80.94 357 LEU A O 1
ATOM 2924 N N . LYS A 1 358 ? 10.967 7.106 -25.964 1.00 76.44 358 LYS A N 1
ATOM 2925 C CA . LYS A 1 358 ? 12.011 7.290 -26.992 1.00 76.44 358 LYS A CA 1
ATOM 2926 C C . LYS A 1 358 ? 11.431 7.328 -28.399 1.00 76.44 358 LYS A C 1
ATOM 2928 O O . LYS A 1 358 ? 11.863 8.154 -29.202 1.00 76.44 358 LYS A O 1
ATOM 2933 N N . SER A 1 359 ? 10.489 6.436 -28.705 1.00 67.62 359 SER A N 1
ATOM 2934 C CA . SER A 1 359 ? 9.843 6.419 -30.022 1.00 67.62 359 SER A CA 1
ATOM 2935 C C . SER A 1 359 ? 9.087 7.724 -30.301 1.00 67.62 359 SER A C 1
ATOM 2937 O O . SER A 1 359 ? 9.107 8.214 -31.427 1.00 67.62 359 SER A O 1
ATOM 2939 N N . LEU A 1 360 ? 8.547 8.348 -29.251 1.00 66.19 360 LEU A N 1
ATOM 2940 C CA . LEU A 1 360 ? 7.898 9.654 -29.292 1.00 66.19 360 LEU A CA 1
ATOM 2941 C C . LEU A 1 360 ? 8.915 10.817 -29.375 1.00 66.19 360 LEU A C 1
ATOM 2943 O O . LEU A 1 360 ? 8.729 11.755 -30.148 1.00 66.19 360 LEU A O 1
ATOM 2947 N N . PHE A 1 361 ? 10.033 10.735 -28.641 1.00 63.41 361 PHE A N 1
ATOM 2948 C CA . PHE A 1 361 ? 11.111 11.741 -28.618 1.00 63.41 361 PHE A CA 1
ATOM 2949 C C . PHE A 1 361 ? 11.884 11.864 -29.928 1.00 63.41 361 PHE A C 1
ATOM 2951 O O . PHE A 1 361 ? 12.499 12.899 -30.183 1.00 63.41 361 PHE A O 1
ATOM 2958 N N . LEU A 1 362 ? 11.893 10.819 -30.755 1.00 59.69 362 LEU A N 1
ATOM 2959 C CA . LEU A 1 362 ? 12.458 10.893 -32.103 1.00 59.69 362 LEU A CA 1
ATOM 2960 C C . LEU A 1 362 ? 11.569 11.707 -33.056 1.00 59.69 362 LEU A C 1
ATOM 2962 O O . LEU A 1 362 ? 12.072 12.208 -34.057 1.00 59.69 362 LEU A O 1
ATOM 2966 N N . PHE A 1 363 ? 10.281 11.867 -32.736 1.00 53.56 363 PHE A N 1
ATOM 2967 C CA . PHE A 1 363 ? 9.306 12.576 -33.565 1.00 53.56 363 PHE A CA 1
ATOM 2968 C C . PHE A 1 363 ? 9.149 14.055 -33.198 1.00 53.56 363 PHE A C 1
ATOM 2970 O O . PHE A 1 363 ? 8.801 14.867 -34.052 1.00 53.56 363 PHE A O 1
ATOM 2977 N N . ILE A 1 364 ? 9.410 14.418 -31.941 1.00 53.81 364 ILE A N 1
ATOM 2978 C CA . ILE A 1 364 ? 9.167 15.767 -31.434 1.00 53.81 364 ILE A CA 1
ATOM 2979 C C . ILE A 1 364 ? 10.499 16.346 -30.933 1.00 53.81 364 ILE A C 1
ATOM 2981 O O . ILE A 1 364 ? 11.107 15.830 -29.995 1.00 53.81 364 ILE A O 1
ATOM 2985 N N . PHE A 1 365 ? 10.973 17.427 -31.561 1.00 54.88 365 PHE A N 1
ATOM 2986 C CA . PHE A 1 365 ? 12.077 18.250 -31.047 1.00 54.88 365 PHE A CA 1
ATOM 2987 C C . PHE A 1 365 ? 11.596 18.964 -29.770 1.00 54.88 365 PHE A C 1
ATOM 2989 O O . PHE A 1 365 ? 11.143 20.104 -29.807 1.00 54.88 365 PHE A O 1
ATOM 2996 N N . ILE A 1 366 ? 11.594 18.255 -28.642 1.00 56.53 366 ILE A N 1
ATOM 2997 C CA . ILE A 1 366 ? 10.990 18.732 -27.395 1.00 56.53 366 ILE A CA 1
ATOM 2998 C C . ILE A 1 366 ? 12.002 19.530 -26.574 1.00 56.53 366 ILE A C 1
ATOM 3000 O O . ILE A 1 366 ? 13.075 19.033 -26.231 1.00 56.53 366 ILE A O 1
ATOM 3004 N N . SER A 1 367 ? 11.628 20.766 -26.234 1.00 60.00 367 SER A N 1
ATOM 3005 C CA . SER A 1 367 ? 12.272 21.553 -25.183 1.00 60.00 367 SER A CA 1
ATOM 3006 C C . SER A 1 367 ? 12.008 20.926 -23.807 1.00 60.00 367 SER A C 1
ATOM 3008 O O . SER A 1 367 ? 10.960 20.331 -23.567 1.00 60.00 367 SER A O 1
ATOM 3010 N N . PHE A 1 368 ? 12.953 21.087 -22.882 1.00 57.78 368 PHE A N 1
ATOM 3011 C CA . PHE A 1 368 ? 12.943 20.525 -21.523 1.00 57.78 368 PHE A CA 1
ATOM 3012 C C . PHE A 1 368 ? 11.590 20.615 -20.778 1.00 57.78 368 PHE A C 1
ATOM 3014 O O . PHE A 1 368 ? 11.163 19.652 -20.148 1.00 57.78 368 PHE A O 1
ATOM 3021 N N . VAL A 1 369 ? 10.872 21.736 -20.899 1.00 59.12 369 VAL A N 1
ATOM 3022 C CA . VAL A 1 369 ? 9.580 21.965 -20.220 1.00 59.12 369 VAL A CA 1
ATOM 3023 C C . VAL A 1 369 ? 8.464 21.078 -20.782 1.00 59.12 369 VAL A C 1
ATOM 3025 O O . VAL A 1 369 ? 7.650 20.543 -20.035 1.00 59.12 369 VAL A O 1
ATOM 3028 N N . LEU A 1 370 ? 8.441 20.880 -22.099 1.00 62.25 370 LEU A N 1
ATOM 3029 C CA . LEU A 1 370 ? 7.449 20.036 -22.762 1.00 62.25 370 LEU A CA 1
ATOM 3030 C C . LEU A 1 370 ? 7.663 18.549 -22.436 1.00 62.25 370 LEU A C 1
ATOM 3032 O O . LEU A 1 370 ? 6.694 17.802 -22.403 1.00 62.25 370 LEU A O 1
ATOM 3036 N N . LEU A 1 371 ? 8.899 18.130 -22.143 1.00 62.78 371 LEU A N 1
ATOM 3037 C CA . LEU A 1 371 ? 9.223 16.764 -21.717 1.00 62.78 371 LEU A CA 1
ATOM 3038 C C . LEU A 1 371 ? 8.620 16.449 -20.344 1.00 62.78 371 LEU A C 1
ATOM 3040 O O . LEU A 1 371 ? 7.931 15.444 -20.191 1.00 62.78 371 LEU A O 1
ATOM 3044 N N . ILE A 1 372 ? 8.863 17.321 -19.363 1.00 63.94 372 ILE A N 1
ATOM 3045 C CA . ILE A 1 372 ? 8.323 17.165 -18.008 1.00 63.94 372 ILE A CA 1
ATOM 3046 C C . ILE A 1 372 ? 6.796 17.268 -18.047 1.00 63.94 372 ILE A C 1
ATOM 3048 O O . ILE A 1 372 ? 6.115 16.405 -17.500 1.00 63.94 372 ILE A O 1
ATOM 3052 N N . ASN A 1 373 ? 6.246 18.244 -18.776 1.00 62.84 373 ASN A N 1
ATOM 3053 C CA . ASN A 1 373 ? 4.797 18.347 -18.931 1.00 62.84 373 ASN A CA 1
ATOM 3054 C C . ASN A 1 373 ? 4.209 17.108 -19.616 1.00 62.84 373 ASN A C 1
ATOM 3056 O O . ASN A 1 373 ? 3.181 16.612 -19.186 1.00 62.84 373 ASN A O 1
ATOM 3060 N N . TYR A 1 374 ? 4.856 16.541 -20.631 1.00 65.75 374 TYR A N 1
ATOM 3061 C CA . TYR A 1 374 ? 4.337 15.331 -21.263 1.00 65.75 374 TYR A CA 1
ATOM 3062 C C . TYR A 1 374 ? 4.338 14.122 -20.318 1.00 65.75 374 TYR A C 1
ATOM 3064 O O . TYR A 1 374 ? 3.373 13.367 -20.294 1.00 65.75 374 TYR A O 1
ATOM 3072 N N . ILE A 1 375 ? 5.395 13.955 -19.518 1.00 64.94 375 ILE A N 1
ATOM 3073 C CA . ILE A 1 375 ? 5.521 12.826 -18.585 1.00 64.94 375 ILE A CA 1
ATOM 3074 C C . ILE A 1 375 ? 4.527 12.931 -17.420 1.00 64.94 375 ILE A C 1
ATOM 3076 O O . ILE A 1 375 ? 4.030 11.899 -16.981 1.00 64.94 375 ILE A O 1
ATOM 3080 N N . TYR A 1 376 ? 4.239 14.143 -16.932 1.00 60.66 376 TYR A N 1
ATOM 3081 C CA . TYR A 1 376 ? 3.454 14.344 -15.708 1.00 60.66 376 TYR A CA 1
ATOM 3082 C C . TYR A 1 376 ? 2.033 14.905 -15.921 1.00 60.66 376 TYR A C 1
ATOM 3084 O O . TYR A 1 376 ? 1.183 14.689 -15.062 1.00 60.66 376 TYR A O 1
ATOM 3092 N N . TYR A 1 377 ? 1.742 15.613 -17.023 1.00 51.56 377 TYR A N 1
ATOM 3093 C CA . TYR A 1 377 ? 0.425 16.239 -17.267 1.00 51.56 377 TYR A CA 1
ATOM 3094 C C . TYR A 1 377 ? -0.501 15.458 -18.206 1.00 51.56 377 TYR A C 1
ATOM 3096 O O . TYR A 1 377 ? -1.709 15.675 -18.151 1.00 51.56 377 TYR A O 1
ATOM 3104 N N . PHE A 1 378 ? 0.007 14.560 -19.055 1.00 45.03 378 PHE A N 1
ATOM 3105 C CA . PHE A 1 378 ? -0.850 13.679 -19.862 1.00 45.03 378 PHE A CA 1
ATOM 3106 C C . PHE A 1 378 ? -1.116 12.378 -19.100 1.00 45.03 378 PHE A C 1
ATOM 3108 O O . PHE A 1 378 ? -0.598 11.318 -19.451 1.00 45.03 378 PHE A O 1
ATOM 3115 N N . ARG A 1 379 ? -1.876 12.507 -18.012 1.00 41.38 379 ARG A N 1
ATOM 3116 C CA . ARG A 1 379 ? -2.362 11.405 -17.180 1.00 41.38 379 ARG A CA 1
ATOM 3117 C C . ARG A 1 379 ? -3.718 10.911 -17.672 1.00 41.38 379 ARG A C 1
ATOM 3119 O O . ARG A 1 379 ? -4.536 11.774 -18.065 1.00 41.38 379 ARG A O 1
#

Radius of gyration: 24.78 Å; chains: 1; bounding box: 77×58×76 Å